Protein AF-A0A086PIU2-F1 (afdb_monomer)

pLDDT: mean 73.34, std 25.35, range [23.16, 98.19]

Radius of gyration: 33.07 Å; Cα contacts (8 Å, |Δi|>4): 516; chains: 1; bounding box: 94×115×84 Å

Organism: NCBI:txid933077

Secondary structure (DSSP, 8-state):
-HHHHHTS--HHHHHHHSS-STTHHHHHHHHHHHHHH--S----TTS----HHHHHHHHHHHHHHHHHHH--GGGS-PPTT-S---------------TTS--HHHHHHHH---HHHHHHHHHHHHHHHHHHHHHHTT----SS--THHHHHHHHHHHHHHH-HHHHHHHTTSTTTHHHHHHHHHHHHHHHIIIIIPPP-----------------------------------PPPHHHHHHHHHHHHHHHHHHHHHHHHHTSHHHHHHTTSB--SPPPTTS----SBHHHHHHHHHHHHHHHHTSTT---HHHHHHHHHHHHHHHTT-----HHHHHHHHHHHHHHTSHHHHTTSTTTHHHHHHHHHHHHHHHHHSGGG-HHHHHHHHHTTHHHHHHHT----TTHHHHHHHHHHHHHTTS-----------------------------------------------------------SS-GGG-----HHHHHHHHTT---HHHHHHHHHHHHHHHHHHHHHT---HHHHHHHHHH---TTTSPPPPPP--------HHHHHHHHHHHHHHHHHH-GGGTTS-GGG--------

Foldseek 3Di:
DLLVVLADQDPPLQVVQLPPDPCPVVLLVVLLCLLLPQDQQDCDPVNPDPPVVSVVVNLVSLLVLLSLLLRDNVLHDYPPPPDDDDDDDDDDDDPDDDSSRDGVSLVSLQPDADLVVLCSSVNSLLSVLVSVLVCLVPDDLDPADPLSNLSSLSVLLSNLPSHVNSLVSCLADPPVVSNVVSLLSLLLSLLCLQQPDDDPDPPDDDDDDDDDDDDDDDDDDDDDDDDDDDDDPDDDDLSSVLVNLSSVSSNVSSLQSLLSSLLDQSNLLQQQAWDPDDQDPLFDDDGGGNLQSLLRSLLSNLVRLLDPSHHDPVSLLSSLLSLLSNLLNHQADTLVSLVSLVVSLLSLLDPVNVFQDLCSVVSNQSSLSSLLSCCQRRQLRYLSNLVSCLVPVVSLVCLLVDDDDPVLVVVVVVVVVVVVVVPPDDDDDDDDDDDDDDDDDDDDDDDDDDDDDDDDDDDDDDDDDDDDDDDDPDDDDDDDDPDDPPPPRDGDDPVSCVVPSVVRPSQQSVLSNVPVSVVLVVVCVVVVDDDPVVSSVVSSPDDCVPSGDDRDPRDRDHDDDDSVVSVVSVLSSVSSVVSNDPVCVVPPVSPDDSPPPDD

Solvent-accessible surface area (backbone atoms only — not comparable to full-atom values): 37138 Å² total; per-residue (Å²): 91,59,71,63,60,32,58,54,80,62,64,68,63,50,62,73,20,53,62,82,58,84,62,51,67,57,53,52,54,51,30,54,46,46,48,29,71,56,80,79,73,57,66,36,102,78,72,61,67,53,53,65,66,56,46,51,48,36,49,51,31,45,53,53,49,46,57,54,51,62,66,55,65,90,72,44,60,73,70,92,77,82,64,83,88,80,90,83,90,86,81,88,84,75,94,72,76,55,85,92,64,49,41,42,53,46,54,52,53,40,64,52,70,52,68,69,61,48,47,49,46,48,56,24,50,29,51,53,41,42,51,44,38,65,46,62,85,71,64,69,95,54,99,71,67,80,56,62,57,56,56,48,50,54,44,50,45,50,44,47,74,51,8,67,54,44,34,50,44,56,32,66,48,88,68,44,56,55,52,50,52,25,41,52,48,42,30,50,52,24,42,42,60,72,62,62,60,74,73,84,71,81,90,78,77,80,81,89,74,82,89,81,89,85,84,90,88,84,89,86,90,81,85,88,80,87,78,93,70,89,79,71,85,82,77,76,56,49,66,54,55,55,50,47,53,51,28,54,51,44,31,49,52,37,45,53,45,46,28,57,47,24,48,36,67,55,32,25,50,55,22,60,44,71,54,90,71,80,72,59,91,92,45,76,94,81,75,49,20,42,47,34,55,50,49,46,50,45,46,57,44,42,58,43,33,72,35,96,86,46,76,43,67,74,57,44,53,45,47,41,47,28,47,35,36,23,24,55,48,43,49,55,53,32,58,67,40,36,52,43,53,49,52,48,49,53,54,49,67,31,65,80,49,34,55,68,42,98,63,40,55,53,59,52,51,38,53,40,50,26,54,47,28,27,56,66,64,18,39,81,47,26,40,48,41,52,52,50,47,59,76,48,42,61,62,57,56,50,57,76,66,61,72,84,54,73,75,62,58,51,55,62,54,48,55,55,52,61,64,56,73,75,72,78,86,86,83,89,81,83,87,88,82,87,82,90,81,90,78,89,84,82,89,82,85,89,82,91,85,89,84,87,89,84,83,89,86,81,88,88,89,81,88,84,90,82,89,83,91,79,95,75,89,72,90,84,83,87,92,84,81,88,83,74,66,90,86,76,70,89,74,78,48,72,66,63,50,60,73,49,60,84,70,55,77,49,65,58,60,50,44,46,48,68,62,47,44,59,54,50,55,49,49,28,67,74,67,73,51,82,54,69,66,63,53,45,60,48,51,63,70,55,80,60,84,90,69,56,70,83,75,71,80,89,70,69,66,66,81,73,92,45,75,66,60,52,50,49,51,51,52,50,50,54,49,52,53,57,71,56,36,73,86,48,74,86,46,65,63,67,74,63,72,82,81,74,78,74,100

Structure (mmCIF, N/CA/C/O backbone):
data_AF-A0A086PIU2-F1
#
_entry.id   AF-A0A086PIU2-F1
#
loop_
_atom_site.group_PDB
_atom_site.id
_atom_site.type_symbol
_atom_site.label_atom_id
_atom_site.label_alt_id
_atom_site.label_comp_id
_atom_site.label_asym_id
_atom_site.label_entity_id
_atom_site.label_seq_id
_atom_site.pdbx_PDB_ins_code
_atom_site.Cartn_x
_atom_site.Cartn_y
_atom_site.Cartn_z
_atom_site.occupancy
_atom_site.B_iso_or_equiv
_atom_site.auth_seq_id
_atom_site.auth_comp_id
_atom_site.auth_asym_id
_atom_site.auth_atom_id
_atom_site.pdbx_PDB_model_num
ATOM 1 N N . THR A 1 1 ? 11.335 25.251 -14.848 1.00 55.53 1 THR A N 1
ATOM 2 C CA . THR A 1 1 ? 10.282 24.695 -13.962 1.00 55.53 1 THR A CA 1
ATOM 3 C C . THR A 1 1 ? 9.811 23.339 -14.484 1.00 55.53 1 THR A C 1
ATOM 5 O O . THR A 1 1 ? 10.150 22.975 -15.610 1.00 55.53 1 THR A O 1
ATOM 8 N N . VAL A 1 2 ? 9.046 22.563 -13.703 1.00 57.66 2 VAL A N 1
ATOM 9 C CA . VAL A 1 2 ? 8.447 21.283 -14.166 1.00 57.66 2 VAL A CA 1
ATOM 10 C C . VAL A 1 2 ? 7.594 21.474 -15.412 1.00 57.66 2 VAL A C 1
ATOM 12 O O . VAL A 1 2 ? 7.655 20.654 -16.329 1.00 57.66 2 VAL A O 1
ATOM 15 N N . ASP A 1 3 ? 6.880 22.594 -15.474 1.00 58.78 3 ASP A N 1
ATOM 16 C CA . ASP A 1 3 ? 6.047 22.954 -16.615 1.00 58.78 3 ASP A CA 1
ATOM 17 C C . ASP A 1 3 ? 6.884 23.065 -17.896 1.00 58.78 3 ASP A C 1
ATOM 19 O O . ASP A 1 3 ? 6.522 22.489 -18.916 1.00 58.78 3 ASP A O 1
ATOM 23 N N . GLU A 1 4 ? 8.069 23.685 -17.845 1.00 60.56 4 GLU A N 1
ATOM 24 C CA . GLU A 1 4 ? 8.974 23.782 -19.001 1.00 60.56 4 GLU A CA 1
ATOM 25 C C . GLU A 1 4 ? 9.526 22.424 -19.462 1.00 60.56 4 GLU A C 1
ATOM 27 O O . GLU A 1 4 ? 9.677 22.196 -20.666 1.00 60.56 4 GLU A O 1
ATOM 32 N N . TYR A 1 5 ? 9.810 21.508 -18.529 1.00 60.16 5 TYR A N 1
ATOM 33 C CA . TYR A 1 5 ? 10.252 20.147 -18.858 1.00 60.16 5 TYR A CA 1
ATOM 34 C C . TYR A 1 5 ? 9.141 19.357 -19.570 1.00 60.16 5 TYR A C 1
ATOM 36 O O . TYR A 1 5 ? 9.404 18.619 -20.520 1.00 60.16 5 TYR A O 1
ATOM 44 N N . GLN A 1 6 ? 7.885 19.566 -19.168 1.00 64.06 6 GLN A N 1
ATOM 45 C CA . GLN A 1 6 ? 6.710 18.919 -19.759 1.00 64.06 6 GLN A CA 1
ATOM 46 C C . GLN A 1 6 ? 6.291 19.495 -21.121 1.00 64.06 6 GLN A C 1
ATOM 48 O O . GLN A 1 6 ? 5.474 18.880 -21.808 1.00 64.06 6 GLN A O 1
ATOM 53 N N . LEU A 1 7 ? 6.868 20.622 -21.556 1.00 63.22 7 LEU A N 1
ATOM 54 C CA . LEU A 1 7 ? 6.600 21.216 -22.873 1.00 63.22 7 LEU A CA 1
ATOM 55 C C . LEU A 1 7 ? 7.385 20.555 -24.017 1.00 63.22 7 LEU A C 1
ATOM 57 O O . LEU A 1 7 ? 7.054 20.760 -25.187 1.00 63.22 7 LEU A O 1
ATOM 61 N N . ARG A 1 8 ? 8.439 19.778 -23.726 1.00 67.00 8 ARG A N 1
ATOM 62 C CA . ARG A 1 8 ? 9.295 19.166 -24.757 1.00 67.00 8 ARG A CA 1
ATOM 63 C C . ARG A 1 8 ? 9.259 17.650 -24.698 1.00 67.00 8 ARG A C 1
ATOM 65 O O . ARG A 1 8 ? 9.884 17.019 -23.853 1.00 67.00 8 ARG A O 1
ATOM 72 N N . VAL A 1 9 ? 8.590 17.060 -25.684 1.00 70.19 9 VAL A N 1
ATOM 73 C CA . VAL A 1 9 ? 8.563 15.609 -25.861 1.00 70.19 9 VAL A CA 1
ATOM 74 C C . VAL A 1 9 ? 9.970 15.105 -26.229 1.00 70.19 9 VAL A C 1
ATOM 76 O O . VAL A 1 9 ? 10.537 15.570 -27.222 1.00 70.19 9 VAL A O 1
ATOM 79 N N . PRO A 1 10 ? 10.545 14.138 -25.493 1.00 73.56 10 PRO A N 1
ATOM 80 C CA . PRO A 1 10 ? 11.858 13.583 -25.810 1.00 73.56 10 PRO A CA 1
ATOM 81 C C . PRO A 1 10 ? 11.853 12.886 -27.182 1.00 73.56 10 PRO A C 1
ATOM 83 O O . PRO A 1 10 ? 11.246 11.832 -27.379 1.00 73.56 10 PRO A O 1
ATOM 86 N N . THR A 1 11 ? 12.544 13.477 -28.162 1.00 78.88 11 THR A N 1
ATOM 87 C CA . THR A 1 11 ? 12.466 13.050 -29.570 1.00 78.88 11 THR A CA 1
ATOM 88 C C . THR A 1 11 ? 12.935 11.614 -29.790 1.00 78.88 11 THR A C 1
ATOM 90 O O . THR A 1 11 ? 12.305 10.880 -30.549 1.00 78.88 11 THR A O 1
ATOM 93 N N . TRP A 1 12 ? 14.020 11.194 -29.134 1.00 84.00 12 TRP A N 1
ATOM 94 C CA . TRP A 1 12 ? 14.615 9.874 -29.362 1.00 84.00 12 TRP A CA 1
ATOM 95 C C . TRP A 1 12 ? 13.720 8.743 -28.839 1.00 84.00 12 TRP A C 1
ATOM 97 O O . TRP A 1 12 ? 13.480 7.776 -29.559 1.00 84.00 12 TRP A O 1
ATOM 107 N N . ILE A 1 13 ? 13.173 8.879 -27.626 1.00 83.31 13 ILE A N 1
ATOM 108 C CA . ILE A 1 13 ? 12.339 7.839 -27.013 1.00 83.31 13 ILE A CA 1
ATOM 109 C C . ILE A 1 13 ? 10.976 7.773 -27.702 1.00 83.31 13 ILE A C 1
ATOM 111 O O . ILE A 1 13 ? 10.440 6.686 -27.899 1.00 83.31 13 ILE A O 1
ATOM 115 N N . ARG A 1 14 ? 10.463 8.915 -28.184 1.00 82.94 14 ARG A N 1
ATOM 116 C CA . ARG A 1 14 ? 9.280 8.971 -29.049 1.00 82.94 14 ARG A CA 1
ATOM 117 C C . ARG A 1 14 ? 9.485 8.146 -30.318 1.00 82.94 14 ARG A C 1
ATOM 119 O O . ARG A 1 14 ? 8.619 7.359 -30.673 1.00 82.94 14 ARG A O 1
ATOM 126 N N . VAL A 1 15 ? 10.629 8.299 -30.990 1.00 84.62 15 VAL A N 1
ATOM 127 C CA . VAL A 1 15 ? 10.951 7.511 -32.192 1.00 84.62 15 VAL A CA 1
ATOM 128 C C . VAL A 1 15 ? 11.121 6.032 -31.843 1.00 84.62 15 VAL A C 1
ATOM 130 O O . VAL A 1 15 ? 10.546 5.183 -32.517 1.00 84.62 15 VAL A O 1
ATOM 133 N N . ALA A 1 16 ? 11.844 5.716 -30.765 1.00 86.31 16 ALA A N 1
ATOM 134 C CA . ALA A 1 16 ? 12.078 4.338 -30.333 1.00 86.31 16 ALA A CA 1
ATOM 135 C C . ALA A 1 16 ? 10.780 3.589 -29.975 1.00 86.31 16 ALA A C 1
ATOM 137 O O . ALA A 1 16 ? 10.695 2.378 -30.164 1.00 86.31 16 ALA A O 1
ATOM 138 N N . THR A 1 17 ? 9.761 4.301 -29.487 1.00 89.94 17 THR A N 1
ATOM 139 C CA . THR A 1 17 ? 8.488 3.727 -29.019 1.00 89.94 17 THR A CA 1
ATOM 140 C C . THR A 1 17 ? 7.325 3.886 -30.006 1.00 89.94 17 THR A C 1
ATOM 142 O O . THR A 1 17 ? 6.216 3.437 -29.710 1.00 89.94 17 THR A O 1
ATOM 145 N N . ALA A 1 18 ? 7.564 4.451 -31.196 1.00 85.25 18 ALA A N 1
ATOM 146 C CA . ALA A 1 18 ? 6.532 4.712 -32.205 1.00 85.25 18 ALA A CA 1
ATOM 147 C C . ALA A 1 18 ? 5.943 3.439 -32.848 1.00 85.25 18 ALA A C 1
ATOM 149 O O . ALA A 1 18 ? 4.843 3.478 -33.394 1.00 85.25 18 ALA A O 1
ATOM 150 N N . GLY A 1 19 ? 6.665 2.311 -32.808 1.00 82.00 19 GLY A N 1
ATOM 151 C CA . GLY A 1 19 ? 6.209 1.034 -33.379 1.00 82.00 19 GLY A CA 1
ATOM 152 C C . GLY A 1 19 ? 6.256 0.945 -34.905 1.00 82.00 19 GLY A C 1
ATOM 153 O O . GLY A 1 19 ? 5.657 0.046 -35.485 1.00 82.00 19 GLY A O 1
ATOM 154 N N . ASN A 1 20 ? 6.976 1.857 -35.557 1.00 83.69 20 ASN A N 1
ATOM 155 C CA . ASN A 1 20 ? 7.241 1.837 -36.997 1.00 83.69 20 ASN A CA 1
ATOM 156 C C . ASN A 1 20 ? 8.431 0.938 -37.386 1.00 83.69 20 ASN A C 1
ATOM 158 O O . ASN A 1 20 ? 8.630 0.662 -38.568 1.00 83.69 20 ASN A O 1
ATOM 162 N N . ALA A 1 21 ? 9.228 0.493 -36.413 1.00 84.75 21 ALA A N 1
ATOM 163 C CA . ALA A 1 21 ? 10.355 -0.395 -36.653 1.00 84.75 21 ALA A CA 1
ATOM 164 C C . ALA A 1 21 ? 9.885 -1.854 -36.843 1.00 84.75 21 ALA A C 1
ATOM 166 O O . ALA A 1 21 ? 9.008 -2.327 -36.115 1.00 84.75 21 ALA A O 1
ATOM 167 N N . PRO A 1 22 ? 10.465 -2.612 -37.792 1.00 87.12 22 PRO A N 1
ATOM 168 C CA . PRO A 1 22 ? 10.195 -4.040 -37.889 1.00 87.12 22 PRO A CA 1
ATOM 169 C C . PRO A 1 22 ? 10.661 -4.756 -36.612 1.00 87.12 22 PRO A C 1
ATOM 171 O O . PRO A 1 22 ? 11.603 -4.328 -35.949 1.00 87.12 22 PRO A O 1
ATOM 174 N N . TYR A 1 23 ? 10.009 -5.873 -36.282 1.00 90.75 23 TYR A N 1
ATOM 175 C CA . TYR A 1 23 ? 10.336 -6.725 -35.128 1.00 90.75 23 TYR A CA 1
ATOM 176 C C . TYR A 1 23 ? 10.134 -6.102 -33.734 1.00 90.75 23 TYR A C 1
ATOM 178 O O . TYR A 1 23 ? 10.532 -6.717 -32.746 1.00 90.75 23 TYR A O 1
ATOM 186 N N . THR A 1 24 ? 9.460 -4.952 -33.606 1.00 92.00 24 THR A N 1
ATOM 187 C CA . THR A 1 24 ? 9.169 -4.334 -32.296 1.00 92.00 24 THR A CA 1
ATOM 188 C C . THR A 1 24 ? 8.474 -5.285 -31.313 1.00 92.00 24 THR A C 1
ATOM 190 O O . THR A 1 24 ? 8.856 -5.341 -30.145 1.00 92.00 24 THR A O 1
ATOM 193 N N . ALA A 1 25 ? 7.509 -6.084 -31.782 1.00 91.88 25 ALA A N 1
ATOM 194 C CA . ALA A 1 25 ? 6.837 -7.080 -30.945 1.00 91.88 25 ALA A CA 1
ATOM 195 C C . ALA A 1 25 ? 7.787 -8.188 -30.468 1.00 91.88 25 ALA A C 1
ATOM 197 O O . ALA A 1 25 ? 7.764 -8.556 -29.297 1.00 91.88 25 ALA A O 1
ATOM 198 N N . ASN A 1 26 ? 8.670 -8.672 -31.348 1.00 94.69 26 ASN A N 1
ATOM 199 C CA . ASN A 1 26 ? 9.657 -9.690 -30.989 1.00 94.69 26 ASN A CA 1
ATOM 200 C C . ASN A 1 26 ? 10.622 -9.157 -29.930 1.00 94.69 26 ASN A C 1
ATOM 202 O O . ASN A 1 26 ? 10.879 -9.849 -28.954 1.00 94.69 26 ASN A O 1
ATOM 206 N N . LEU A 1 27 ? 11.097 -7.915 -30.081 1.00 95.19 27 LEU A N 1
ATOM 207 C CA . LEU A 1 27 ? 11.951 -7.274 -29.083 1.00 95.19 27 LEU A CA 1
ATOM 208 C C . LEU A 1 27 ? 11.254 -7.210 -27.719 1.00 95.19 27 LEU A C 1
ATOM 210 O O . LEU A 1 27 ? 11.835 -7.627 -26.723 1.00 95.19 27 LEU A O 1
ATOM 214 N N . PHE A 1 28 ? 10.006 -6.735 -27.673 1.00 95.69 28 PHE A N 1
ATOM 215 C CA . PHE A 1 28 ? 9.235 -6.668 -26.430 1.00 95.69 28 PHE A CA 1
ATOM 216 C C . PHE A 1 28 ? 9.089 -8.041 -25.762 1.00 95.69 28 PHE A C 1
ATOM 218 O O . PHE A 1 28 ? 9.439 -8.190 -24.591 1.00 95.69 28 PHE A O 1
ATOM 225 N N . CYS A 1 29 ? 8.634 -9.049 -26.510 1.00 95.31 29 CYS A N 1
ATOM 226 C CA . CYS A 1 29 ? 8.447 -10.399 -25.985 1.00 95.31 29 CYS A CA 1
ATOM 227 C C . CYS A 1 29 ? 9.770 -11.018 -25.516 1.00 95.31 29 CYS A C 1
ATOM 229 O O . CYS A 1 29 ? 9.808 -11.632 -24.454 1.00 95.31 29 CYS A O 1
ATOM 231 N N . SER A 1 30 ? 10.862 -10.836 -26.266 1.00 95.75 30 SER A N 1
ATOM 232 C CA . SER A 1 30 ? 12.183 -11.337 -25.882 1.00 95.75 30 SER A CA 1
ATOM 233 C C . SER A 1 30 ? 12.699 -10.675 -24.607 1.00 95.75 30 SER A C 1
ATOM 235 O O . SER A 1 30 ? 13.170 -11.383 -23.723 1.00 95.75 30 SER A O 1
ATOM 237 N N . LEU A 1 31 ? 12.580 -9.349 -24.473 1.00 96.56 31 LEU A N 1
ATOM 238 C CA . LEU A 1 31 ? 13.006 -8.637 -23.264 1.00 96.56 31 LEU A CA 1
ATOM 239 C C . LEU A 1 31 ? 12.212 -9.096 -22.037 1.00 96.56 31 LEU A C 1
ATOM 241 O O . LEU A 1 31 ? 12.810 -9.464 -21.029 1.00 96.56 31 LEU A O 1
ATOM 245 N N . LEU A 1 32 ? 10.878 -9.129 -22.138 1.00 95.25 32 LEU A N 1
ATOM 246 C CA . LEU A 1 32 ? 10.013 -9.566 -21.041 1.00 95.25 32 LEU A CA 1
ATOM 247 C C . LEU A 1 32 ? 10.277 -11.031 -20.669 1.00 95.25 32 LEU A C 1
ATOM 249 O O . LEU A 1 32 ? 10.412 -11.352 -19.492 1.00 95.25 32 LEU A O 1
ATOM 253 N N . SER A 1 33 ? 10.425 -11.908 -21.667 1.00 94.31 33 SER A N 1
ATOM 254 C CA . SER A 1 33 ? 10.739 -13.318 -21.440 1.00 94.31 33 SER A CA 1
ATOM 255 C C . SER A 1 33 ? 12.076 -13.489 -20.732 1.00 94.31 33 SER A C 1
ATOM 257 O O . SER A 1 33 ? 12.125 -14.216 -19.751 1.00 94.31 33 SER A O 1
ATOM 259 N N . VAL A 1 34 ? 13.143 -12.820 -21.187 1.00 93.88 34 VAL A N 1
ATOM 260 C CA . VAL A 1 34 ? 14.478 -12.925 -20.572 1.00 93.88 34 VAL A CA 1
ATOM 261 C C . VAL A 1 34 ? 14.439 -12.505 -19.106 1.00 93.88 34 VAL A C 1
ATOM 263 O O . VAL A 1 34 ? 15.035 -13.188 -18.274 1.00 93.88 34 VAL A O 1
ATOM 266 N N . VAL A 1 35 ? 13.723 -11.423 -18.788 1.00 92.75 35 VAL A N 1
ATOM 267 C CA . VAL A 1 35 ? 13.582 -10.930 -17.412 1.00 92.75 35 VAL A CA 1
ATOM 268 C C . VAL A 1 35 ? 12.785 -11.894 -16.536 1.00 92.75 35 VAL A C 1
ATOM 270 O O . VAL A 1 35 ? 13.169 -12.103 -15.394 1.00 92.75 35 VAL A O 1
ATOM 273 N N . CYS A 1 36 ? 11.703 -12.490 -17.041 1.00 92.38 36 CYS A N 1
ATOM 274 C CA . CYS A 1 36 ? 10.840 -13.362 -16.238 1.00 92.38 36 CYS A CA 1
ATOM 275 C C . CYS A 1 36 ? 11.333 -14.818 -16.143 1.00 92.38 36 CYS A C 1
ATOM 277 O O . CYS A 1 36 ? 11.040 -15.481 -15.153 1.00 92.38 36 CYS A O 1
ATOM 279 N N . SER A 1 37 ? 12.060 -15.343 -17.137 1.00 87.50 37 SER A N 1
ATOM 280 C CA . SER A 1 37 ? 12.461 -16.762 -17.163 1.00 87.50 37 SER A CA 1
ATOM 281 C C . SER A 1 37 ? 13.812 -17.056 -16.520 1.00 87.50 37 SER A C 1
ATOM 283 O O . SER A 1 37 ? 14.108 -18.211 -16.214 1.00 87.50 37 SER A O 1
ATOM 285 N N . THR A 1 38 ? 14.690 -16.060 -16.426 1.00 83.06 38 THR A N 1
ATOM 286 C CA . THR A 1 38 ? 16.117 -16.310 -16.200 1.00 83.06 38 THR A CA 1
ATOM 287 C C . THR A 1 38 ? 16.480 -16.107 -14.743 1.00 83.06 38 THR A C 1
ATOM 289 O O . THR A 1 38 ? 16.622 -14.976 -14.293 1.00 83.06 38 THR A O 1
ATOM 292 N N . ASP A 1 39 ? 16.705 -17.195 -14.010 1.00 73.75 39 ASP A N 1
ATOM 293 C CA . ASP A 1 39 ? 17.074 -17.108 -12.601 1.00 73.75 39 ASP A CA 1
ATOM 294 C C . ASP A 1 39 ? 18.465 -16.473 -12.402 1.00 73.75 39 ASP A C 1
ATOM 296 O O . ASP A 1 39 ? 19.498 -17.026 -12.780 1.00 73.75 39 ASP A O 1
ATOM 300 N N . THR A 1 40 ? 18.496 -15.301 -11.766 1.00 68.38 40 THR A N 1
ATOM 301 C CA . THR A 1 40 ? 19.725 -14.575 -11.411 1.00 68.38 40 THR A CA 1
ATOM 302 C C . THR A 1 40 ? 20.237 -14.925 -10.008 1.00 68.38 40 THR A C 1
ATOM 304 O O . THR A 1 40 ? 21.262 -14.397 -9.573 1.00 68.38 40 THR A O 1
ATOM 307 N N . SER A 1 41 ? 19.530 -15.798 -9.280 1.00 63.31 41 SER A N 1
ATOM 308 C CA . SER A 1 41 ? 19.766 -16.124 -7.871 1.00 63.31 41 SER A CA 1
ATOM 309 C C . SER A 1 41 ? 20.522 -17.431 -7.627 1.00 63.31 41 SER A C 1
ATOM 311 O O . SER A 1 41 ? 21.107 -17.591 -6.551 1.00 63.31 41 SER A O 1
ATOM 313 N N . THR A 1 42 ? 20.571 -18.349 -8.600 1.00 54.19 42 THR A N 1
ATOM 314 C CA . THR A 1 42 ? 21.265 -19.634 -8.446 1.00 54.19 42 THR A CA 1
ATOM 315 C C . THR A 1 42 ? 22.770 -19.433 -8.273 1.00 54.19 42 THR A C 1
ATOM 317 O O . THR A 1 42 ? 23.521 -19.265 -9.235 1.00 54.19 42 THR A O 1
ATOM 320 N N . ARG A 1 43 ? 23.237 -19.530 -7.025 1.00 52.16 43 ARG A N 1
ATOM 321 C CA . ARG A 1 43 ? 24.585 -20.027 -6.733 1.00 52.16 43 ARG A CA 1
ATOM 322 C C . ARG A 1 43 ? 24.566 -21.516 -7.071 1.00 52.16 43 ARG A C 1
ATOM 324 O O . ARG A 1 43 ? 23.839 -22.266 -6.428 1.00 52.16 43 ARG A O 1
ATOM 331 N N . GLY A 1 44 ? 25.305 -21.937 -8.097 1.00 47.00 44 GLY A N 1
ATOM 332 C CA . GLY A 1 44 ? 25.406 -23.353 -8.459 1.00 47.00 44 GLY A CA 1
ATOM 333 C C . GLY A 1 44 ? 25.781 -24.228 -7.254 1.00 47.00 44 GLY A C 1
ATOM 334 O O . GLY A 1 44 ? 26.430 -23.754 -6.322 1.00 47.00 44 GLY A O 1
ATOM 335 N N . VAL A 1 45 ? 25.403 -25.511 -7.291 1.00 43.28 45 VAL A N 1
ATOM 336 C CA . VAL A 1 45 ? 25.554 -26.519 -6.210 1.00 43.28 45 VAL A CA 1
ATOM 337 C C . VAL A 1 45 ? 26.997 -26.661 -5.675 1.00 43.28 45 VAL A C 1
ATOM 339 O O . VAL A 1 45 ? 27.206 -27.197 -4.593 1.00 43.28 45 VAL A O 1
ATOM 342 N N . PHE A 1 46 ? 27.993 -26.106 -6.372 1.00 41.84 46 PHE A N 1
ATOM 343 C CA . PHE A 1 46 ? 29.405 -26.082 -5.970 1.00 41.84 46 PHE A CA 1
ATOM 344 C C . PHE A 1 46 ? 30.021 -24.674 -5.871 1.00 41.84 46 PHE A C 1
ATOM 346 O O . PHE A 1 46 ? 31.238 -24.534 -5.870 1.00 41.84 46 PHE A O 1
ATOM 353 N N . GLY A 1 47 ? 29.219 -23.606 -5.827 1.00 44.38 47 GLY A N 1
ATOM 354 C CA . GLY A 1 47 ? 29.736 -22.229 -5.822 1.00 44.38 47 GLY A CA 1
ATOM 355 C C . GLY A 1 47 ? 30.414 -21.804 -7.134 1.00 44.38 47 GLY A C 1
ATOM 356 O O . GLY A 1 47 ? 31.013 -20.734 -7.195 1.00 44.38 47 GLY A O 1
ATOM 357 N N . ILE A 1 48 ? 30.301 -22.611 -8.191 1.00 42.53 48 ILE A N 1
ATOM 358 C CA . ILE A 1 48 ? 30.883 -22.346 -9.508 1.00 42.53 48 ILE A CA 1
ATOM 359 C C . ILE A 1 48 ? 29.834 -21.610 -10.352 1.00 42.53 48 ILE A C 1
ATOM 361 O O . ILE A 1 48 ? 28.832 -22.192 -10.759 1.00 42.53 48 ILE A O 1
ATOM 365 N N . PHE A 1 49 ? 30.075 -20.306 -10.512 1.00 45.16 49 PHE A N 1
ATOM 366 C CA . PHE A 1 49 ? 29.492 -19.353 -11.463 1.00 45.16 49 PHE A CA 1
ATOM 367 C C . PHE A 1 49 ? 27.985 -19.481 -11.743 1.00 45.16 49 PHE A C 1
ATOM 369 O O . PHE A 1 49 ? 27.560 -20.085 -12.724 1.00 45.16 49 PHE A O 1
ATOM 376 N N . GLY A 1 50 ? 27.172 -18.747 -10.975 1.00 52.69 50 GLY A N 1
ATOM 377 C CA . GLY A 1 50 ? 26.062 -18.049 -11.629 1.00 52.69 50 GLY A CA 1
ATOM 378 C C . GLY A 1 50 ? 26.696 -17.148 -12.688 1.00 52.69 50 GLY A C 1
ATOM 379 O O . GLY A 1 50 ? 27.530 -16.310 -12.342 1.00 52.69 50 GLY A O 1
ATOM 380 N N . ASN A 1 51 ? 26.435 -17.421 -13.964 1.00 64.62 51 ASN A N 1
ATOM 381 C CA . ASN A 1 51 ? 27.195 -16.838 -15.064 1.00 64.62 51 ASN A CA 1
ATOM 382 C C . ASN A 1 51 ? 27.026 -15.306 -15.016 1.00 64.62 51 ASN A C 1
ATOM 384 O O . ASN A 1 51 ? 25.913 -14.812 -15.191 1.00 64.62 51 ASN A O 1
ATOM 388 N N . ALA A 1 52 ? 28.088 -14.552 -14.704 1.00 71.94 52 ALA A N 1
ATOM 389 C CA . ALA A 1 52 ? 28.011 -13.092 -14.548 1.00 71.94 52 ALA A CA 1
ATOM 390 C C . ALA A 1 52 ? 27.417 -12.433 -15.806 1.00 71.94 52 ALA A C 1
ATOM 392 O O . ALA A 1 52 ? 26.581 -11.541 -15.708 1.00 71.94 52 ALA A O 1
ATOM 393 N N . GLU A 1 53 ? 27.742 -12.999 -16.968 1.00 76.81 53 GLU A N 1
ATOM 394 C CA . GLU A 1 53 ? 27.182 -12.653 -18.274 1.00 76.81 53 GLU A CA 1
ATOM 395 C C . GLU A 1 53 ? 25.653 -12.785 -18.332 1.00 76.81 53 GLU A C 1
ATOM 397 O O . GLU A 1 53 ? 24.978 -11.939 -18.911 1.00 76.81 53 GLU A O 1
ATOM 402 N N . VAL A 1 54 ? 25.079 -13.814 -17.698 1.00 81.25 54 VAL A N 1
ATOM 403 C CA . VAL A 1 54 ? 23.623 -14.017 -17.647 1.00 81.25 54 VAL A CA 1
ATOM 404 C C . VAL A 1 54 ? 22.971 -12.963 -16.760 1.00 81.25 54 VAL A C 1
ATOM 406 O O . VAL A 1 54 ? 21.954 -12.389 -17.143 1.00 81.25 54 VAL A O 1
ATOM 409 N N . LYS A 1 55 ? 23.570 -12.646 -15.604 1.00 80.12 55 LYS A N 1
ATOM 410 C CA . LYS A 1 55 ? 23.075 -11.562 -14.743 1.00 80.12 55 LYS A CA 1
ATOM 411 C C . LYS A 1 55 ? 23.118 -10.213 -15.473 1.00 80.12 55 LYS A C 1
ATOM 413 O O . LYS A 1 55 ? 22.147 -9.460 -15.411 1.00 80.12 55 LYS A O 1
ATOM 418 N N . ASP A 1 56 ? 24.207 -9.930 -16.182 1.00 83.31 56 ASP A N 1
ATOM 419 C CA . ASP A 1 56 ? 24.383 -8.690 -16.943 1.00 83.31 56 ASP A CA 1
ATOM 420 C C . ASP A 1 56 ? 23.416 -8.604 -18.133 1.00 83.31 56 ASP A C 1
ATOM 422 O O . ASP A 1 56 ? 22.849 -7.539 -18.391 1.00 83.31 56 ASP A O 1
ATOM 426 N N . MET A 1 57 ? 23.150 -9.724 -18.814 1.00 87.38 57 MET A N 1
ATOM 427 C CA . MET A 1 57 ? 22.140 -9.814 -19.871 1.00 87.38 57 MET A CA 1
ATOM 428 C C . MET A 1 57 ? 20.734 -9.521 -19.334 1.00 87.38 57 MET A C 1
ATOM 430 O O . MET A 1 57 ? 20.029 -8.689 -19.903 1.00 87.38 57 MET A O 1
ATOM 434 N N . VAL A 1 58 ? 20.329 -10.162 -18.231 1.00 89.56 58 VAL A N 1
ATOM 435 C CA . VAL A 1 58 ? 19.005 -9.951 -17.618 1.00 89.56 58 VAL A CA 1
ATOM 436 C C . VAL A 1 58 ? 18.854 -8.513 -17.125 1.00 89.56 58 VAL A C 1
ATOM 438 O O . VAL A 1 58 ? 17.822 -7.889 -17.362 1.00 89.56 58 VAL A O 1
ATOM 441 N N . SER A 1 59 ? 19.898 -7.958 -16.503 1.00 88.62 59 SER A N 1
ATOM 442 C CA . SER A 1 59 ? 19.941 -6.551 -16.094 1.00 88.62 59 SER A CA 1
ATOM 443 C C . SER A 1 59 ? 19.782 -5.619 -17.299 1.00 88.62 59 SER A C 1
ATOM 445 O O . SER A 1 59 ? 18.913 -4.754 -17.298 1.00 88.62 59 SER A O 1
ATOM 447 N N . SER A 1 60 ? 20.533 -5.841 -18.380 1.00 90.31 60 SER A N 1
ATOM 448 C CA . SER A 1 60 ? 20.440 -5.023 -19.598 1.00 90.31 60 SER A CA 1
ATOM 449 C C . SER A 1 60 ? 19.057 -5.112 -20.253 1.00 90.31 60 SER A C 1
ATOM 451 O O . SER A 1 60 ? 18.517 -4.099 -20.701 1.00 90.31 60 SER A O 1
ATOM 453 N N . ALA A 1 61 ? 18.458 -6.307 -20.277 1.00 93.81 61 ALA A N 1
ATOM 454 C CA . ALA A 1 61 ? 17.113 -6.516 -20.799 1.00 93.81 61 ALA A CA 1
ATOM 455 C C . ALA A 1 61 ? 16.058 -5.770 -19.967 1.00 93.81 61 ALA A C 1
ATOM 457 O O . ALA A 1 61 ? 15.195 -5.098 -20.532 1.00 93.81 61 ALA A O 1
ATOM 458 N N . LEU A 1 62 ? 16.164 -5.831 -18.635 1.00 93.88 62 LEU A N 1
ATOM 459 C CA . LEU A 1 62 ? 15.293 -5.108 -17.711 1.00 93.88 62 LEU A CA 1
ATOM 460 C C . LEU A 1 62 ? 15.423 -3.589 -17.879 1.00 93.88 62 LEU A C 1
ATOM 462 O O . LEU A 1 62 ? 14.410 -2.903 -17.989 1.00 93.88 62 LEU A O 1
ATOM 466 N N . GLN A 1 63 ? 16.651 -3.070 -17.956 1.00 92.62 63 GLN A N 1
ATOM 467 C CA . GLN A 1 63 ? 16.912 -1.643 -18.159 1.00 92.62 63 GLN A CA 1
ATOM 468 C C . GLN A 1 63 ? 16.302 -1.146 -19.469 1.00 92.62 63 GLN A C 1
ATOM 470 O O . GLN A 1 63 ? 15.573 -0.155 -19.471 1.00 92.62 63 GLN A O 1
ATOM 475 N N . LEU A 1 64 ? 16.549 -1.855 -20.576 1.00 94.06 64 LEU A N 1
ATOM 476 C CA . LEU A 1 64 ? 15.988 -1.489 -21.873 1.00 94.06 64 LEU A CA 1
ATOM 477 C C . LEU A 1 64 ? 14.456 -1.557 -21.861 1.00 94.06 64 LEU A C 1
ATOM 479 O O . LEU A 1 64 ? 13.804 -0.649 -22.369 1.00 94.06 64 LEU A O 1
ATOM 483 N N . LEU A 1 65 ? 13.873 -2.595 -21.257 1.00 95.44 65 LEU A N 1
ATOM 484 C CA . LEU A 1 65 ? 12.422 -2.741 -21.157 1.00 95.44 65 LEU A CA 1
ATOM 485 C C . LEU A 1 65 ? 11.786 -1.590 -20.369 1.00 95.44 65 LEU A C 1
ATOM 487 O O . LEU A 1 65 ? 10.812 -1.000 -20.830 1.00 95.44 65 LEU A O 1
ATOM 491 N N . VAL A 1 66 ? 12.350 -1.243 -19.212 1.00 94.00 66 VAL A N 1
ATOM 492 C CA . VAL A 1 66 ? 11.858 -0.151 -18.364 1.00 94.00 66 VAL A CA 1
ATOM 493 C C . VAL A 1 66 ? 11.973 1.200 -19.081 1.00 94.00 66 VAL A C 1
ATOM 495 O O . VAL A 1 66 ? 11.002 1.952 -19.096 1.00 94.00 66 VAL A O 1
ATOM 498 N N . ILE A 1 67 ? 13.082 1.463 -19.786 1.00 91.88 67 ILE A N 1
ATOM 499 C CA . ILE A 1 67 ? 13.236 2.661 -20.631 1.00 91.88 67 ILE A CA 1
ATOM 500 C C . ILE A 1 67 ? 12.146 2.719 -21.710 1.00 91.88 67 ILE A C 1
ATOM 502 O O . ILE A 1 67 ? 11.519 3.755 -21.904 1.00 91.88 67 ILE A O 1
ATOM 506 N N . LEU A 1 68 ? 11.885 1.618 -22.418 1.00 92.81 68 LEU A N 1
ATOM 507 C CA . LEU A 1 68 ? 10.875 1.586 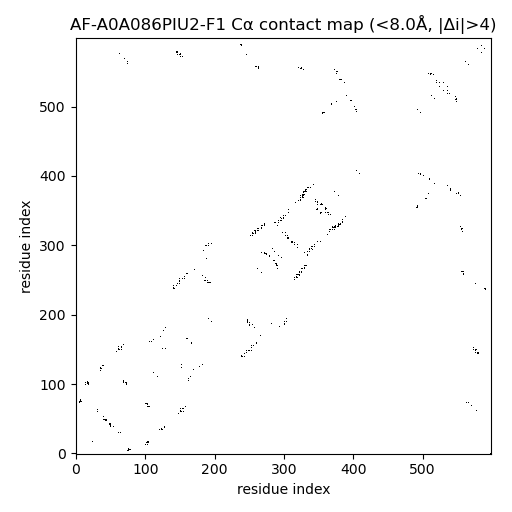-23.484 1.00 92.81 68 LEU A CA 1
ATOM 508 C C . LEU A 1 68 ? 9.442 1.773 -22.949 1.00 92.81 68 LEU A C 1
ATOM 510 O O . LEU A 1 68 ? 8.562 2.235 -23.681 1.00 92.81 68 LEU A O 1
ATOM 514 N N . LEU A 1 69 ? 9.202 1.452 -21.675 1.00 92.12 69 LEU A N 1
ATOM 515 C CA . LEU A 1 69 ? 7.917 1.636 -21.000 1.00 92.12 69 LEU A CA 1
ATOM 516 C C . LEU A 1 69 ? 7.732 3.033 -20.386 1.00 92.12 69 LEU A C 1
ATOM 518 O O . LEU A 1 69 ? 6.581 3.458 -20.263 1.00 92.12 69 LEU A O 1
ATOM 522 N N . ASP A 1 70 ? 8.813 3.750 -20.065 1.00 85.69 70 ASP A N 1
ATOM 523 C CA . ASP A 1 70 ? 8.805 5.058 -19.383 1.00 85.69 70 ASP A CA 1
ATOM 524 C C . ASP A 1 70 ? 8.017 6.129 -20.147 1.00 85.69 70 ASP A C 1
ATOM 526 O O . ASP A 1 70 ? 7.212 6.861 -19.571 1.00 85.69 70 ASP A O 1
ATOM 530 N N . PHE A 1 71 ? 8.188 6.187 -21.475 1.00 83.56 71 PHE A N 1
ATOM 531 C CA . PHE A 1 71 ? 7.593 7.247 -22.287 1.00 83.56 71 PHE A CA 1
ATOM 532 C C . PHE A 1 71 ? 6.060 7.247 -22.214 1.00 83.56 71 PHE A C 1
ATOM 534 O O . PHE A 1 71 ? 5.381 6.445 -22.870 1.00 83.56 71 PHE A O 1
ATOM 541 N N . ASN A 1 72 ? 5.521 8.190 -21.439 1.00 78.31 72 ASN A N 1
ATOM 542 C CA . ASN A 1 72 ? 4.096 8.408 -21.250 1.00 78.31 72 ASN A CA 1
ATOM 543 C C . ASN A 1 72 ? 3.672 9.760 -21.831 1.00 78.31 72 ASN A C 1
ATOM 545 O O . ASN A 1 72 ? 3.850 10.810 -21.221 1.00 78.31 72 ASN A O 1
ATOM 549 N N . VAL A 1 73 ? 3.036 9.711 -22.999 1.00 70.75 73 VAL A N 1
ATOM 550 C CA . VAL A 1 73 ? 2.519 10.892 -23.706 1.00 70.75 73 VAL A CA 1
ATOM 551 C C . VAL A 1 73 ? 1.537 11.698 -22.854 1.00 70.75 73 VAL A C 1
ATOM 553 O O . VAL A 1 73 ? 1.511 12.916 -22.961 1.00 70.75 73 VAL A O 1
ATOM 556 N N . GLY A 1 74 ? 0.772 11.042 -21.974 1.00 67.12 74 GLY A N 1
ATOM 557 C CA . GLY A 1 74 ? -0.233 11.703 -21.135 1.00 67.12 74 GLY A CA 1
ATOM 558 C C . GLY A 1 74 ? 0.329 12.634 -20.055 1.00 67.12 74 GLY A C 1
ATOM 559 O O . GLY A 1 74 ? -0.455 13.312 -19.402 1.00 67.12 74 GLY A O 1
ATOM 560 N N . VAL A 1 75 ? 1.652 12.659 -19.854 1.00 68.25 75 VAL A N 1
ATOM 561 C CA . VAL A 1 75 ? 2.333 13.547 -18.892 1.00 68.25 75 VAL A CA 1
ATOM 562 C C . VAL A 1 75 ? 2.709 14.892 -19.525 1.00 68.25 75 VAL A C 1
ATOM 564 O O . VAL A 1 75 ? 2.915 15.866 -18.810 1.00 68.25 75 VAL A O 1
ATOM 567 N N . PHE A 1 76 ? 2.789 14.971 -20.855 1.00 66.69 76 PHE A N 1
ATOM 568 C CA . PHE A 1 76 ? 3.236 16.176 -21.551 1.00 66.69 76 PHE A CA 1
ATOM 569 C C . PHE A 1 76 ? 2.045 17.075 -21.898 1.00 66.69 76 PHE A C 1
ATOM 571 O O . PHE A 1 76 ? 1.064 16.625 -22.498 1.00 66.69 76 PHE A O 1
ATOM 578 N N . VAL A 1 77 ? 2.146 18.360 -21.553 1.00 60.59 77 VAL A N 1
ATOM 579 C CA . VAL A 1 77 ? 1.198 19.389 -21.994 1.00 60.59 77 VAL A CA 1
ATOM 580 C C . VAL A 1 77 ? 1.626 19.816 -23.392 1.00 60.59 77 VAL A C 1
ATOM 582 O O . VAL A 1 77 ? 2.546 20.612 -23.56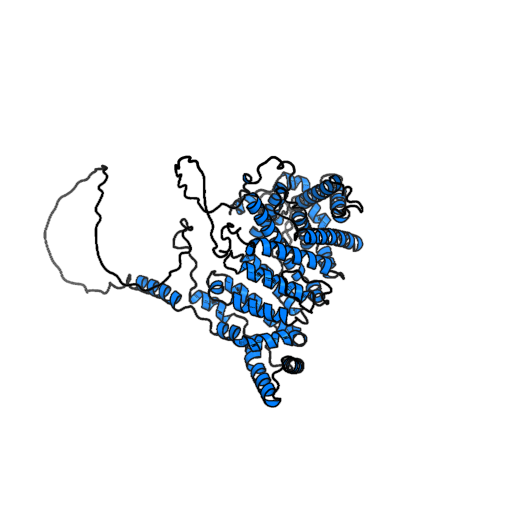6 1.00 60.59 77 VAL A O 1
ATOM 585 N N . LEU A 1 78 ? 1.003 19.229 -24.411 1.00 57.09 78 LEU A N 1
ATOM 586 C CA . LEU A 1 78 ? 1.251 19.632 -25.792 1.00 57.09 78 LEU A CA 1
ATOM 587 C C . LEU A 1 78 ? 0.665 21.037 -26.007 1.00 57.09 78 LEU A C 1
ATOM 589 O O . LEU A 1 78 ? -0.499 21.244 -25.660 1.00 57.09 78 LEU A O 1
ATOM 593 N N . PRO A 1 79 ? 1.425 21.994 -26.572 1.00 50.66 79 PRO A N 1
ATOM 594 C CA . PRO A 1 79 ? 0.880 23.292 -26.944 1.00 50.66 79 PRO A CA 1
ATOM 595 C C . PRO A 1 79 ? -0.291 23.119 -27.917 1.00 50.66 79 PRO A C 1
ATOM 597 O O . PRO A 1 79 ? -0.172 22.374 -28.900 1.00 50.66 79 PRO A O 1
ATOM 600 N N . ASP A 1 80 ? -1.397 23.824 -27.664 1.00 43.31 80 ASP A N 1
ATOM 601 C CA . ASP A 1 80 ? -2.506 23.923 -28.613 1.00 43.31 80 ASP A CA 1
ATOM 602 C C . ASP A 1 80 ? -1.959 24.428 -29.961 1.00 43.31 80 ASP A C 1
ATOM 604 O O . ASP A 1 80 ? -1.396 25.520 -30.044 1.00 43.31 80 ASP A O 1
ATOM 608 N N . GLY A 1 81 ? -2.090 23.613 -31.015 1.00 45.09 81 GLY A N 1
ATOM 609 C CA . GLY A 1 81 ? -1.685 23.986 -32.378 1.00 45.09 81 GLY A CA 1
ATOM 610 C C . GLY A 1 81 ? -0.545 23.185 -33.019 1.00 45.09 81 GLY A C 1
ATOM 611 O O . GLY A 1 81 ? -0.007 23.632 -34.026 1.00 45.09 81 GLY A O 1
ATOM 612 N N . THR A 1 82 ? -0.183 22.003 -32.505 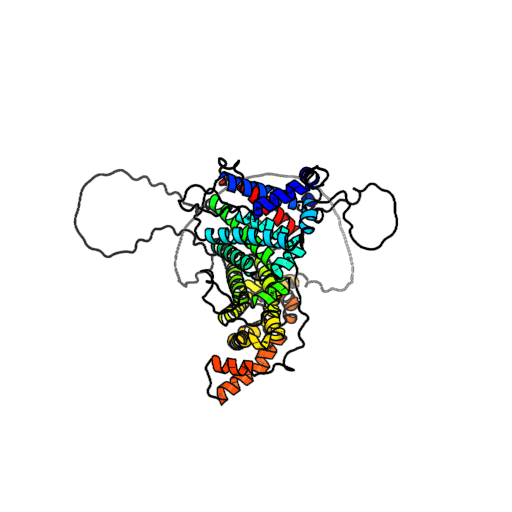1.00 43.53 82 THR A N 1
ATOM 613 C CA . THR A 1 82 ? 0.725 21.067 -33.219 1.00 43.53 82 THR A CA 1
ATOM 614 C C . THR A 1 82 ? 0.015 19.985 -34.039 1.00 43.53 82 THR A C 1
ATOM 616 O O . THR A 1 82 ? 0.665 19.063 -34.530 1.00 43.53 82 THR A O 1
ATOM 619 N N . GLU A 1 83 ? -1.292 20.118 -34.268 1.00 43.16 83 GLU A N 1
ATOM 620 C CA . GLU A 1 83 ? -1.999 19.316 -35.267 1.00 43.16 83 GLU A CA 1
ATOM 621 C C . GLU A 1 83 ? -2.400 20.188 -36.449 1.00 43.16 83 GLU A C 1
ATOM 623 O O . GLU A 1 83 ? -3.097 21.196 -36.306 1.00 43.16 83 GLU A O 1
ATOM 628 N N . GLU A 1 84 ? -1.912 19.783 -37.619 1.00 34.31 84 GLU A N 1
ATOM 629 C CA . GLU A 1 84 ? -2.338 20.288 -38.910 1.00 34.31 84 GLU A CA 1
ATOM 630 C C . GLU A 1 84 ? -3.865 20.314 -38.967 1.00 34.31 84 GLU A C 1
ATOM 632 O O . GLU A 1 84 ? -4.572 19.337 -38.711 1.00 34.31 84 GLU A O 1
ATOM 637 N N . THR A 1 85 ? -4.365 21.500 -39.269 1.00 32.19 85 THR A N 1
ATOM 638 C CA . THR A 1 85 ? -5.762 21.755 -39.559 1.00 32.19 85 THR A CA 1
ATOM 639 C C . THR A 1 85 ? -6.144 20.924 -40.783 1.00 32.19 85 THR A C 1
ATOM 641 O O . THR A 1 85 ? -5.549 21.110 -41.834 1.00 32.19 85 THR A O 1
ATOM 644 N N . GLU A 1 86 ? -7.112 20.013 -40.658 1.00 32.28 86 GLU A N 1
ATOM 645 C CA . GLU A 1 86 ? -8.365 20.038 -41.432 1.00 32.28 86 GLU A CA 1
ATOM 646 C C . GLU A 1 86 ? -9.217 18.765 -41.236 1.00 32.28 86 GLU A C 1
ATOM 648 O O . GLU A 1 86 ? -8.830 17.653 -41.577 1.00 32.28 86 GLU A O 1
ATOM 653 N N . GLY A 1 87 ? -10.456 18.977 -40.769 1.00 28.30 87 GLY A N 1
ATOM 654 C CA . GLY A 1 87 ? -11.630 18.302 -41.332 1.00 28.30 87 GLY A CA 1
ATOM 655 C C . GLY A 1 87 ? -12.194 17.061 -40.631 1.00 28.30 87 GLY A C 1
ATOM 656 O O . GLY A 1 87 ? -12.043 15.960 -41.138 1.00 28.30 87 GLY A O 1
ATOM 657 N N . ALA A 1 88 ? -13.001 17.249 -39.577 1.00 30.75 88 ALA A N 1
ATOM 658 C CA . ALA A 1 88 ? -14.397 16.765 -39.529 1.00 30.75 88 ALA A CA 1
ATOM 659 C C . ALA A 1 88 ? -15.055 17.110 -38.182 1.00 30.75 88 ALA A C 1
ATOM 661 O O . ALA A 1 88 ? -14.645 16.658 -37.115 1.00 30.75 88 ALA A O 1
ATOM 662 N N . LYS A 1 89 ? -16.111 17.927 -38.241 1.00 34.66 89 LYS A N 1
ATOM 663 C CA . LYS A 1 89 ? -16.959 18.281 -37.101 1.00 34.66 89 LYS A CA 1
ATOM 664 C C . LYS A 1 89 ? -17.781 17.080 -36.635 1.00 34.66 89 LYS A C 1
ATOM 666 O O . LYS A 1 89 ? -18.542 16.526 -37.420 1.00 34.66 89 LYS A O 1
ATOM 671 N N . GLY A 1 90 ? -17.754 16.855 -35.323 1.00 35.94 90 GLY A N 1
ATOM 672 C CA . GLY A 1 90 ? -18.883 16.322 -34.567 1.00 35.94 90 GLY A CA 1
ATOM 673 C C . GLY A 1 90 ? -18.634 14.965 -33.929 1.00 35.94 90 GLY A C 1
ATOM 674 O O . GLY A 1 90 ? -18.904 13.958 -34.557 1.00 35.94 90 GLY A O 1
ATOM 675 N N . GLU A 1 91 ? -18.221 14.955 -32.659 1.00 30.70 91 GLU A N 1
ATOM 676 C CA . GLU A 1 91 ? -18.683 13.980 -31.660 1.00 30.70 91 GLU A CA 1
ATOM 677 C C . GLU A 1 91 ? -18.226 14.393 -30.250 1.00 30.70 91 GLU A C 1
ATOM 679 O O . GLU A 1 91 ? -17.126 14.903 -30.043 1.00 30.70 91 GLU A O 1
ATOM 684 N N . LYS A 1 92 ? -19.122 14.228 -29.272 1.00 36.22 92 LYS A N 1
ATOM 685 C CA . LYS A 1 92 ? -18.890 14.514 -27.852 1.00 36.22 92 LYS A CA 1
ATOM 686 C C . LYS A 1 92 ? -18.032 13.408 -27.223 1.00 36.22 92 LYS A C 1
ATOM 688 O O . LYS A 1 92 ? -18.398 12.244 -27.318 1.00 36.22 92 LYS A O 1
ATOM 693 N N . GLY A 1 93 ? -17.019 13.798 -26.445 1.00 35.69 93 GLY A N 1
ATOM 694 C CA . GLY A 1 93 ? -16.500 13.005 -25.322 1.00 35.69 93 GLY A CA 1
ATOM 695 C C . GLY A 1 93 ? -15.201 12.231 -25.571 1.00 35.69 93 GLY A C 1
ATOM 696 O O . GLY A 1 93 ? -15.180 11.232 -26.280 1.00 35.69 93 GLY A O 1
ATOM 697 N N . GLY A 1 94 ? -14.142 12.651 -24.870 1.00 31.47 94 GLY A N 1
ATOM 698 C CA . GLY A 1 94 ? -12.893 11.908 -24.687 1.00 31.47 94 GLY A CA 1
ATOM 699 C C . GLY A 1 94 ? -11.693 12.566 -25.365 1.00 31.47 94 GLY A C 1
ATOM 700 O O . GLY A 1 94 ? -11.657 12.675 -26.586 1.00 31.47 94 GLY A O 1
ATOM 701 N N . ARG A 1 95 ? -10.677 12.956 -24.577 1.00 39.47 95 ARG A N 1
ATOM 702 C CA . ARG A 1 95 ? -9.310 13.215 -25.069 1.00 39.47 95 ARG A CA 1
ATOM 703 C C . ARG A 1 95 ? -8.815 11.943 -25.775 1.00 39.47 95 ARG A C 1
ATOM 705 O O . ARG A 1 95 ? -8.267 11.044 -25.144 1.00 39.47 95 ARG A O 1
ATOM 712 N N . ARG A 1 96 ? -9.067 11.815 -27.078 1.00 41.62 96 ARG A N 1
ATOM 713 C CA . ARG A 1 96 ? -8.453 10.788 -27.921 1.00 41.62 96 ARG A CA 1
ATOM 714 C C . ARG A 1 96 ? -7.032 11.255 -28.206 1.00 41.62 96 ARG A C 1
ATOM 716 O O . ARG A 1 96 ? -6.839 12.161 -29.005 1.00 41.62 96 ARG A O 1
ATOM 723 N N . ASN A 1 97 ? -6.049 10.645 -27.543 1.00 44.72 97 ASN A N 1
ATOM 724 C CA . ASN A 1 97 ? -4.644 10.822 -27.903 1.00 44.72 97 ASN A CA 1
ATOM 725 C C . ASN A 1 97 ? -4.468 10.525 -29.398 1.00 44.72 97 ASN A C 1
ATOM 727 O O . ASN A 1 97 ? -4.820 9.435 -29.872 1.00 44.72 97 ASN A O 1
ATOM 731 N N . SER A 1 98 ? -3.926 11.503 -30.118 1.00 47.09 98 SER A N 1
ATOM 732 C CA . SER A 1 98 ? -3.597 11.406 -31.533 1.00 47.09 98 SER A CA 1
ATOM 733 C C . SER A 1 98 ? -2.752 10.156 -31.820 1.00 47.09 98 SER A C 1
ATOM 735 O O . SER A 1 98 ? -1.842 9.841 -31.043 1.00 47.09 98 SER A O 1
ATOM 737 N N . PRO A 1 99 ? -3.010 9.400 -32.904 1.00 50.44 99 PRO A N 1
ATOM 738 C CA . PRO A 1 99 ? -2.229 8.210 -33.256 1.00 50.44 99 PRO A CA 1
ATOM 739 C C . PRO A 1 99 ? -0.724 8.486 -33.429 1.00 50.44 99 PRO A C 1
ATOM 741 O O . PRO A 1 99 ? 0.069 7.559 -33.287 1.00 50.44 99 PRO A O 1
ATOM 744 N N . ALA A 1 100 ? -0.331 9.744 -33.660 1.00 53.25 100 ALA A N 1
ATOM 745 C CA . ALA A 1 100 ? 1.057 10.185 -33.810 1.00 53.25 100 ALA A CA 1
ATOM 746 C C . ALA A 1 100 ? 1.880 10.188 -32.504 1.00 53.25 100 ALA A C 1
ATOM 748 O O . ALA A 1 100 ? 3.111 10.243 -32.551 1.00 53.25 100 ALA A O 1
ATOM 749 N N . LEU A 1 101 ? 1.229 10.118 -31.338 1.00 62.62 101 LEU A N 1
ATOM 750 C CA . LEU A 1 101 ? 1.878 10.125 -30.026 1.00 62.62 101 LEU A CA 1
ATOM 751 C C . LEU A 1 101 ? 1.408 8.913 -29.216 1.00 62.62 101 LEU A C 1
ATOM 753 O O . LEU A 1 101 ? 0.636 9.018 -28.262 1.00 62.62 101 LEU A O 1
ATOM 757 N N . ARG A 1 102 ? 1.864 7.726 -29.623 1.00 77.69 102 ARG A N 1
ATOM 758 C CA . ARG A 1 102 ? 1.609 6.466 -28.918 1.00 77.69 102 ARG A CA 1
ATOM 759 C C . ARG A 1 102 ? 2.918 5.788 -28.547 1.00 77.69 102 ARG A C 1
ATOM 761 O O . ARG A 1 102 ? 3.882 5.842 -29.300 1.00 77.69 102 ARG A O 1
ATOM 768 N N . ASN A 1 103 ? 2.915 5.117 -27.400 1.00 90.56 103 ASN A N 1
ATOM 769 C CA . ASN A 1 103 ? 3.964 4.183 -27.017 1.00 90.56 103 ASN A CA 1
ATOM 770 C C . ASN A 1 103 ? 3.457 2.756 -27.285 1.00 90.56 103 ASN A C 1
ATOM 772 O O . ASN A 1 103 ? 2.555 2.253 -26.600 1.00 90.56 103 ASN A O 1
ATOM 776 N N . VAL A 1 104 ? 4.023 2.109 -28.304 1.00 92.44 104 VAL A N 1
ATOM 777 C CA . VAL A 1 104 ? 3.642 0.750 -28.706 1.00 92.44 104 VAL A CA 1
ATOM 778 C C . VAL A 1 104 ? 3.976 -0.286 -27.631 1.00 92.44 104 VAL A C 1
ATOM 780 O O . VAL A 1 104 ? 3.208 -1.221 -27.450 1.00 92.44 104 VAL A O 1
ATOM 783 N N . PHE A 1 105 ? 5.054 -0.106 -26.859 1.00 94.88 105 PHE A N 1
ATOM 784 C CA . PHE A 1 105 ? 5.448 -1.036 -25.794 1.00 94.88 105 PHE A CA 1
ATOM 785 C C . PHE A 1 105 ? 4.434 -1.042 -24.656 1.00 94.88 105 PHE A C 1
ATOM 787 O O . PHE A 1 105 ? 4.029 -2.110 -24.206 1.00 94.88 105 PHE A O 1
ATOM 794 N N . ARG A 1 106 ? 3.931 0.135 -24.262 1.00 94.06 106 ARG A N 1
ATOM 795 C CA . ARG A 1 1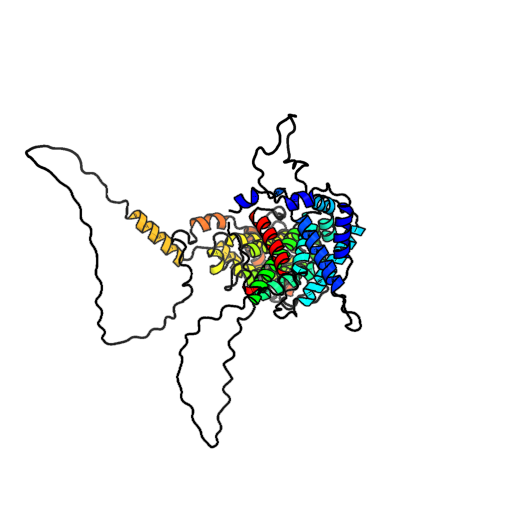06 ? 2.825 0.242 -23.293 1.00 94.06 106 ARG A CA 1
ATOM 796 C C . ARG A 1 106 ? 1.544 -0.409 -23.823 1.00 94.06 106 ARG A C 1
ATOM 798 O O . ARG A 1 106 ? 0.833 -1.047 -23.057 1.00 94.06 106 ARG A O 1
ATOM 805 N N . SER A 1 107 ? 1.280 -0.284 -25.128 1.00 92.94 107 SER A N 1
ATOM 806 C CA . SER A 1 107 ? 0.115 -0.899 -25.788 1.00 92.94 107 SER A CA 1
ATOM 807 C C . SER A 1 107 ? 0.229 -2.426 -25.887 1.00 92.94 107 SER A C 1
ATOM 809 O O . SER A 1 107 ? -0.760 -3.133 -25.733 1.00 92.94 107 SER A O 1
ATOM 811 N N . MET A 1 108 ? 1.434 -2.950 -26.129 1.00 95.31 108 MET A N 1
ATOM 812 C CA . MET A 1 108 ? 1.696 -4.391 -26.112 1.00 95.31 108 MET A CA 1
ATOM 813 C C . MET A 1 108 ? 1.579 -4.945 -24.694 1.00 95.31 108 MET A C 1
ATOM 815 O O . MET A 1 108 ? 0.916 -5.958 -24.501 1.00 95.31 108 MET A O 1
ATOM 819 N N . LEU A 1 109 ? 2.145 -4.250 -23.699 1.00 96.38 109 LEU A N 1
ATOM 820 C CA . LEU A 1 109 ? 2.058 -4.650 -22.296 1.00 96.38 109 LEU A CA 1
ATOM 821 C C . LEU A 1 109 ? 0.614 -4.676 -21.795 1.00 96.38 109 LEU A C 1
ATOM 823 O O . LEU A 1 109 ? 0.235 -5.637 -21.134 1.00 96.38 109 LEU A O 1
ATOM 827 N N . SER A 1 110 ? -0.200 -3.669 -22.127 1.00 95.94 110 SER A N 1
ATOM 828 C CA . SER A 1 110 ? -1.620 -3.639 -21.754 1.00 95.94 110 SER A CA 1
ATOM 829 C C . SER A 1 110 ? -2.452 -4.714 -22.461 1.00 95.94 110 SER A C 1
ATOM 831 O O . SER A 1 110 ? -3.487 -5.126 -21.940 1.00 95.94 110 SER A O 1
ATOM 833 N N . GLY A 1 111 ? -1.996 -5.183 -23.628 1.00 95.31 111 GLY A N 1
ATOM 834 C CA . GLY A 1 111 ? -2.632 -6.239 -24.412 1.00 95.31 111 GLY A CA 1
ATOM 835 C C . GLY A 1 111 ? -2.341 -7.668 -23.943 1.00 95.31 111 GLY A C 1
ATOM 836 O O . GLY A 1 111 ? -3.007 -8.587 -24.418 1.00 95.31 111 GLY A O 1
ATOM 837 N N . VAL A 1 112 ? -1.389 -7.889 -23.028 1.00 96.12 112 VAL A N 1
ATOM 838 C CA . VAL A 1 112 ? -1.113 -9.222 -22.456 1.00 96.12 112 VAL A CA 1
ATOM 839 C C . VAL A 1 112 ? -2.261 -9.623 -21.526 1.00 96.12 112 VAL A C 1
ATOM 841 O O . VAL A 1 112 ? -2.564 -8.917 -20.570 1.00 96.12 112 VAL A O 1
ATOM 844 N N . HIS A 1 113 ? -2.921 -10.748 -21.785 1.00 96.31 113 HIS A N 1
ATOM 845 C CA . HIS A 1 113 ? -4.107 -11.149 -21.011 1.00 96.31 113 HIS A CA 1
ATOM 846 C C . HIS A 1 113 ? -4.292 -12.662 -20.877 1.00 96.31 113 HIS A C 1
ATOM 848 O O . HIS A 1 113 ? -5.224 -13.092 -20.196 1.00 96.31 113 HIS A O 1
ATOM 854 N N . ARG A 1 114 ? -3.456 -13.483 -21.529 1.00 96.38 114 ARG A N 1
ATOM 855 C CA . ARG A 1 114 ? -3.601 -14.938 -21.448 1.00 96.38 114 ARG A CA 1
ATOM 856 C C . ARG A 1 114 ? -3.162 -15.433 -20.068 1.00 96.38 114 ARG A C 1
ATOM 858 O O . ARG A 1 114 ? -2.070 -15.059 -19.645 1.00 96.38 114 ARG A O 1
ATOM 865 N N . PRO A 1 115 ? -3.952 -16.273 -19.376 1.00 95.19 115 PRO A N 1
ATOM 866 C CA . PRO A 1 115 ? -3.624 -16.732 -18.027 1.00 95.19 115 PRO A CA 1
ATOM 867 C C . PRO A 1 115 ? -2.224 -17.341 -17.899 1.00 95.19 115 PRO A C 1
ATOM 869 O O . PRO A 1 115 ? -1.532 -17.065 -16.926 1.00 95.19 115 PRO A O 1
ATOM 872 N N . GLU A 1 116 ? -1.777 -18.105 -18.896 1.00 95.62 116 GLU A N 1
ATOM 873 C CA . GLU A 1 116 ? -0.460 -18.750 -18.901 1.00 95.62 116 GLU A CA 1
ATOM 874 C C . GLU A 1 116 ? 0.680 -17.724 -18.981 1.00 95.62 116 GLU A C 1
ATOM 876 O O . GLU A 1 116 ? 1.713 -17.879 -18.333 1.00 95.62 116 GLU A O 1
ATOM 881 N N . GLU A 1 117 ? 0.482 -16.650 -19.752 1.00 95.75 117 GLU A N 1
ATOM 882 C CA . GLU A 1 117 ? 1.435 -15.542 -19.870 1.00 95.75 117 GLU A CA 1
ATOM 883 C C . GLU A 1 117 ? 1.478 -14.728 -18.567 1.00 95.75 117 GLU A C 1
ATOM 885 O O . GLU A 1 117 ? 2.554 -14.352 -18.105 1.00 95.75 117 GLU A O 1
ATOM 890 N N . LEU A 1 118 ? 0.319 -14.487 -17.943 1.00 96.62 118 LEU A N 1
ATOM 891 C CA . LEU A 1 118 ? 0.228 -13.765 -16.670 1.00 96.62 118 LEU A CA 1
ATOM 892 C C . LEU A 1 118 ? 0.860 -14.561 -15.517 1.00 96.62 118 LEU A C 1
ATOM 894 O O . LEU A 1 118 ? 1.557 -13.970 -14.693 1.00 96.62 118 LEU A O 1
ATOM 898 N N . ASP A 1 119 ? 0.661 -15.882 -15.479 1.00 95.44 119 ASP A N 1
ATOM 899 C CA . ASP A 1 119 ? 1.311 -16.787 -14.523 1.00 95.44 119 ASP A CA 1
ATOM 900 C C . ASP A 1 119 ? 2.827 -16.784 -14.695 1.00 95.44 119 ASP A C 1
ATOM 902 O O . ASP A 1 119 ? 3.552 -16.560 -13.728 1.00 95.44 119 ASP A O 1
ATOM 906 N N . PHE A 1 120 ? 3.307 -16.932 -15.931 1.00 95.50 120 PHE A N 1
ATOM 907 C CA . PHE A 1 120 ? 4.733 -16.871 -16.242 1.00 95.50 120 PHE A CA 1
ATOM 908 C C . PHE A 1 120 ? 5.380 -15.558 -15.769 1.00 95.50 120 PHE A C 1
ATOM 910 O O . PHE A 1 120 ? 6.442 -15.573 -15.143 1.00 95.50 120 PHE A O 1
ATOM 917 N N . ILE A 1 121 ? 4.730 -14.417 -16.031 1.00 96.44 121 ILE A N 1
ATOM 918 C CA . ILE A 1 121 ? 5.220 -13.106 -15.589 1.00 96.44 121 ILE A CA 1
ATOM 919 C C . ILE A 1 121 ? 5.224 -13.023 -14.057 1.00 96.44 121 ILE A C 1
ATOM 921 O O . ILE A 1 121 ? 6.219 -12.602 -13.466 1.00 96.44 121 ILE A O 1
ATOM 925 N N . PHE A 1 122 ? 4.134 -13.429 -13.401 1.00 95.81 122 PHE A N 1
ATOM 926 C CA . PHE A 1 122 ? 4.001 -13.361 -11.946 1.00 95.81 122 PHE A CA 1
ATOM 927 C C . PHE A 1 122 ? 5.031 -14.232 -11.217 1.00 95.81 122 PHE A C 1
ATOM 929 O O . PHE A 1 122 ? 5.701 -13.754 -10.296 1.00 95.81 122 PHE A O 1
ATOM 936 N N . ASP A 1 123 ? 5.183 -15.486 -11.640 1.00 93.56 123 ASP A N 1
ATOM 937 C CA . ASP A 1 123 ? 6.095 -16.444 -11.017 1.00 93.56 123 ASP A CA 1
ATOM 938 C C . ASP A 1 123 ? 7.555 -15.963 -11.153 1.00 93.56 123 ASP A C 1
ATOM 940 O O . ASP A 1 123 ? 8.301 -15.956 -10.172 1.00 93.56 123 ASP A O 1
ATOM 944 N N . GLY A 1 124 ? 7.943 -15.444 -12.326 1.00 92.19 124 GLY A N 1
ATOM 945 C CA . GLY A 1 124 ? 9.270 -14.858 -12.545 1.00 92.19 124 GLY A CA 1
ATOM 946 C C . GLY A 1 124 ? 9.553 -13.635 -11.663 1.00 92.19 124 GLY A C 1
ATOM 947 O O . GLY A 1 124 ? 10.593 -13.548 -11.004 1.00 92.19 124 GLY A O 1
ATOM 948 N N . LEU A 1 125 ? 8.610 -12.688 -11.595 1.00 93.25 125 LEU A N 1
ATOM 949 C CA . LEU A 1 125 ? 8.762 -11.467 -10.792 1.00 93.25 125 LEU A CA 1
ATOM 950 C C . LEU A 1 125 ? 8.865 -11.763 -9.298 1.00 93.25 125 LEU A C 1
ATOM 952 O O . LEU A 1 125 ? 9.743 -11.230 -8.617 1.00 93.25 125 LEU A O 1
ATOM 956 N N . THR A 1 126 ? 7.966 -12.601 -8.782 1.00 92.94 126 THR A N 1
ATOM 957 C CA . THR A 1 126 ? 7.927 -12.931 -7.354 1.00 92.94 126 THR A CA 1
ATOM 958 C C . THR A 1 126 ? 9.163 -13.711 -6.925 1.00 92.94 126 THR A C 1
ATOM 960 O O . THR A 1 126 ? 9.707 -13.423 -5.859 1.00 92.94 126 THR A O 1
ATOM 963 N N . HIS A 1 127 ? 9.686 -14.602 -7.775 1.00 90.81 127 HIS A N 1
ATOM 964 C CA . HIS A 1 127 ? 10.960 -15.286 -7.541 1.00 90.81 127 HIS A CA 1
ATOM 965 C C . HIS A 1 127 ? 12.130 -14.303 -7.396 1.00 90.81 127 HIS A C 1
ATOM 967 O O . HIS A 1 127 ? 12.866 -14.327 -6.402 1.00 90.81 127 HIS A O 1
ATOM 973 N N . HIS A 1 128 ? 12.273 -13.372 -8.342 1.00 89.19 128 HIS A N 1
ATOM 974 C CA . HIS A 1 128 ? 13.334 -12.367 -8.294 1.00 89.19 128 HIS A CA 1
ATOM 975 C C . HIS A 1 128 ? 13.210 -11.417 -7.093 1.00 89.19 128 HIS A C 1
ATOM 977 O O . HIS A 1 128 ? 14.214 -11.138 -6.427 1.00 89.19 128 HIS A O 1
ATOM 983 N N . LEU A 1 129 ? 11.996 -10.953 -6.778 1.00 90.62 129 LEU A N 1
ATOM 984 C CA . LEU A 1 129 ? 11.735 -10.089 -5.624 1.00 90.62 129 LEU A CA 1
ATOM 985 C C . LEU A 1 129 ? 11.989 -10.818 -4.296 1.00 90.62 129 LEU A C 1
ATOM 987 O O . LEU A 1 129 ? 12.613 -10.250 -3.400 1.00 90.62 129 LEU A O 1
ATOM 991 N N . ALA A 1 130 ? 11.583 -12.083 -4.167 1.00 89.00 130 ALA A N 1
ATOM 992 C CA . ALA A 1 130 ? 11.850 -12.900 -2.982 1.00 89.00 130 ALA A CA 1
ATOM 993 C C . ALA A 1 130 ? 13.355 -13.123 -2.760 1.00 89.00 130 ALA A C 1
ATOM 995 O O . ALA A 1 130 ? 13.854 -13.012 -1.631 1.00 89.00 130 ALA A O 1
ATOM 996 N N . SER A 1 131 ? 14.099 -13.368 -3.841 1.00 84.81 131 SER A N 1
ATOM 997 C CA . SER A 1 131 ? 15.559 -13.452 -3.807 1.00 84.81 131 SER A CA 1
ATOM 998 C C . SER A 1 131 ? 16.204 -12.125 -3.386 1.00 84.81 131 SER A C 1
ATOM 1000 O O . SER A 1 131 ? 17.100 -12.105 -2.536 1.00 84.81 131 SER A O 1
ATOM 1002 N N . ALA A 1 132 ? 15.738 -10.993 -3.921 1.00 81.56 132 ALA A N 1
ATOM 1003 C CA . ALA A 1 132 ? 16.237 -9.669 -3.549 1.00 81.56 132 ALA A CA 1
ATOM 1004 C C . ALA A 1 132 ? 15.957 -9.325 -2.073 1.00 81.56 132 ALA A C 1
ATOM 1006 O O . ALA A 1 132 ? 16.876 -8.945 -1.344 1.00 81.56 132 ALA A O 1
ATOM 1007 N N . ALA A 1 133 ? 14.730 -9.556 -1.599 1.00 82.31 133 ALA A N 1
ATOM 1008 C CA . ALA A 1 133 ? 14.323 -9.331 -0.210 1.00 82.31 133 ALA A CA 1
ATOM 1009 C C . ALA A 1 133 ? 15.123 -10.178 0.797 1.00 82.31 133 ALA A C 1
ATOM 1011 O O . ALA A 1 133 ? 15.383 -9.764 1.930 1.00 82.31 133 ALA A O 1
ATOM 1012 N N . SER A 1 134 ? 15.549 -11.374 0.387 1.00 77.62 134 SER A N 1
ATOM 1013 C CA . SER A 1 134 ? 16.397 -12.240 1.209 1.00 77.62 134 SER A CA 1
ATOM 1014 C C . SER A 1 134 ? 17.836 -11.724 1.316 1.00 77.62 134 SER A C 1
ATOM 1016 O O . SER A 1 134 ? 18.457 -11.883 2.365 1.00 77.62 134 SER A O 1
ATOM 1018 N N . ARG A 1 135 ? 18.357 -11.069 0.268 1.00 67.56 135 ARG A N 1
ATOM 1019 C CA . ARG A 1 135 ? 19.721 -10.509 0.233 1.00 67.56 135 ARG A CA 1
ATOM 1020 C C . ARG A 1 135 ? 19.857 -9.188 0.991 1.00 67.56 135 ARG A C 1
ATOM 1022 O O . ARG A 1 135 ? 20.888 -8.989 1.634 1.00 67.56 135 ARG A O 1
ATOM 1029 N N . SER A 1 136 ? 18.838 -8.321 0.947 1.00 59.22 136 SER A N 1
ATOM 1030 C CA . SER A 1 136 ? 18.910 -6.950 1.493 1.00 59.22 136 SER A CA 1
ATOM 1031 C C . SER A 1 136 ? 19.316 -6.900 2.974 1.00 59.22 136 SER A C 1
ATOM 1033 O O . SER A 1 136 ? 20.134 -6.076 3.365 1.00 59.22 136 SER A O 1
ATOM 1035 N N . ARG A 1 137 ? 18.891 -7.893 3.767 1.00 55.03 137 ARG A N 1
ATOM 1036 C CA . ARG A 1 137 ? 19.212 -8.010 5.204 1.00 55.03 137 ARG A CA 1
ATOM 1037 C C . ARG A 1 137 ? 20.679 -8.330 5.526 1.00 55.03 137 ARG A C 1
ATOM 1039 O O . ARG A 1 137 ? 21.050 -8.357 6.695 1.00 55.03 137 ARG A O 1
ATOM 1046 N N . THR A 1 138 ? 21.500 -8.636 4.522 1.00 49.84 138 THR A N 1
ATOM 1047 C CA . THR A 1 138 ? 22.894 -9.092 4.705 1.00 49.84 138 THR A CA 1
ATOM 1048 C C . THR A 1 138 ? 23.929 -8.203 4.021 1.00 49.84 138 THR A C 1
ATOM 1050 O O . THR A 1 138 ? 25.127 -8.415 4.208 1.00 49.84 138 THR A O 1
ATOM 1053 N N . SER A 1 139 ? 23.505 -7.221 3.219 1.00 51.38 139 SER A N 1
ATOM 1054 C CA . SER A 1 139 ? 24.433 -6.388 2.456 1.00 51.38 139 SER A CA 1
ATOM 1055 C C . SER A 1 139 ? 25.025 -5.283 3.328 1.00 51.38 139 SER A C 1
ATOM 1057 O O . SER A 1 139 ? 24.325 -4.349 3.718 1.00 51.38 139 SER A O 1
ATOM 1059 N N . SER A 1 140 ? 26.331 -5.370 3.583 1.00 50.75 140 SER A N 1
ATOM 1060 C CA . SER A 1 140 ? 27.149 -4.221 3.969 1.00 50.75 140 SER A CA 1
ATOM 1061 C C . SER A 1 140 ? 27.104 -3.141 2.880 1.00 50.75 140 SER A C 1
ATOM 1063 O O . SER A 1 140 ? 26.812 -3.433 1.717 1.00 50.75 140 SER A O 1
ATOM 1065 N N . VAL A 1 141 ? 27.389 -1.887 3.253 1.00 55.97 141 VAL A N 1
ATOM 1066 C CA . VAL A 1 141 ? 27.549 -0.776 2.301 1.00 55.97 141 VAL A CA 1
ATOM 1067 C C . VAL A 1 141 ? 28.599 -1.189 1.266 1.00 55.97 141 VAL A C 1
ATOM 1069 O O . VAL A 1 141 ? 29.776 -1.327 1.589 1.00 55.97 141 VAL A O 1
ATOM 1072 N N . SER A 1 142 ? 28.159 -1.461 0.038 1.00 51.69 142 SER A N 1
ATOM 1073 C CA . SER A 1 142 ? 29.032 -1.840 -1.073 1.00 51.69 142 SER A CA 1
ATOM 1074 C C . SER A 1 142 ? 29.310 -0.616 -1.933 1.00 51.69 142 SER A C 1
ATOM 1076 O O . SER A 1 142 ? 28.393 0.140 -2.248 1.00 51.69 142 SER A O 1
ATOM 1078 N N . GLU A 1 143 ? 30.552 -0.455 -2.393 1.00 50.78 143 GLU A N 1
ATOM 1079 C CA . GLU A 1 143 ? 30.910 0.579 -3.376 1.00 50.78 143 GLU A CA 1
ATOM 1080 C C . GLU A 1 143 ? 30.144 0.412 -4.708 1.00 50.78 143 GLU A C 1
ATOM 1082 O O . GLU A 1 143 ? 29.954 1.379 -5.455 1.00 50.78 143 GLU A O 1
ATOM 1087 N N . LYS A 1 144 ? 29.634 -0.802 -4.987 1.00 59.25 144 LYS A N 1
ATOM 1088 C CA . LYS A 1 144 ? 28.800 -1.125 -6.151 1.00 59.25 144 LYS A CA 1
ATOM 1089 C C . LYS A 1 144 ? 27.398 -1.597 -5.718 1.00 59.25 144 LYS A C 1
ATOM 1091 O O . LYS A 1 144 ? 27.178 -2.804 -5.622 1.00 59.25 144 LYS A O 1
ATOM 1096 N N . PRO A 1 145 ? 26.430 -0.687 -5.491 1.00 61.81 145 PRO A N 1
ATOM 1097 C CA . PRO A 1 145 ? 25.025 -1.048 -5.315 1.00 61.81 145 PRO A CA 1
ATOM 1098 C C . PRO A 1 145 ? 24.497 -1.883 -6.492 1.00 61.81 145 PRO A C 1
ATOM 1100 O O . PRO A 1 145 ? 24.575 -1.472 -7.650 1.00 61.81 145 PRO A O 1
ATOM 1103 N N . ASP A 1 146 ? 23.964 -3.065 -6.179 1.00 71.00 146 ASP A N 1
ATOM 1104 C CA . ASP A 1 146 ? 23.216 -3.928 -7.100 1.00 71.00 146 ASP A CA 1
ATOM 1105 C C . ASP A 1 146 ? 21.754 -3.467 -7.133 1.00 71.00 146 ASP A C 1
ATOM 1107 O O . ASP A 1 146 ? 20.931 -3.970 -6.373 1.00 71.00 146 ASP A O 1
ATOM 1111 N N . LEU A 1 147 ? 21.441 -2.498 -8.000 1.00 81.25 147 LEU A N 1
ATOM 1112 C CA . LEU A 1 147 ? 20.113 -1.866 -8.079 1.00 81.25 147 LEU A CA 1
ATOM 1113 C C . LEU A 1 147 ? 19.089 -2.656 -8.910 1.00 81.25 147 LEU A C 1
ATOM 1115 O O . LEU A 1 147 ? 18.105 -2.113 -9.418 1.00 81.25 147 LEU A O 1
ATOM 1119 N N . PHE A 1 148 ? 19.338 -3.952 -9.102 1.00 84.81 148 PHE A N 1
ATOM 1120 C CA . PHE A 1 148 ? 18.443 -4.834 -9.846 1.00 84.81 148 PHE A CA 1
ATOM 1121 C C . PHE A 1 148 ? 17.040 -4.877 -9.220 1.00 84.81 148 PHE A C 1
ATOM 1123 O O . PHE A 1 148 ? 16.042 -4.947 -9.932 1.00 84.81 148 PHE A O 1
ATOM 1130 N N . CYS A 1 149 ? 16.954 -4.802 -7.888 1.00 87.75 149 CYS A N 1
ATOM 1131 C CA . CYS A 1 149 ? 15.680 -4.822 -7.174 1.00 87.75 149 CYS A CA 1
ATOM 1132 C C . CYS A 1 149 ? 14.839 -3.576 -7.474 1.00 87.75 149 CYS A C 1
ATOM 1134 O O . CYS A 1 149 ? 13.650 -3.687 -7.754 1.00 87.75 149 CYS A O 1
ATOM 1136 N N . GLU A 1 150 ? 15.452 -2.397 -7.445 1.00 89.44 150 GLU A N 1
ATOM 1137 C CA . GLU A 1 150 ? 14.808 -1.121 -7.737 1.00 89.44 150 GLU A CA 1
ATOM 1138 C C . GLU A 1 150 ? 14.273 -1.102 -9.174 1.00 89.44 150 GLU A C 1
ATOM 1140 O O . GLU A 1 150 ? 13.112 -0.764 -9.396 1.00 89.44 150 GLU A O 1
ATOM 1145 N N . GLN A 1 151 ? 15.071 -1.565 -10.143 1.00 90.12 151 GLN A N 1
ATOM 1146 C CA . GLN A 1 151 ? 14.642 -1.707 -11.542 1.00 90.12 151 GLN A CA 1
ATOM 1147 C C . GLN A 1 151 ? 13.451 -2.668 -11.683 1.00 90.12 151 GLN A C 1
ATOM 1149 O O . GLN A 1 151 ? 12.511 -2.404 -12.435 1.00 90.12 151 GLN A O 1
ATOM 1154 N N . LEU A 1 152 ? 13.459 -3.770 -10.931 1.00 92.94 152 LEU A N 1
ATOM 1155 C CA . LEU A 1 152 ? 12.388 -4.761 -10.952 1.00 92.94 152 LEU A CA 1
ATOM 1156 C C . LEU A 1 152 ? 11.089 -4.232 -10.329 1.00 92.94 152 LEU A C 1
ATOM 1158 O O . LEU A 1 152 ? 10.003 -4.529 -10.828 1.00 92.94 152 LEU A O 1
ATOM 1162 N N . LEU A 1 153 ? 11.180 -3.413 -9.278 1.00 95.06 153 LEU A N 1
ATOM 1163 C CA . LEU A 1 153 ? 10.025 -2.708 -8.716 1.00 95.06 153 LEU A CA 1
ATOM 1164 C C . LEU A 1 153 ? 9.443 -1.711 -9.726 1.00 95.06 153 LEU A C 1
ATOM 1166 O O . LEU A 1 153 ? 8.223 -1.606 -9.831 1.00 95.06 153 LEU A O 1
ATOM 1170 N N . ILE A 1 154 ? 10.280 -1.037 -10.525 1.00 94.75 154 ILE A N 1
ATOM 1171 C CA . ILE A 1 154 ? 9.803 -0.161 -11.608 1.00 94.75 154 ILE A CA 1
ATOM 1172 C C . ILE A 1 154 ? 9.061 -0.974 -12.676 1.00 94.75 154 ILE A C 1
ATOM 1174 O O . ILE A 1 154 ? 7.982 -0.565 -13.108 1.00 94.75 154 ILE A O 1
ATOM 1178 N N . LEU A 1 155 ? 9.572 -2.141 -13.082 1.00 96.12 155 LEU A N 1
ATOM 1179 C CA . LEU A 1 155 ? 8.841 -3.028 -13.997 1.00 96.12 155 LEU A CA 1
ATOM 1180 C C . LEU A 1 155 ? 7.518 -3.514 -13.381 1.00 96.12 155 LEU A C 1
ATOM 1182 O O . LEU A 1 155 ? 6.489 -3.503 -14.053 1.00 96.12 155 LEU A O 1
ATOM 1186 N N . THR A 1 156 ? 7.529 -3.889 -12.099 1.00 96.94 156 THR A N 1
ATOM 1187 C CA . THR A 1 156 ? 6.333 -4.324 -11.358 1.00 96.94 156 THR A CA 1
ATOM 1188 C C . THR A 1 156 ? 5.270 -3.225 -11.337 1.00 96.94 156 THR A C 1
ATOM 1190 O O . THR A 1 156 ? 4.104 -3.484 -11.622 1.00 96.94 156 THR A O 1
ATOM 1193 N N . TRP A 1 157 ? 5.674 -1.978 -11.082 1.00 95.69 157 TRP A N 1
ATOM 1194 C CA . TRP A 1 157 ? 4.802 -0.809 -11.172 1.00 95.69 157 TRP A CA 1
ATOM 1195 C C . TRP A 1 157 ? 4.171 -0.659 -12.561 1.00 95.69 157 TRP A C 1
ATOM 1197 O O . TRP A 1 157 ? 2.953 -0.514 -12.674 1.00 95.69 157 TRP A O 1
ATOM 1207 N N . HIS A 1 158 ? 4.972 -0.739 -13.627 1.00 95.19 158 HIS A N 1
ATOM 1208 C CA . HIS A 1 158 ? 4.466 -0.644 -14.998 1.00 95.19 158 HIS A CA 1
ATOM 1209 C C . HIS A 1 158 ? 3.492 -1.779 -15.333 1.00 95.19 158 HIS A C 1
ATOM 1211 O O . HIS A 1 158 ? 2.455 -1.537 -15.941 1.00 95.19 158 HIS A O 1
ATOM 1217 N N . LEU A 1 159 ? 3.775 -3.007 -14.906 1.00 97.00 159 LEU A N 1
ATOM 1218 C CA . LEU A 1 159 ? 2.872 -4.139 -15.101 1.00 97.00 159 LEU A CA 1
ATOM 1219 C C . LEU A 1 159 ? 1.518 -3.926 -14.418 1.00 97.00 159 LEU A C 1
ATOM 1221 O O . LEU A 1 159 ? 0.485 -4.127 -15.048 1.00 97.00 159 LEU A O 1
ATOM 1225 N N . LEU A 1 160 ? 1.510 -3.476 -13.162 1.00 96.69 160 LEU A N 1
ATOM 1226 C CA . LEU A 1 160 ? 0.272 -3.276 -12.402 1.00 96.69 160 LEU A CA 1
ATOM 1227 C C . LEU A 1 160 ? -0.541 -2.070 -12.895 1.00 96.69 160 LEU A C 1
ATOM 1229 O O . LEU A 1 160 ? -1.767 -2.117 -12.891 1.00 96.69 160 LEU A O 1
ATOM 1233 N N . THR A 1 161 ? 0.118 -0.996 -13.336 1.00 93.81 161 THR A N 1
ATOM 1234 C CA . THR A 1 161 ? -0.566 0.245 -13.746 1.00 93.81 161 THR A CA 1
ATOM 1235 C C . THR A 1 161 ? -0.951 0.283 -15.223 1.00 93.81 161 THR A C 1
ATOM 1237 O O . THR A 1 161 ? -1.914 0.958 -15.584 1.00 93.81 161 THR A O 1
ATOM 1240 N N . LEU A 1 162 ? -0.233 -0.436 -16.094 1.00 93.88 162 LEU A N 1
ATOM 1241 C CA . LEU A 1 162 ? -0.522 -0.476 -17.534 1.00 93.88 162 LEU A CA 1
ATOM 1242 C C . LEU A 1 162 ? -1.361 -1.674 -17.946 1.00 93.88 162 LEU A C 1
ATOM 1244 O O . LEU A 1 162 ? -2.043 -1.607 -18.969 1.00 93.88 162 LEU A O 1
ATOM 1248 N N . ASN A 1 163 ? -1.321 -2.760 -17.177 1.00 96.81 163 ASN A N 1
ATOM 1249 C CA . ASN A 1 163 ? -2.049 -3.974 -17.489 1.00 96.81 163 ASN A CA 1
ATOM 1250 C C . ASN A 1 163 ? -3.055 -4.316 -16.381 1.00 96.81 163 ASN A C 1
ATOM 1252 O O . ASN A 1 163 ? -2.759 -5.015 -15.413 1.00 96.81 163 ASN A O 1
ATOM 1256 N N . GLY A 1 164 ? -4.299 -3.872 -16.578 1.00 96.25 164 GLY A N 1
ATOM 1257 C CA . GLY A 1 164 ? -5.403 -4.182 -15.669 1.00 96.25 164 GLY A CA 1
ATOM 1258 C C . GLY A 1 164 ? -5.773 -5.672 -15.611 1.00 96.25 164 GLY A C 1
ATOM 1259 O O . GLY A 1 164 ? -6.364 -6.104 -14.624 1.00 96.25 164 GLY A O 1
ATOM 1260 N N . HIS A 1 165 ? -5.437 -6.478 -16.628 1.00 96.94 165 HIS A N 1
ATOM 1261 C CA . HIS A 1 165 ? -5.602 -7.936 -16.557 1.00 96.94 165 HIS A CA 1
ATOM 1262 C C . HIS A 1 165 ? -4.580 -8.551 -15.602 1.00 96.94 165 HIS A C 1
ATOM 1264 O O . HIS A 1 165 ? -4.962 -9.352 -14.756 1.00 96.94 165 HIS A O 1
ATOM 1270 N N . PHE A 1 166 ? -3.317 -8.127 -15.683 1.00 97.50 166 PHE A N 1
ATOM 1271 C CA . PHE A 1 166 ? -2.267 -8.555 -14.767 1.00 97.50 166 PHE A CA 1
ATOM 1272 C C . PHE A 1 166 ? -2.565 -8.124 -13.330 1.00 97.50 166 PHE A C 1
ATOM 1274 O O . PHE A 1 166 ? -2.511 -8.964 -12.439 1.00 97.50 166 PHE A O 1
ATOM 1281 N N . LEU A 1 167 ? -2.974 -6.868 -13.100 1.00 97.06 167 LEU A N 1
ATOM 1282 C CA . LEU A 1 167 ? -3.389 -6.405 -11.770 1.00 97.06 167 LEU A CA 1
ATOM 1283 C C . LEU A 1 167 ? -4.492 -7.294 -11.185 1.00 97.06 167 LEU A C 1
ATOM 1285 O O . LEU A 1 167 ? -4.318 -7.838 -10.101 1.00 97.06 167 LEU A O 1
ATOM 1289 N N . ARG A 1 168 ? -5.595 -7.514 -11.915 1.00 95.75 168 ARG A N 1
ATOM 1290 C CA . ARG A 1 168 ? -6.680 -8.393 -11.444 1.00 95.75 168 ARG A CA 1
ATOM 1291 C C . ARG A 1 168 ? -6.230 -9.837 -11.267 1.00 95.75 168 ARG A C 1
ATOM 1293 O O . ARG A 1 168 ? -6.719 -10.506 -10.369 1.00 95.75 168 ARG A O 1
ATOM 1300 N N . HIS A 1 169 ? -5.313 -10.330 -12.092 1.00 95.44 169 HIS A N 1
ATOM 1301 C CA . HIS A 1 169 ? -4.762 -11.681 -11.977 1.00 95.44 169 HIS A CA 1
ATOM 1302 C C . HIS A 1 169 ? -3.945 -11.850 -10.693 1.00 95.44 169 HIS A C 1
ATOM 1304 O O . HIS A 1 169 ? -4.263 -12.711 -9.876 1.00 95.44 169 HIS A O 1
ATOM 1310 N N . VAL A 1 170 ? -2.980 -10.959 -10.444 1.00 95.44 170 VAL A N 1
ATOM 1311 C CA . VAL A 1 170 ? -2.232 -10.875 -9.174 1.00 95.44 170 VAL A CA 1
ATOM 1312 C C . VAL A 1 170 ? -3.196 -10.741 -7.997 1.00 95.44 170 VAL A C 1
ATOM 1314 O O . VAL A 1 170 ? -3.062 -11.410 -6.970 1.00 95.44 170 VAL A O 1
ATOM 1317 N N . CYS A 1 171 ? -4.211 -9.900 -8.180 1.00 94.94 171 CYS A N 1
ATOM 1318 C CA . CYS A 1 171 ? -5.232 -9.629 -7.197 1.00 94.94 171 CYS A CA 1
ATOM 1319 C C . CYS A 1 171 ? -6.371 -10.652 -7.170 1.00 94.94 171 CYS A C 1
ATOM 1321 O O . CYS A 1 171 ? -7.274 -10.405 -6.389 1.00 94.94 171 CYS A O 1
ATOM 1323 N N . SER A 1 172 ? -6.352 -11.786 -7.874 1.00 91.12 172 SER A N 1
ATOM 1324 C CA . SER A 1 172 ? -7.375 -12.857 -7.770 1.00 91.12 172 SER A CA 1
ATOM 1325 C C . SER A 1 172 ? -6.770 -14.249 -7.545 1.00 91.12 172 SER A C 1
ATOM 1327 O O . SER A 1 172 ? -7.417 -15.117 -6.953 1.00 91.12 172 SER A O 1
ATOM 1329 N N . ARG A 1 173 ? -5.512 -14.456 -7.952 1.00 89.50 173 ARG A N 1
ATOM 1330 C CA . ARG A 1 173 ? -4.775 -15.721 -7.853 1.00 89.50 173 ARG A CA 1
ATOM 1331 C C . ARG A 1 173 ? -4.495 -16.123 -6.395 1.00 89.50 173 ARG A C 1
ATOM 1333 O O . ARG A 1 173 ? -4.201 -15.291 -5.534 1.00 89.50 173 ARG A O 1
ATOM 1340 N N . ARG A 1 174 ? -4.543 -17.434 -6.120 1.00 80.12 174 ARG A N 1
ATOM 1341 C CA . ARG A 1 174 ? -4.055 -18.017 -4.854 1.00 80.12 174 ARG A CA 1
ATOM 1342 C C . ARG A 1 174 ? -2.541 -17.850 -4.750 1.00 80.12 174 ARG A C 1
ATOM 1344 O O . ARG A 1 174 ? -1.841 -18.052 -5.733 1.00 80.12 174 ARG A O 1
ATOM 1351 N N . GLY A 1 175 ? -2.033 -17.538 -3.563 1.00 79.94 175 GLY A N 1
ATOM 1352 C CA . GLY A 1 175 ? -0.603 -17.270 -3.398 1.00 79.94 175 GLY A CA 1
ATOM 1353 C C . GLY A 1 175 ? -0.207 -15.822 -3.712 1.00 79.94 175 GLY A C 1
ATOM 1354 O O . GLY A 1 175 ? 0.960 -15.543 -3.971 1.00 79.94 175 GLY A O 1
ATOM 1355 N N . ALA A 1 176 ? -1.159 -14.878 -3.706 1.00 74.38 176 ALA A N 1
ATOM 1356 C CA . ALA A 1 176 ? -0.870 -13.445 -3.853 1.00 74.38 176 ALA A CA 1
ATOM 1357 C C . ALA A 1 176 ? 0.116 -12.921 -2.784 1.00 74.38 176 ALA A C 1
ATOM 1359 O O . ALA A 1 176 ? 0.783 -11.900 -2.974 1.00 74.38 176 ALA A O 1
ATOM 1360 N N . ASP A 1 177 ? 0.268 -13.648 -1.676 1.00 84.31 177 ASP A N 1
ATOM 1361 C CA . ASP A 1 177 ? 1.283 -13.384 -0.668 1.00 84.31 177 ASP A CA 1
ATOM 1362 C C . ASP A 1 177 ? 2.724 -13.519 -1.187 1.00 84.31 177 ASP A C 1
ATOM 1364 O O . ASP A 1 177 ? 3.627 -12.912 -0.609 1.00 84.31 177 ASP A O 1
ATOM 1368 N N . ALA A 1 178 ? 2.945 -14.238 -2.295 1.00 90.00 178 ALA A N 1
ATOM 1369 C CA . ALA A 1 178 ? 4.242 -14.340 -2.962 1.00 90.00 178 ALA A CA 1
ATOM 1370 C C . ALA A 1 178 ? 4.775 -12.979 -3.439 1.00 90.00 178 ALA A C 1
ATOM 1372 O O . ALA A 1 178 ? 5.988 -12.781 -3.466 1.00 90.00 178 ALA A O 1
ATOM 1373 N N . LEU A 1 179 ? 3.889 -12.023 -3.751 1.00 93.81 179 LEU A N 1
ATOM 1374 C CA . LEU A 1 179 ? 4.270 -10.637 -4.038 1.00 93.81 179 LEU A CA 1
ATOM 1375 C C . LEU A 1 179 ? 4.279 -9.771 -2.769 1.00 93.81 179 LEU A C 1
ATOM 1377 O O . LEU A 1 179 ? 5.192 -8.972 -2.571 1.00 93.81 179 LEU A O 1
ATOM 1381 N N . LEU A 1 180 ? 3.301 -9.949 -1.876 1.00 94.50 180 LEU A N 1
ATOM 1382 C CA . LEU A 1 180 ? 3.182 -9.140 -0.657 1.00 94.50 180 LEU A CA 1
ATOM 1383 C C . LEU A 1 180 ? 4.385 -9.296 0.286 1.00 94.50 180 LEU A C 1
ATOM 1385 O O . LEU A 1 180 ? 4.905 -8.309 0.803 1.00 94.50 180 LEU A O 1
ATOM 1389 N N . ARG A 1 181 ? 4.838 -10.533 0.517 1.00 92.75 181 ARG A N 1
ATOM 1390 C CA . ARG A 1 181 ? 5.940 -10.849 1.440 1.00 92.75 181 ARG A CA 1
ATOM 1391 C C . ARG A 1 181 ? 7.246 -10.127 1.075 1.00 92.75 181 ARG A C 1
ATOM 1393 O O . ARG A 1 181 ? 7.798 -9.473 1.964 1.00 92.75 181 ARG A O 1
ATOM 1400 N N . PRO A 1 182 ? 7.769 -10.209 -0.167 1.00 92.69 182 PRO A N 1
ATOM 1401 C CA . PRO A 1 182 ? 8.977 -9.477 -0.524 1.00 92.69 182 PRO A CA 1
ATOM 1402 C C . PRO A 1 182 ? 8.775 -7.961 -0.503 1.00 92.69 182 PRO A C 1
ATOM 1404 O O . PRO A 1 182 ? 9.677 -7.271 -0.041 1.00 92.69 182 PRO A O 1
ATOM 1407 N N . LEU A 1 183 ? 7.609 -7.438 -0.907 1.00 95.19 183 LEU A N 1
ATOM 1408 C CA . LEU A 1 183 ? 7.325 -5.999 -0.811 1.00 95.19 183 LEU A CA 1
ATOM 1409 C C . LEU A 1 183 ? 7.409 -5.498 0.635 1.00 95.19 183 LEU A C 1
ATOM 1411 O O . LEU A 1 183 ? 8.089 -4.512 0.896 1.00 95.19 183 LEU A O 1
ATOM 1415 N N . ILE A 1 184 ? 6.785 -6.203 1.584 1.00 94.81 184 ILE A N 1
ATOM 1416 C CA . ILE A 1 184 ? 6.847 -5.848 3.009 1.00 94.81 184 ILE A CA 1
ATOM 1417 C C . ILE A 1 184 ? 8.277 -5.956 3.544 1.00 94.81 184 ILE A C 1
ATOM 1419 O O . ILE A 1 184 ? 8.730 -5.076 4.272 1.00 94.81 184 ILE A O 1
ATOM 1423 N N . ALA A 1 185 ? 9.010 -7.011 3.183 1.00 91.94 185 ALA A N 1
ATOM 1424 C CA . ALA A 1 185 ? 10.391 -7.181 3.626 1.00 91.94 185 ALA A CA 1
ATOM 1425 C C . ALA A 1 185 ? 11.309 -6.055 3.117 1.00 91.94 185 ALA A C 1
ATOM 1427 O O . ALA A 1 185 ? 12.115 -5.540 3.888 1.00 91.94 185 ALA A O 1
ATOM 1428 N N . LEU A 1 186 ? 11.168 -5.658 1.849 1.00 91.62 186 LEU A N 1
ATOM 1429 C CA . LEU A 1 186 ? 11.921 -4.556 1.248 1.00 91.62 186 LEU A CA 1
ATOM 1430 C C . LEU A 1 186 ? 11.526 -3.203 1.860 1.00 91.62 186 LEU A C 1
ATOM 1432 O O . LEU A 1 186 ? 12.403 -2.412 2.200 1.00 91.62 186 LEU A O 1
ATOM 1436 N N . LEU A 1 187 ? 10.227 -2.966 2.063 1.00 93.44 187 LEU A N 1
ATOM 1437 C CA . LEU A 1 187 ? 9.703 -1.759 2.704 1.00 93.44 187 LEU A CA 1
ATOM 1438 C C . LEU A 1 187 ? 10.293 -1.567 4.113 1.00 93.44 187 LEU A C 1
ATOM 1440 O O . LEU A 1 187 ? 10.783 -0.489 4.443 1.00 93.44 187 LEU A O 1
ATOM 1444 N N . LEU A 1 188 ? 10.287 -2.623 4.933 1.00 91.88 188 LEU A N 1
ATOM 1445 C CA . LEU A 1 188 ? 10.831 -2.585 6.294 1.00 91.88 188 LEU A CA 1
ATOM 1446 C C . LEU A 1 188 ? 12.348 -2.384 6.312 1.00 91.88 188 LEU A C 1
ATOM 1448 O O . LEU A 1 188 ? 12.840 -1.597 7.116 1.00 91.88 188 LEU A O 1
ATOM 1452 N N . ASP A 1 189 ? 13.076 -3.064 5.424 1.00 87.88 189 ASP A N 1
ATOM 1453 C CA . ASP A 1 189 ? 14.532 -2.937 5.303 1.00 87.88 189 ASP A CA 1
ATOM 1454 C C . ASP A 1 189 ? 14.945 -1.507 4.920 1.00 87.88 189 ASP A C 1
ATOM 1456 O O . ASP A 1 189 ? 15.834 -0.920 5.541 1.00 87.88 189 ASP A O 1
ATOM 1460 N N . ALA A 1 190 ? 14.240 -0.904 3.958 1.00 88.00 190 ALA A N 1
ATOM 1461 C CA . ALA A 1 190 ? 14.459 0.485 3.578 1.00 88.00 190 ALA A CA 1
ATOM 1462 C C . ALA A 1 190 ? 14.135 1.456 4.722 1.00 88.00 190 ALA A C 1
ATOM 1464 O O . ALA A 1 190 ? 14.960 2.316 5.031 1.00 88.00 190 ALA A O 1
ATOM 1465 N N . SER A 1 191 ? 12.993 1.283 5.399 1.00 89.06 191 SER A N 1
ATOM 1466 C CA . SER A 1 191 ? 12.607 2.110 6.555 1.00 89.06 191 SER A CA 1
ATOM 1467 C C . SER A 1 191 ? 13.642 2.030 7.676 1.00 89.06 191 SER A C 1
ATOM 1469 O O . SER A 1 191 ? 14.065 3.051 8.221 1.00 89.06 191 SER A O 1
ATOM 1471 N N . PHE A 1 192 ? 14.111 0.817 7.988 1.00 86.50 192 PHE A N 1
ATOM 1472 C CA . PHE A 1 192 ? 15.147 0.596 8.990 1.00 86.50 192 PHE A CA 1
ATOM 1473 C C . PHE A 1 192 ? 16.441 1.335 8.630 1.00 86.50 192 PHE A C 1
ATOM 1475 O O . PHE A 1 192 ? 17.014 2.020 9.481 1.00 86.50 192 PHE A O 1
ATOM 1482 N N . PHE A 1 193 ? 16.888 1.229 7.375 1.00 81.94 193 PHE A N 1
ATOM 1483 C CA . PHE A 1 193 ? 18.113 1.884 6.921 1.00 81.94 193 PHE A CA 1
ATOM 1484 C C . PHE A 1 193 ? 18.029 3.411 7.024 1.00 81.94 193 PHE A C 1
ATOM 1486 O O . PHE A 1 193 ? 18.994 4.037 7.458 1.00 81.94 193 PHE A O 1
ATOM 1493 N N . ILE A 1 194 ? 16.890 3.996 6.645 1.00 80.19 194 ILE A N 1
ATOM 1494 C CA . ILE A 1 194 ? 16.698 5.451 6.602 1.00 80.19 194 ILE A CA 1
ATOM 1495 C C . ILE A 1 194 ? 16.549 6.028 8.013 1.00 80.19 194 ILE A C 1
ATOM 1497 O O . ILE A 1 194 ? 17.228 6.989 8.357 1.00 80.19 194 ILE A O 1
ATOM 1501 N N . HIS A 1 195 ? 15.697 5.434 8.852 1.00 78.88 195 HIS A N 1
ATOM 1502 C CA . HIS A 1 195 ? 15.281 6.072 10.105 1.00 78.88 195 HIS A CA 1
ATOM 1503 C C . HIS A 1 195 ? 15.987 5.518 11.353 1.00 78.88 195 HIS A C 1
ATOM 1505 O O . HIS A 1 195 ? 16.117 6.219 12.363 1.00 78.88 195 HIS A O 1
ATOM 1511 N N . ARG A 1 196 ? 16.471 4.267 11.331 1.00 69.62 196 ARG A N 1
ATOM 1512 C CA . ARG A 1 196 ? 16.946 3.572 12.546 1.00 69.62 196 ARG A CA 1
ATOM 1513 C C . ARG A 1 196 ? 18.435 3.283 12.603 1.00 69.62 196 ARG A C 1
ATOM 1515 O O . ARG A 1 196 ? 18.903 2.877 13.668 1.00 69.62 196 ARG A O 1
ATOM 1522 N N . ARG A 1 197 ? 19.197 3.507 11.528 1.00 66.06 197 ARG A N 1
ATOM 1523 C CA . ARG A 1 197 ? 20.646 3.271 11.553 1.00 66.06 197 ARG A CA 1
ATOM 1524 C C . ARG A 1 197 ? 21.291 4.144 12.649 1.00 66.06 197 ARG A C 1
ATOM 1526 O O . ARG A 1 197 ? 21.048 5.352 12.676 1.00 66.06 197 ARG A O 1
ATOM 1533 N N . PRO A 1 198 ? 22.059 3.568 13.592 1.00 51.50 198 PRO A N 1
ATOM 1534 C CA . PRO A 1 198 ? 22.846 4.365 14.522 1.00 51.50 198 PRO A CA 1
ATOM 1535 C C . PRO A 1 198 ? 23.880 5.148 13.713 1.00 51.50 198 PRO A C 1
ATOM 1537 O O . PRO A 1 198 ? 24.569 4.561 12.873 1.00 51.50 198 PRO A O 1
ATOM 1540 N N . THR A 1 199 ? 24.010 6.451 13.962 1.00 48.06 199 THR A N 1
ATOM 1541 C CA . THR A 1 199 ? 25.244 7.157 13.614 1.00 48.06 199 THR A CA 1
ATOM 1542 C C . THR A 1 199 ? 26.397 6.386 14.262 1.00 48.06 199 THR A C 1
ATOM 1544 O O . THR A 1 199 ? 26.251 5.966 15.416 1.00 48.06 199 THR A O 1
ATOM 1547 N N . PRO A 1 200 ? 27.498 6.097 13.544 1.00 39.16 200 PRO A N 1
ATOM 1548 C CA . PRO A 1 200 ? 28.635 5.431 14.157 1.00 39.16 200 PRO A CA 1
ATOM 1549 C C . PRO A 1 200 ? 29.107 6.296 15.326 1.00 39.16 200 PRO A C 1
ATOM 1551 O O . PRO A 1 200 ? 29.647 7.381 15.135 1.00 39.16 200 PRO A O 1
ATOM 1554 N N . GLN A 1 201 ? 28.835 5.829 16.544 1.00 34.97 201 GLN A N 1
ATOM 1555 C CA . GLN A 1 201 ? 29.424 6.393 17.743 1.00 34.97 201 GLN A CA 1
ATOM 1556 C C . GLN A 1 201 ? 30.930 6.193 17.607 1.00 34.97 201 GLN A C 1
ATOM 1558 O O . GLN A 1 201 ? 31.397 5.073 17.383 1.00 34.97 201 GLN A O 1
ATOM 1563 N N . THR A 1 202 ? 31.678 7.285 17.702 1.00 34.09 202 THR A N 1
ATOM 1564 C CA . THR A 1 202 ? 33.114 7.258 17.936 1.00 34.09 202 THR A CA 1
ATOM 1565 C C . THR A 1 202 ? 33.373 6.330 19.121 1.00 34.09 202 THR A C 1
ATOM 1567 O O . THR A 1 202 ? 32.954 6.583 20.250 1.00 34.09 202 THR A O 1
ATOM 1570 N N . HIS A 1 203 ? 33.994 5.185 18.846 1.00 36.56 203 HIS A N 1
ATOM 1571 C CA . HIS A 1 203 ? 34.505 4.305 19.882 1.00 36.56 203 HIS A CA 1
ATOM 1572 C C . HIS A 1 203 ? 35.611 5.058 20.621 1.00 36.56 203 HIS A C 1
ATOM 1574 O O . HIS A 1 203 ? 36.747 5.038 20.175 1.00 36.56 203 HIS A O 1
ATOM 1580 N N . ASP A 1 204 ? 35.279 5.698 21.738 1.00 41.47 204 ASP A N 1
ATOM 1581 C CA . ASP A 1 204 ? 36.200 5.854 22.861 1.00 41.47 204 ASP A CA 1
ATOM 1582 C C . ASP A 1 204 ? 35.428 6.087 24.163 1.00 41.47 204 ASP A C 1
ATOM 1584 O O . ASP A 1 204 ? 35.234 7.195 24.650 1.00 41.47 204 ASP A O 1
ATOM 1588 N N . ALA A 1 205 ? 34.994 4.978 24.752 1.00 32.59 205 ALA A N 1
ATOM 1589 C CA . ALA A 1 205 ? 34.851 4.857 26.194 1.00 32.59 205 ALA A CA 1
ATOM 1590 C C . ALA A 1 205 ? 35.089 3.388 26.558 1.00 32.59 205 ALA A C 1
ATOM 1592 O O . ALA A 1 205 ? 34.169 2.572 26.628 1.00 32.59 205 ALA A O 1
ATOM 1593 N N . ARG A 1 206 ? 36.364 3.023 26.741 1.00 29.84 206 ARG A N 1
ATOM 1594 C CA . ARG A 1 206 ? 36.718 1.788 27.453 1.00 29.84 206 ARG A CA 1
ATOM 1595 C C . ARG A 1 206 ? 36.098 1.838 28.858 1.00 29.84 206 ARG A C 1
ATOM 1597 O O . ARG A 1 206 ? 36.196 2.879 29.508 1.00 29.84 206 ARG A O 1
ATOM 1604 N N . PRO A 1 207 ? 35.521 0.740 29.370 1.00 33.00 207 PRO A N 1
ATOM 1605 C CA . PRO A 1 207 ? 35.086 0.694 30.756 1.00 33.00 207 PRO A CA 1
ATOM 1606 C C . PRO A 1 207 ? 36.313 0.706 31.677 1.00 33.00 207 PRO A C 1
ATOM 1608 O O . PRO A 1 207 ? 37.238 -0.091 31.508 1.00 33.00 207 PRO A O 1
ATOM 1611 N N . LEU A 1 208 ? 36.316 1.637 32.634 1.00 29.69 208 LEU A N 1
ATOM 1612 C CA . LEU A 1 208 ? 37.291 1.733 33.719 1.00 29.69 208 LEU A CA 1
ATOM 1613 C C . LEU A 1 208 ? 37.266 0.435 34.537 1.00 29.69 208 LEU A C 1
ATOM 1615 O O . LEU A 1 208 ? 36.318 0.183 35.277 1.00 29.69 208 LEU A O 1
ATOM 1619 N N . ALA A 1 209 ? 38.308 -0.381 34.388 1.00 31.62 209 ALA A N 1
ATOM 1620 C CA . ALA A 1 209 ? 38.622 -1.469 35.301 1.00 31.62 209 ALA A CA 1
ATOM 1621 C C . ALA A 1 209 ? 39.676 -0.995 36.311 1.00 31.62 209 ALA A C 1
ATOM 1623 O O . ALA A 1 209 ? 40.595 -0.244 35.983 1.00 31.62 209 ALA A O 1
ATOM 1624 N N . GLU A 1 210 ? 39.474 -1.430 37.545 1.00 30.67 210 GLU A N 1
ATOM 1625 C CA . GLU A 1 210 ? 40.116 -0.996 38.776 1.00 30.67 210 GLU A CA 1
ATOM 1626 C C . GLU A 1 210 ? 41.648 -1.154 38.800 1.00 30.67 210 GLU A C 1
ATOM 1628 O O . GLU A 1 210 ? 42.234 -2.109 38.294 1.00 30.67 210 GLU A O 1
ATOM 1633 N N . THR A 1 211 ? 42.271 -0.190 39.474 1.00 28.88 211 THR A N 1
ATOM 1634 C CA . THR A 1 211 ? 43.656 -0.114 39.959 1.00 28.88 211 THR A CA 1
ATOM 1635 C C . THR A 1 211 ? 44.267 -1.427 40.459 1.00 28.88 211 THR A C 1
ATOM 1637 O O . THR A 1 211 ? 43.714 -2.055 41.363 1.00 28.88 211 THR A O 1
ATOM 1640 N N . ARG A 1 212 ? 45.510 -1.715 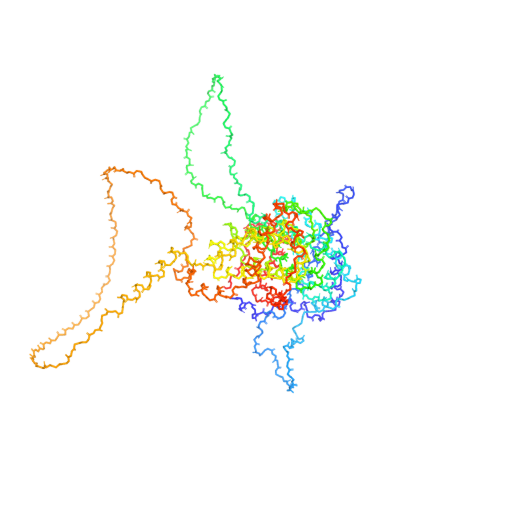40.031 1.00 29.97 212 ARG A N 1
ATOM 1641 C CA . ARG A 1 212 ? 46.600 -2.139 40.935 1.00 29.97 212 ARG A CA 1
ATOM 1642 C C . ARG A 1 212 ? 47.999 -1.998 40.318 1.00 29.97 212 ARG A C 1
ATOM 1644 O O . ARG A 1 212 ? 48.208 -2.240 39.136 1.00 29.97 212 ARG A O 1
ATOM 1651 N N . ASP A 1 213 ? 48.917 -1.580 41.183 1.00 26.23 213 ASP A N 1
ATOM 1652 C CA . ASP A 1 213 ? 50.288 -1.107 40.969 1.00 26.23 213 ASP A CA 1
ATOM 1653 C C . ASP A 1 213 ? 51.293 -2.150 40.444 1.00 26.23 213 ASP A C 1
ATOM 1655 O O . ASP A 1 213 ? 51.196 -3.325 40.797 1.00 26.23 213 ASP A O 1
ATOM 1659 N N . THR A 1 214 ? 52.332 -1.713 39.704 1.00 28.33 214 THR A N 1
ATOM 1660 C CA . THR A 1 214 ? 53.765 -1.737 40.126 1.00 28.33 214 THR A CA 1
ATOM 1661 C C . THR A 1 214 ? 54.774 -1.375 38.998 1.00 28.33 214 THR A C 1
ATOM 1663 O O . THR A 1 214 ? 54.871 -2.056 37.988 1.00 28.33 214 THR A O 1
ATOM 1666 N N . LEU A 1 215 ? 55.559 -0.307 39.248 1.00 25.78 215 LEU A N 1
ATOM 1667 C CA . LEU A 1 215 ? 57.017 -0.090 39.019 1.00 25.78 215 LEU A CA 1
ATOM 1668 C C . LEU A 1 215 ? 57.682 -0.194 37.604 1.00 25.78 215 LEU A C 1
ATOM 1670 O O . LEU A 1 215 ? 58.082 -1.270 37.185 1.00 25.78 215 LEU A O 1
ATOM 1674 N N . SER A 1 216 ? 57.902 0.985 36.976 1.00 25.94 216 SER A N 1
ATOM 1675 C CA . SER A 1 216 ? 59.144 1.644 36.434 1.00 25.94 216 SER A CA 1
ATOM 1676 C C . SER A 1 216 ? 60.300 0.867 35.720 1.00 25.94 216 SER A C 1
ATOM 1678 O O . SER A 1 216 ? 60.535 -0.289 36.040 1.00 25.94 216 SER A O 1
ATOM 1680 N N . PRO A 1 217 ? 61.272 1.545 35.036 1.00 37.69 217 PRO A N 1
ATOM 1681 C CA . PRO A 1 217 ? 61.213 2.570 33.960 1.00 37.69 217 PRO A CA 1
ATOM 1682 C C . PRO A 1 217 ? 62.269 2.353 32.816 1.00 37.69 217 PRO A C 1
ATOM 1684 O O . PRO A 1 217 ? 63.254 1.657 33.033 1.00 37.69 217 PRO A O 1
ATOM 1687 N N . SER A 1 218 ? 62.162 3.027 31.650 1.00 24.38 218 SER A N 1
ATOM 1688 C CA . SER A 1 218 ? 63.258 3.858 31.063 1.00 24.38 218 SER A CA 1
ATOM 1689 C C . SER A 1 218 ? 62.934 4.532 29.701 1.00 24.38 218 SER A C 1
ATOM 1691 O O . SER A 1 218 ? 62.389 3.912 28.794 1.00 24.38 218 SER A O 1
ATOM 1693 N N . THR A 1 219 ? 63.296 5.830 29.627 1.00 26.27 219 THR A N 1
ATOM 1694 C CA . THR A 1 219 ? 63.910 6.639 28.527 1.00 26.27 219 THR A CA 1
ATOM 1695 C C . THR A 1 219 ? 63.475 6.391 27.068 1.00 26.27 219 THR A C 1
ATOM 1697 O O . THR A 1 219 ? 63.662 5.303 26.551 1.00 26.27 219 THR A O 1
ATOM 1700 N N . ASN A 1 220 ? 63.018 7.366 26.272 1.00 29.98 220 ASN A N 1
ATOM 1701 C CA . ASN A 1 220 ? 63.676 8.626 25.904 1.00 29.98 220 ASN A CA 1
ATOM 1702 C C . ASN A 1 220 ? 62.723 9.496 25.054 1.00 29.98 220 ASN A C 1
ATOM 1704 O O . ASN A 1 220 ? 61.820 8.979 24.402 1.00 29.98 220 ASN A O 1
ATOM 1708 N N . GLY A 1 221 ? 62.943 10.812 25.079 1.00 24.42 221 GLY A N 1
ATOM 1709 C CA . GLY A 1 221 ? 62.002 11.834 24.620 1.00 24.42 221 GLY A CA 1
ATOM 1710 C C . GLY A 1 221 ? 62.024 12.196 23.130 1.00 24.42 221 GLY A C 1
ATOM 1711 O O . GLY A 1 221 ? 62.973 11.920 22.401 1.00 24.42 221 GLY A O 1
ATOM 1712 N N . GLY A 1 222 ? 60.959 12.891 22.728 1.00 25.14 222 GLY A N 1
ATOM 1713 C CA . GLY A 1 222 ? 60.773 13.557 21.441 1.00 25.14 222 GLY A CA 1
ATOM 1714 C C . GLY A 1 222 ? 59.619 14.555 21.561 1.00 25.14 222 GLY A C 1
ATOM 1715 O O . GLY A 1 222 ? 58.528 14.188 21.977 1.00 25.14 222 GLY A O 1
ATOM 1716 N N . SER A 1 223 ? 59.916 15.823 21.292 1.00 26.28 223 SER A N 1
ATOM 1717 C CA . SER A 1 223 ? 59.152 17.024 21.644 1.00 26.28 223 SER A CA 1
ATOM 1718 C C . SER A 1 223 ? 57.774 17.148 20.984 1.00 26.28 223 SER A C 1
ATOM 1720 O O . SER A 1 223 ? 57.610 16.882 19.797 1.00 26.28 223 SER A O 1
ATOM 1722 N N . LEU A 1 224 ? 56.828 17.667 21.771 1.00 25.31 224 LEU A N 1
ATOM 1723 C CA . LEU A 1 224 ? 55.515 18.183 21.386 1.00 25.31 224 LEU A CA 1
ATOM 1724 C C . LEU A 1 224 ? 55.638 19.430 20.495 1.00 25.31 224 LEU A C 1
ATOM 1726 O O . LEU A 1 224 ? 56.344 20.370 20.859 1.00 25.31 224 LEU A O 1
ATOM 1730 N N . LEU A 1 225 ? 54.872 19.468 19.404 1.00 28.22 225 LEU A N 1
ATOM 1731 C CA . LEU A 1 225 ? 54.190 20.673 18.929 1.00 28.22 225 LEU A CA 1
ATOM 1732 C C . LEU A 1 225 ? 52.754 20.273 18.582 1.00 28.22 225 LEU A C 1
ATOM 1734 O O . LEU A 1 225 ? 52.516 19.463 17.688 1.00 28.22 225 LEU A O 1
ATOM 1738 N N . ALA A 1 226 ? 51.832 20.797 19.384 1.00 27.50 226 ALA A N 1
ATOM 1739 C CA . ALA A 1 226 ? 50.397 20.643 19.256 1.00 27.50 226 ALA A CA 1
ATOM 1740 C C . ALA A 1 226 ? 49.902 21.362 17.997 1.00 27.50 226 ALA A C 1
ATOM 1742 O O . ALA A 1 226 ? 50.306 22.493 17.729 1.00 27.50 226 ALA A O 1
ATOM 1743 N N . ASN A 1 227 ? 49.016 20.706 17.253 1.00 26.39 227 ASN A N 1
ATOM 1744 C CA . ASN A 1 227 ? 48.201 21.350 16.238 1.00 26.39 227 ASN A CA 1
ATOM 1745 C C . ASN A 1 227 ? 46.743 21.098 16.637 1.00 26.39 227 ASN A C 1
ATOM 1747 O O . ASN A 1 227 ? 46.203 20.024 16.376 1.00 26.39 227 ASN A O 1
ATOM 1751 N N . ASP A 1 228 ? 46.157 22.064 17.343 1.00 29.00 228 ASP A N 1
ATOM 1752 C CA . ASP A 1 228 ? 44.723 22.123 17.618 1.00 29.00 228 ASP A CA 1
ATOM 1753 C C . ASP A 1 228 ? 44.002 22.441 16.303 1.00 29.00 228 ASP A C 1
ATOM 1755 O O . ASP A 1 228 ? 43.905 23.592 15.875 1.00 29.00 228 ASP A O 1
ATOM 1759 N N . GLY A 1 229 ? 43.539 21.394 15.623 1.00 25.75 229 GLY A N 1
ATOM 1760 C CA . GLY A 1 229 ? 42.572 21.493 14.540 1.00 25.75 229 GLY A CA 1
ATOM 1761 C C . GLY A 1 229 ? 41.188 21.188 15.091 1.00 25.75 229 GLY A C 1
ATOM 1762 O O . GLY A 1 229 ? 40.914 20.054 15.469 1.00 25.75 229 GLY A O 1
ATOM 1763 N N . ALA A 1 230 ? 40.322 22.197 15.140 1.00 30.05 230 ALA A N 1
ATOM 1764 C CA . ALA A 1 230 ? 38.900 22.024 15.392 1.00 30.05 230 ALA A CA 1
ATOM 1765 C C . ALA A 1 230 ? 38.290 21.113 14.306 1.00 30.05 230 ALA A C 1
ATOM 1767 O O . ALA A 1 230 ? 38.094 21.540 13.167 1.00 30.05 230 ALA A O 1
ATOM 1768 N N . GLU A 1 231 ? 38.020 19.851 14.641 1.00 26.91 231 GLU A N 1
ATOM 1769 C CA . GLU A 1 231 ? 37.327 18.921 13.747 1.00 26.91 231 GLU A CA 1
ATOM 1770 C C . GLU A 1 231 ? 35.818 19.199 13.768 1.00 26.91 231 GLU A C 1
ATOM 1772 O O . GLU A 1 231 ? 35.133 19.069 14.782 1.00 26.91 231 GLU A O 1
ATOM 1777 N N . SER A 1 232 ? 35.316 19.628 12.612 1.00 27.56 232 SER A N 1
ATOM 1778 C CA . SER A 1 232 ? 33.901 19.809 12.280 1.00 27.56 232 SER A CA 1
ATOM 1779 C C . SER A 1 232 ? 33.181 18.447 12.218 1.00 27.56 232 SER A C 1
ATOM 1781 O O . SER A 1 232 ? 33.835 17.426 11.993 1.00 27.56 232 SER A O 1
ATOM 1783 N N . PRO A 1 233 ? 31.842 18.386 12.373 1.00 34.50 233 PRO A N 1
ATOM 1784 C CA . PRO A 1 233 ? 31.117 17.120 12.407 1.00 34.50 233 PRO A CA 1
ATOM 1785 C C . PRO A 1 233 ? 31.278 16.371 11.077 1.00 34.50 233 PRO A C 1
ATOM 1787 O O . PRO A 1 233 ? 31.071 16.918 9.995 1.00 34.50 233 PRO A O 1
ATOM 1790 N N . SER A 1 234 ? 31.680 15.105 11.169 1.00 36.25 234 SER A N 1
ATOM 1791 C CA . SER A 1 234 ? 32.021 14.233 10.046 1.00 36.25 234 SER A CA 1
ATOM 1792 C C . SER A 1 234 ? 30.896 14.145 9.005 1.00 36.25 234 SER A C 1
ATOM 1794 O O . SER A 1 234 ? 29.849 13.544 9.257 1.00 36.25 234 SER A O 1
ATOM 1796 N N . SER A 1 235 ? 31.137 14.690 7.812 1.00 41.94 235 SER A N 1
ATOM 1797 C CA . SER A 1 235 ? 30.293 14.512 6.628 1.00 41.94 235 SER A CA 1
ATOM 1798 C C . SER A 1 235 ? 30.149 13.024 6.283 1.00 41.94 235 SER A C 1
ATOM 1800 O O . SER A 1 235 ? 31.159 12.337 6.105 1.00 41.94 235 SER A O 1
ATOM 1802 N N . SER A 1 236 ? 28.915 12.528 6.152 1.00 53.97 236 SER A N 1
ATOM 1803 C CA . SER A 1 236 ? 28.616 11.153 5.722 1.00 53.97 236 SER A CA 1
ATOM 1804 C C . SER A 1 236 ? 29.356 10.788 4.435 1.00 53.97 236 SER A C 1
ATOM 1806 O O . SER A 1 236 ? 29.443 11.616 3.520 1.00 53.97 236 SER A O 1
ATOM 1808 N N . SER A 1 237 ? 29.852 9.551 4.321 1.00 61.22 237 SER A N 1
ATOM 1809 C CA . SER A 1 237 ? 30.564 9.152 3.109 1.00 61.22 237 SER A CA 1
ATOM 1810 C C . SER A 1 237 ? 29.620 9.230 1.893 1.00 61.22 237 SER A C 1
ATOM 1812 O O . SER A 1 237 ? 28.443 8.873 1.982 1.00 61.22 237 SER A O 1
ATOM 1814 N N . PRO A 1 238 ? 30.078 9.667 0.714 1.00 61.03 238 PRO A N 1
ATOM 1815 C CA . PRO A 1 238 ? 29.174 9.850 -0.424 1.00 61.03 238 PRO A CA 1
ATOM 1816 C C . PRO A 1 238 ? 28.548 8.544 -0.954 1.00 61.03 238 PRO A C 1
ATOM 1818 O O . PRO A 1 238 ? 27.496 8.569 -1.592 1.00 61.03 238 PRO A O 1
ATOM 1821 N N . ALA A 1 239 ? 29.170 7.392 -0.677 1.00 62.56 239 ALA A N 1
ATOM 1822 C CA . ALA A 1 239 ? 28.590 6.076 -0.946 1.00 62.56 239 ALA A CA 1
ATOM 1823 C C . ALA A 1 239 ? 27.365 5.793 -0.055 1.00 62.56 239 ALA A C 1
ATOM 1825 O O . ALA A 1 239 ? 26.398 5.167 -0.498 1.00 62.56 239 ALA A O 1
ATOM 1826 N N . GLU A 1 240 ? 27.370 6.294 1.181 1.00 66.12 240 GLU A N 1
ATOM 1827 C CA . GLU A 1 240 ? 26.226 6.198 2.088 1.00 66.12 240 GLU A CA 1
ATOM 1828 C C . GLU A 1 240 ? 25.075 7.091 1.637 1.00 66.12 240 GLU A C 1
ATOM 1830 O O . GLU A 1 240 ? 23.939 6.625 1.632 1.00 66.12 240 GLU A O 1
ATOM 1835 N N . ALA A 1 241 ? 25.356 8.311 1.169 1.00 66.00 241 ALA A N 1
ATOM 1836 C CA . ALA A 1 241 ? 24.334 9.202 0.615 1.00 66.00 241 ALA A CA 1
ATOM 1837 C C . ALA A 1 241 ? 23.636 8.592 -0.618 1.00 66.00 241 ALA A C 1
ATOM 1839 O O . ALA A 1 241 ? 22.409 8.591 -0.710 1.00 66.00 241 ALA A O 1
ATOM 1840 N N . ALA A 1 242 ? 24.400 7.991 -1.539 1.00 65.88 242 ALA A N 1
ATOM 1841 C CA . ALA A 1 242 ? 23.838 7.294 -2.700 1.00 65.88 242 ALA A CA 1
ATOM 1842 C C . ALA A 1 242 ? 22.991 6.071 -2.298 1.00 65.88 242 ALA A C 1
ATOM 1844 O O . ALA A 1 242 ? 21.927 5.827 -2.869 1.00 65.88 242 ALA A O 1
ATOM 1845 N N . THR A 1 243 ? 23.436 5.321 -1.285 1.00 72.88 243 THR A N 1
ATOM 1846 C CA . THR A 1 243 ? 22.675 4.186 -0.744 1.00 72.88 243 THR A CA 1
ATOM 1847 C C . THR A 1 243 ? 21.376 4.661 -0.090 1.00 72.88 243 THR A C 1
ATOM 1849 O O . THR A 1 243 ? 20.330 4.064 -0.326 1.00 72.88 243 THR A O 1
ATOM 1852 N N . ALA A 1 244 ? 21.412 5.756 0.674 1.00 72.75 244 ALA A N 1
ATOM 1853 C CA . ALA A 1 244 ? 20.232 6.345 1.303 1.00 72.75 244 ALA A CA 1
ATOM 1854 C C . ALA A 1 244 ? 19.178 6.760 0.266 1.00 72.75 244 ALA A C 1
ATOM 1856 O O . ALA A 1 244 ? 18.014 6.393 0.411 1.00 72.75 244 ALA A O 1
ATOM 1857 N N . LEU A 1 245 ? 19.585 7.421 -0.824 1.00 75.25 245 LEU A N 1
ATOM 1858 C CA . LEU A 1 245 ? 18.668 7.803 -1.902 1.00 75.25 245 LEU A CA 1
ATOM 1859 C C . LEU A 1 245 ? 18.014 6.581 -2.568 1.00 75.25 245 LEU A C 1
ATOM 1861 O O . LEU A 1 245 ? 16.813 6.590 -2.835 1.00 75.25 245 LEU A O 1
ATOM 1865 N N . SER A 1 246 ? 18.779 5.503 -2.773 1.00 78.06 246 SER A N 1
ATOM 1866 C CA . SER A 1 246 ? 18.236 4.238 -3.287 1.00 78.06 246 SER A CA 1
ATOM 1867 C C . SER A 1 246 ? 17.189 3.640 -2.350 1.00 78.06 246 SER A C 1
ATOM 1869 O O . SER A 1 246 ? 16.124 3.216 -2.795 1.00 78.06 246 SER A O 1
ATOM 1871 N N . ARG A 1 247 ? 17.459 3.639 -1.036 1.00 84.00 247 ARG A N 1
ATOM 1872 C CA . ARG A 1 247 ? 16.521 3.125 -0.029 1.00 84.00 247 ARG A CA 1
ATOM 1873 C C . ARG A 1 247 ? 15.253 3.967 0.051 1.00 84.00 247 ARG A C 1
ATOM 1875 O O . ARG A 1 247 ? 14.178 3.384 0.133 1.00 84.00 247 ARG A O 1
ATOM 1882 N N . ILE A 1 248 ? 15.354 5.295 -0.034 1.00 84.38 248 ILE A N 1
ATOM 1883 C CA . ILE A 1 248 ? 14.184 6.188 -0.098 1.00 84.38 248 ILE A CA 1
ATOM 1884 C C . ILE A 1 248 ? 13.334 5.836 -1.322 1.00 84.38 248 ILE A C 1
ATOM 1886 O O . ILE A 1 248 ? 12.128 5.624 -1.209 1.00 84.38 248 ILE A O 1
ATOM 1890 N N . GLY A 1 249 ? 13.967 5.689 -2.488 1.00 86.12 249 GLY A N 1
ATOM 1891 C CA . GLY A 1 249 ? 13.278 5.268 -3.703 1.00 86.12 249 GLY A CA 1
ATOM 1892 C C . GLY A 1 249 ? 12.584 3.913 -3.562 1.00 86.12 249 GLY A C 1
ATOM 1893 O O . GLY A 1 249 ? 11.411 3.776 -3.898 1.00 86.12 249 GLY A O 1
ATOM 1894 N N . LEU A 1 250 ? 13.270 2.927 -2.985 1.00 88.44 250 LEU A N 1
ATOM 1895 C CA . LEU A 1 250 ? 12.721 1.599 -2.712 1.00 88.44 250 LEU A CA 1
ATOM 1896 C C . LEU A 1 250 ? 11.504 1.653 -1.769 1.00 88.44 250 LEU A C 1
ATOM 1898 O O . LEU A 1 250 ? 10.509 0.968 -2.022 1.00 88.44 250 LEU A O 1
ATOM 1902 N N . LEU A 1 251 ? 11.564 2.485 -0.723 1.00 90.62 251 LEU A N 1
ATOM 1903 C CA . LEU A 1 251 ? 10.481 2.709 0.239 1.00 90.62 251 LEU A CA 1
ATOM 1904 C C . LEU A 1 251 ? 9.220 3.243 -0.458 1.00 90.62 251 LEU A C 1
ATOM 1906 O O . LEU A 1 251 ? 8.133 2.677 -0.307 1.00 90.62 251 LEU A O 1
ATOM 1910 N N . HIS A 1 252 ? 9.371 4.279 -1.286 1.00 91.94 252 HIS A N 1
ATOM 1911 C CA . HIS A 1 252 ? 8.265 4.845 -2.060 1.00 91.94 252 HIS A CA 1
ATOM 1912 C C . HIS A 1 252 ? 7.739 3.869 -3.117 1.00 91.94 252 HIS A C 1
ATOM 1914 O O . HIS A 1 252 ? 6.528 3.691 -3.218 1.00 91.94 252 HIS A O 1
ATOM 1920 N N . MET A 1 253 ? 8.608 3.173 -3.860 1.00 93.69 253 MET A N 1
ATOM 1921 C CA . MET A 1 253 ? 8.186 2.189 -4.866 1.00 93.69 253 MET A CA 1
ATOM 1922 C C . MET A 1 253 ? 7.337 1.068 -4.258 1.00 93.69 253 MET A C 1
ATOM 1924 O O . MET A 1 253 ? 6.286 0.729 -4.804 1.00 93.69 253 MET A O 1
ATOM 1928 N N . CYS A 1 254 ? 7.753 0.512 -3.115 1.00 95.94 254 CYS A N 1
ATOM 1929 C CA . CYS A 1 254 ? 6.964 -0.504 -2.417 1.00 95.94 254 CYS A CA 1
ATOM 1930 C C . CYS A 1 254 ? 5.610 0.058 -1.969 1.00 95.94 254 CYS A C 1
ATOM 1932 O O . CYS A 1 254 ? 4.588 -0.601 -2.146 1.00 95.94 254 CYS A O 1
ATOM 1934 N N . SER A 1 255 ? 5.589 1.289 -1.455 1.00 95.81 255 SER A N 1
ATOM 1935 C CA . SER A 1 255 ? 4.362 1.960 -1.012 1.00 95.81 255 SER A CA 1
ATOM 1936 C C . SER A 1 255 ? 3.396 2.236 -2.170 1.00 95.81 255 SER A C 1
ATOM 1938 O O . SER A 1 255 ? 2.200 1.993 -2.038 1.00 95.81 255 SER A O 1
ATOM 1940 N N . PHE A 1 256 ? 3.897 2.660 -3.336 1.00 95.62 256 PHE A N 1
ATOM 1941 C CA . PHE A 1 256 ? 3.096 2.876 -4.549 1.00 95.62 256 PHE A CA 1
ATOM 1942 C C . PHE A 1 256 ? 2.487 1.575 -5.068 1.00 95.62 256 PHE A C 1
ATOM 1944 O O . PHE A 1 256 ? 1.306 1.533 -5.411 1.00 95.62 256 PHE A O 1
ATOM 1951 N N . ILE A 1 257 ? 3.272 0.496 -5.089 1.00 97.25 257 ILE A N 1
ATOM 1952 C CA . ILE A 1 257 ? 2.778 -0.825 -5.480 1.00 97.25 257 ILE A CA 1
ATOM 1953 C C . ILE A 1 257 ? 1.699 -1.300 -4.501 1.00 97.25 257 ILE A C 1
ATOM 1955 O O . ILE A 1 257 ? 0.641 -1.744 -4.940 1.00 97.25 257 ILE A O 1
ATOM 1959 N N . LEU A 1 258 ? 1.919 -1.165 -3.189 1.00 97.69 258 LEU A N 1
ATOM 1960 C CA . LEU A 1 258 ? 0.915 -1.512 -2.179 1.00 97.69 258 LEU A CA 1
ATOM 1961 C C . LEU A 1 258 ? -0.364 -0.682 -2.333 1.00 97.69 258 LEU A C 1
ATOM 1963 O O . LEU A 1 258 ? -1.450 -1.244 -2.216 1.00 97.69 258 LEU A O 1
ATOM 1967 N N . LEU A 1 259 ? -0.258 0.612 -2.653 1.00 97.06 259 LEU A N 1
ATOM 1968 C CA . LEU A 1 259 ? -1.410 1.475 -2.922 1.00 97.06 259 LEU A CA 1
ATOM 1969 C C . LEU A 1 259 ? -2.245 0.948 -4.096 1.00 97.06 259 LEU A C 1
ATOM 1971 O O . LEU A 1 259 ? -3.454 0.781 -3.946 1.00 97.06 259 LEU A O 1
ATOM 1975 N N . VAL A 1 260 ? -1.607 0.606 -5.218 1.00 96.88 260 VAL A N 1
ATOM 1976 C CA . VAL A 1 260 ? -2.288 0.041 -6.398 1.00 96.88 260 VAL A CA 1
ATOM 1977 C C . VAL A 1 260 ? -2.891 -1.339 -6.116 1.00 96.88 260 VAL A C 1
ATOM 1979 O O . VAL A 1 260 ? -3.987 -1.638 -6.577 1.00 96.88 260 VAL A O 1
ATOM 1982 N N . LEU A 1 261 ? -2.218 -2.191 -5.341 1.00 97.19 261 LEU A N 1
ATOM 1983 C CA . LEU A 1 261 ? -2.785 -3.486 -4.949 1.00 97.19 261 LEU A CA 1
ATOM 1984 C C . LEU A 1 261 ? -3.992 -3.308 -4.016 1.00 97.19 261 LEU A C 1
ATOM 1986 O O . LEU A 1 261 ? -5.004 -3.985 -4.179 1.00 97.19 261 LEU A O 1
ATOM 1990 N N . SER A 1 262 ? -3.906 -2.372 -3.065 1.00 97.25 262 SER A N 1
ATOM 1991 C CA . SER A 1 262 ? -4.951 -2.120 -2.068 1.00 97.25 262 SER A CA 1
ATOM 1992 C C . SER A 1 262 ? -6.266 -1.630 -2.669 1.00 97.25 262 SER A C 1
ATOM 1994 O O . SER A 1 262 ? -7.315 -1.856 -2.070 1.00 97.25 262 SER A O 1
ATOM 1996 N N . SER A 1 263 ? -6.238 -0.996 -3.847 1.00 96.12 263 SER A N 1
ATOM 1997 C CA . SER A 1 263 ? -7.461 -0.552 -4.516 1.00 96.12 263 SER A CA 1
ATOM 1998 C C . SER A 1 263 ? -8.293 -1.697 -5.103 1.00 96.12 263 SER A C 1
ATOM 2000 O O . SER A 1 263 ? -9.468 -1.508 -5.411 1.00 96.12 263 SER A O 1
ATOM 2002 N N . GLU A 1 264 ? -7.728 -2.897 -5.242 1.00 96.06 264 GLU A N 1
ATOM 2003 C CA . GLU A 1 264 ? -8.471 -4.067 -5.703 1.00 96.06 264 GLU A CA 1
ATOM 2004 C C . GLU A 1 264 ? -9.141 -4.789 -4.527 1.00 96.06 264 GLU A C 1
ATOM 2006 O O . GLU A 1 264 ? -8.489 -5.296 -3.610 1.00 96.06 264 GLU A O 1
ATOM 2011 N N . ARG A 1 265 ? -10.471 -4.916 -4.585 1.00 95.44 265 ARG A N 1
ATOM 2012 C CA . ARG A 1 265 ? -11.265 -5.612 -3.558 1.00 95.44 265 ARG A CA 1
ATOM 2013 C C . ARG A 1 265 ? -10.758 -7.028 -3.289 1.00 95.44 265 ARG A C 1
ATOM 2015 O O . ARG A 1 265 ? -10.668 -7.442 -2.135 1.00 95.44 265 ARG A O 1
ATOM 2022 N N . ASP A 1 266 ? -10.452 -7.779 -4.342 1.00 95.44 266 ASP A N 1
ATOM 2023 C CA . ASP A 1 266 ? -10.055 -9.180 -4.212 1.00 95.44 266 ASP A CA 1
ATOM 2024 C C . ASP A 1 266 ? -8.713 -9.328 -3.475 1.00 95.44 266 ASP A C 1
ATOM 2026 O O . ASP A 1 266 ? -8.524 -10.294 -2.733 1.00 95.44 266 ASP A O 1
ATOM 2030 N N . PHE A 1 267 ? -7.805 -8.350 -3.604 1.00 96.38 267 PHE A N 1
ATOM 2031 C CA . PHE A 1 267 ? -6.590 -8.285 -2.793 1.00 96.38 267 PHE A CA 1
ATOM 2032 C C . PHE A 1 267 ? -6.927 -8.114 -1.312 1.00 96.38 267 PHE A C 1
ATOM 2034 O O . PHE A 1 267 ? -6.504 -8.939 -0.502 1.00 96.38 267 PHE A O 1
ATOM 2041 N N . ALA A 1 268 ? -7.753 -7.122 -0.965 1.00 95.38 268 ALA A N 1
ATOM 2042 C CA . ALA A 1 268 ? -8.156 -6.875 0.418 1.00 95.38 268 ALA A CA 1
ATOM 2043 C C . ALA A 1 268 ? -8.860 -8.089 1.055 1.00 95.38 268 ALA A C 1
ATOM 2045 O O . ALA A 1 268 ? -8.575 -8.454 2.193 1.00 95.38 268 ALA A O 1
ATOM 2046 N N . VAL A 1 269 ? -9.733 -8.772 0.305 1.00 95.38 269 VAL A N 1
ATOM 2047 C CA . VAL A 1 269 ? -10.413 -9.987 0.779 1.00 95.38 269 VAL A CA 1
ATOM 2048 C C . VAL A 1 269 ? -9.421 -11.124 1.039 1.00 95.38 269 VAL A C 1
ATOM 2050 O O . VAL A 1 269 ? -9.556 -11.811 2.055 1.00 95.38 269 VAL A O 1
ATOM 2053 N N . ARG A 1 270 ? -8.416 -11.323 0.175 1.00 94.62 270 ARG A N 1
ATOM 2054 C CA . ARG A 1 270 ? -7.404 -12.378 0.361 1.00 94.62 270 ARG A CA 1
ATOM 2055 C C . ARG A 1 270 ? -6.421 -12.115 1.488 1.00 94.62 270 ARG A C 1
ATOM 2057 O O . ARG A 1 270 ? -5.856 -13.074 2.001 1.00 94.62 270 ARG A O 1
ATOM 2064 N N . LEU A 1 271 ? -6.252 -10.872 1.935 1.00 95.94 271 LEU A N 1
ATOM 2065 C CA . LEU A 1 271 ? -5.429 -10.596 3.116 1.00 95.94 271 LEU A CA 1
ATOM 2066 C C . LEU A 1 271 ? -5.918 -11.343 4.369 1.00 95.94 271 LEU A C 1
ATOM 2068 O O . LEU A 1 271 ? -5.128 -11.568 5.277 1.00 95.94 271 LEU A O 1
ATOM 2072 N N . ASN A 1 272 ? -7.179 -11.789 4.398 1.00 96.00 272 ASN A N 1
ATOM 2073 C CA . ASN A 1 272 ? -7.727 -12.619 5.472 1.00 96.00 272 ASN A CA 1
ATOM 2074 C C . ASN A 1 272 ? -7.201 -14.067 5.493 1.00 96.00 272 ASN A C 1
ATOM 2076 O O . ASN A 1 272 ? -7.530 -14.809 6.418 1.00 96.00 272 ASN A O 1
ATOM 2080 N N . GLU A 1 273 ? -6.435 -14.507 4.490 1.00 94.75 273 GLU A N 1
ATOM 2081 C CA . GLU A 1 273 ? -5.781 -15.817 4.536 1.00 94.75 273 GLU A CA 1
ATOM 2082 C C . GLU A 1 273 ? -4.816 -15.895 5.735 1.00 94.75 273 GLU A C 1
ATOM 2084 O O . GLU A 1 273 ? -4.153 -14.903 6.065 1.00 94.75 273 GLU A O 1
ATOM 2089 N N . PRO A 1 274 ? -4.729 -17.055 6.414 1.00 94.94 274 PRO A N 1
ATOM 2090 C CA . PRO A 1 274 ? -3.866 -17.208 7.577 1.00 94.94 274 PRO A CA 1
ATOM 2091 C C . PRO A 1 274 ? -2.403 -17.006 7.185 1.00 94.94 274 PRO A C 1
ATOM 2093 O O . PRO A 1 274 ? -1.938 -17.513 6.162 1.00 94.94 274 PRO A O 1
ATOM 2096 N N . PHE A 1 275 ? -1.654 -16.292 8.019 1.00 94.38 275 PHE A N 1
ATOM 2097 C CA . PHE A 1 275 ? -0.241 -16.059 7.769 1.00 94.38 275 PHE A CA 1
ATOM 2098 C C . PHE A 1 275 ? 0.575 -17.327 8.060 1.00 94.38 275 PHE A C 1
ATOM 2100 O O . PHE A 1 275 ? 0.752 -17.724 9.210 1.00 94.38 275 PHE A O 1
ATOM 2107 N N . LEU A 1 276 ? 1.111 -17.957 7.010 1.00 88.50 276 LEU A N 1
ATOM 2108 C CA . LEU A 1 276 ? 1.875 -19.214 7.100 1.00 88.50 276 LEU A CA 1
ATOM 2109 C C . LEU A 1 276 ? 3.400 -18.997 7.076 1.00 88.50 276 LEU A C 1
ATOM 2111 O O . LEU A 1 276 ? 4.144 -19.772 6.480 1.00 88.50 276 LEU A O 1
ATOM 2115 N N . GLY A 1 277 ? 3.897 -17.885 7.618 1.00 83.31 277 GLY A N 1
ATOM 2116 C CA . GLY A 1 277 ? 5.307 -17.493 7.516 1.00 83.31 277 GLY A CA 1
ATOM 2117 C C . GLY A 1 277 ? 5.967 -17.178 8.851 1.00 83.31 277 GLY A C 1
ATOM 2118 O O . GLY A 1 277 ? 5.334 -17.152 9.901 1.00 83.31 277 GLY A O 1
ATOM 2119 N N . LYS A 1 278 ? 7.269 -16.881 8.799 1.00 84.19 278 LYS A N 1
ATOM 2120 C CA . LYS A 1 278 ? 7.952 -16.187 9.892 1.00 84.19 278 LYS A CA 1
ATOM 2121 C C . LYS A 1 278 ? 7.837 -14.687 9.645 1.00 84.19 278 LYS A C 1
ATOM 2123 O O . LYS A 1 278 ? 8.197 -14.226 8.561 1.00 84.19 278 LYS A O 1
ATOM 2128 N N . ALA A 1 279 ? 7.345 -13.946 10.635 1.00 83.19 279 ALA A N 1
ATOM 2129 C CA . ALA A 1 279 ? 7.312 -12.492 10.565 1.00 83.19 279 ALA A CA 1
ATOM 2130 C C . ALA A 1 279 ? 8.739 -11.932 10.356 1.00 83.19 279 ALA A C 1
ATOM 2132 O O . ALA A 1 279 ? 9.703 -12.504 10.888 1.00 83.19 279 ALA A O 1
ATOM 2133 N N . PRO A 1 280 ? 8.905 -10.846 9.578 1.00 84.50 280 PRO A N 1
ATOM 2134 C CA . PRO A 1 280 ? 10.164 -10.106 9.521 1.00 84.50 280 PRO A CA 1
ATOM 2135 C C . PRO A 1 280 ? 10.648 -9.724 10.927 1.00 84.50 280 PRO A C 1
ATOM 2137 O O . PRO A 1 280 ? 9.833 -9.493 11.813 1.00 84.50 280 PRO A O 1
ATOM 2140 N N . ALA A 1 281 ? 11.965 -9.640 11.137 1.00 78.38 281 ALA A N 1
ATOM 2141 C CA . ALA A 1 281 ? 12.543 -9.410 12.468 1.00 78.38 281 ALA A CA 1
ATOM 2142 C C . ALA A 1 281 ? 12.099 -8.083 13.118 1.00 78.38 281 ALA A C 1
ATOM 2144 O O . ALA A 1 281 ? 12.048 -7.991 14.340 1.00 78.38 281 ALA A O 1
ATOM 2145 N N . ASP A 1 282 ? 11.751 -7.079 12.308 1.00 81.69 282 ASP A N 1
ATOM 2146 C CA . ASP A 1 282 ? 11.274 -5.767 12.762 1.00 81.69 282 ASP A CA 1
ATOM 2147 C C . ASP A 1 282 ? 9.804 -5.739 13.204 1.00 81.69 282 ASP A C 1
ATOM 2149 O O . ASP A 1 282 ? 9.339 -4.708 13.702 1.00 81.69 282 ASP A O 1
ATOM 2153 N N . ILE A 1 283 ? 9.073 -6.839 13.000 1.00 90.50 283 ILE A N 1
ATOM 2154 C CA . ILE A 1 283 ? 7.658 -6.994 13.340 1.00 90.50 283 ILE A CA 1
ATOM 2155 C C . ILE A 1 283 ? 7.533 -7.919 14.564 1.00 90.50 283 ILE A C 1
ATOM 2157 O O . ILE A 1 283 ? 8.200 -8.956 14.617 1.00 90.50 283 ILE A O 1
ATOM 2161 N N . PRO A 1 284 ? 6.689 -7.575 15.558 1.00 91.06 284 PRO A N 1
ATOM 2162 C CA . PRO A 1 284 ? 6.433 -8.441 16.707 1.00 91.06 284 PRO A CA 1
ATOM 2163 C C . PRO A 1 284 ? 5.858 -9.794 16.278 1.00 91.06 284 PRO A C 1
ATOM 2165 O O . PRO A 1 284 ? 5.210 -9.912 15.242 1.00 91.06 284 PRO A O 1
ATOM 2168 N N . VAL A 1 285 ? 6.062 -10.832 17.089 1.00 90.12 285 VAL A N 1
ATOM 2169 C CA . VAL A 1 285 ? 5.432 -12.132 16.832 1.00 90.12 285 VAL A CA 1
ATOM 2170 C C . VAL A 1 285 ? 3.921 -11.987 16.989 1.00 90.12 285 VAL A C 1
ATOM 2172 O O . VAL A 1 285 ? 3.445 -11.489 18.005 1.00 90.12 285 VAL A O 1
ATOM 2175 N N . PHE A 1 286 ? 3.175 -12.452 15.993 1.00 94.06 286 PHE A N 1
ATOM 2176 C CA . PHE A 1 286 ? 1.720 -12.411 15.980 1.00 94.06 286 PHE A CA 1
ATOM 2177 C C . PHE A 1 286 ? 1.151 -13.731 15.452 1.00 94.06 286 PHE A C 1
ATOM 2179 O O . PHE A 1 286 ? 1.837 -14.495 14.769 1.00 94.06 286 PHE A O 1
ATOM 2186 N N . GLN A 1 287 ? -0.113 -13.992 15.776 1.00 92.56 287 GLN A N 1
ATOM 2187 C CA . GLN A 1 287 ? -0.903 -15.080 15.207 1.00 92.56 287 GLN A CA 1
ATOM 2188 C C . GLN A 1 287 ? -2.125 -14.460 14.543 1.00 92.56 287 GLN A C 1
ATOM 2190 O O . GLN A 1 287 ? -2.995 -13.926 15.226 1.00 92.56 287 GLN A O 1
ATOM 2195 N N . GLY A 1 288 ? -2.158 -14.481 13.216 1.00 94.50 288 GLY A N 1
ATOM 2196 C CA . GLY A 1 288 ? -3.182 -13.786 12.451 1.00 94.50 288 GLY A CA 1
ATOM 2197 C C . GLY A 1 288 ? -3.077 -14.061 10.958 1.00 94.50 288 GLY A C 1
ATOM 2198 O O . GLY A 1 288 ? -2.605 -15.114 10.524 1.00 94.50 288 GLY A O 1
ATOM 2199 N N . SER A 1 289 ? -3.534 -13.096 10.179 1.00 95.94 289 SER A N 1
ATOM 2200 C CA . SER A 1 289 ? -3.655 -13.151 8.727 1.00 95.94 289 SER A CA 1
ATOM 2201 C C . SER A 1 289 ? -2.580 -12.315 8.021 1.00 95.94 289 SER A C 1
ATOM 2203 O O . SER A 1 289 ? -1.750 -11.656 8.652 1.00 95.94 289 SER A O 1
ATOM 2205 N N . TYR A 1 290 ? -2.574 -12.309 6.689 1.00 96.44 290 TYR A N 1
ATOM 2206 C CA . TYR A 1 290 ? -1.747 -11.363 5.930 1.00 96.44 290 TYR A CA 1
ATOM 2207 C C . TYR A 1 290 ? -2.189 -9.901 6.108 1.00 96.44 290 TYR A C 1
ATOM 2209 O O . TYR A 1 290 ? -1.367 -9.003 5.915 1.00 96.44 290 TYR A O 1
ATOM 2217 N N . ALA A 1 291 ? -3.436 -9.647 6.522 1.00 97.06 291 ALA A N 1
ATOM 2218 C CA . ALA A 1 291 ? -3.888 -8.313 6.907 1.00 97.06 291 ALA A CA 1
ATOM 2219 C C . ALA A 1 291 ? -3.110 -7.811 8.128 1.00 97.06 291 ALA A C 1
ATOM 2221 O O . ALA A 1 291 ? -2.668 -6.664 8.139 1.00 97.06 291 ALA A O 1
ATOM 2222 N N . ASP A 1 292 ? -2.868 -8.681 9.114 1.00 97.56 292 ASP A N 1
ATOM 2223 C CA . ASP A 1 292 ? -2.044 -8.365 10.283 1.00 97.56 292 ASP A CA 1
ATOM 2224 C C . ASP A 1 292 ? -0.602 -8.045 9.885 1.00 97.56 292 ASP A C 1
ATOM 2226 O O . ASP A 1 292 ? -0.050 -7.038 10.321 1.00 97.56 292 ASP A O 1
ATOM 2230 N N . LEU A 1 293 ? -0.006 -8.845 8.992 1.00 97.06 293 LEU A N 1
ATOM 2231 C CA . LEU A 1 293 ? 1.340 -8.578 8.477 1.00 97.06 293 LEU A CA 1
ATOM 2232 C C . LEU A 1 293 ? 1.431 -7.186 7.833 1.00 97.06 293 LEU A C 1
ATOM 2234 O O . LEU A 1 293 ? 2.367 -6.438 8.121 1.00 97.06 293 LEU A O 1
ATOM 2238 N N . LEU A 1 294 ? 0.464 -6.841 6.974 1.00 97.69 294 LEU A N 1
ATOM 2239 C CA . LEU A 1 294 ? 0.395 -5.534 6.320 1.00 97.69 294 LEU A CA 1
ATOM 2240 C C . LEU A 1 294 ? 0.205 -4.408 7.344 1.00 97.69 294 LEU A C 1
ATOM 2242 O O . LEU A 1 294 ? 0.933 -3.421 7.300 1.00 97.69 294 LEU A O 1
ATOM 2246 N N . CYS A 1 295 ? -0.721 -4.571 8.291 1.00 98.19 295 CYS A N 1
ATOM 2247 C CA . CYS A 1 295 ? -1.000 -3.591 9.338 1.00 98.19 295 CYS A CA 1
ATOM 2248 C C . CYS A 1 295 ? 0.231 -3.308 10.204 1.00 98.19 295 CYS A C 1
ATOM 2250 O O . CYS A 1 295 ? 0.587 -2.151 10.430 1.00 98.19 295 CYS A O 1
ATOM 2252 N N . LEU A 1 296 ? 0.914 -4.358 10.663 1.00 97.88 296 LEU A N 1
ATOM 2253 C CA . LEU A 1 296 ? 2.107 -4.233 11.494 1.00 97.88 296 LEU A CA 1
ATOM 2254 C C . LEU A 1 296 ? 3.272 -3.606 10.721 1.00 97.88 296 LEU A C 1
ATOM 2256 O O . LEU A 1 296 ? 4.008 -2.798 11.291 1.00 97.88 296 LEU A O 1
ATOM 2260 N N . ALA A 1 297 ? 3.419 -3.933 9.432 1.00 97.12 297 ALA A N 1
ATOM 2261 C CA . ALA A 1 297 ? 4.415 -3.317 8.564 1.00 97.12 297 ALA A CA 1
ATOM 2262 C C . ALA A 1 297 ? 4.146 -1.822 8.357 1.00 97.12 297 ALA A C 1
ATOM 2264 O O . ALA A 1 297 ? 5.042 -1.012 8.588 1.00 97.12 297 ALA A O 1
ATOM 2265 N N . VAL A 1 298 ? 2.911 -1.455 7.994 1.00 97.62 298 VAL A N 1
ATOM 2266 C CA . VAL A 1 298 ? 2.500 -0.055 7.818 1.00 97.62 298 VAL A CA 1
ATOM 2267 C C . VAL A 1 298 ? 2.717 0.730 9.104 1.00 97.62 298 VAL A C 1
ATOM 2269 O O . VAL A 1 298 ? 3.405 1.745 9.069 1.00 97.62 298 VAL A O 1
ATOM 2272 N N . HIS A 1 299 ? 2.225 0.236 10.245 1.00 96.94 299 HIS A N 1
ATOM 2273 C CA . HIS A 1 299 ? 2.479 0.871 11.538 1.00 96.94 299 HIS A CA 1
ATOM 2274 C C . HIS A 1 299 ? 3.983 1.079 11.751 1.00 96.94 299 HIS A C 1
ATOM 2276 O O . HIS A 1 299 ? 4.414 2.168 12.113 1.00 96.94 299 HIS A O 1
ATOM 2282 N N . ARG A 1 300 ? 4.816 0.059 11.510 1.00 94.88 300 ARG A N 1
ATOM 2283 C CA . ARG A 1 300 ? 6.255 0.154 11.783 1.00 94.88 300 ARG A CA 1
ATOM 2284 C C . ARG A 1 300 ? 6.943 1.239 10.951 1.00 94.88 300 ARG A C 1
ATOM 2286 O O . ARG A 1 300 ? 7.839 1.890 11.482 1.00 94.88 300 ARG A O 1
ATOM 2293 N N . VAL A 1 301 ? 6.526 1.420 9.699 1.00 94.25 301 VAL A N 1
ATOM 2294 C CA . VAL A 1 301 ? 7.067 2.432 8.778 1.00 94.25 301 VAL A CA 1
ATOM 2295 C C . VAL A 1 301 ? 6.509 3.822 9.089 1.00 94.25 301 VAL A C 1
ATOM 2297 O O . VAL A 1 301 ? 7.276 4.771 9.192 1.00 94.25 301 VAL A O 1
ATOM 2300 N N . VAL A 1 302 ? 5.203 3.952 9.340 1.00 94.38 302 VAL A N 1
ATOM 2301 C CA . VAL A 1 302 ? 4.581 5.234 9.725 1.00 94.38 302 VAL A CA 1
ATOM 2302 C C . VAL A 1 302 ? 5.181 5.764 11.028 1.00 94.38 302 VAL A C 1
ATOM 2304 O O . VAL A 1 302 ? 5.477 6.949 11.148 1.00 94.38 302 VAL A O 1
ATOM 2307 N N . MET A 1 303 ? 5.444 4.897 12.006 1.00 92.06 303 MET A N 1
ATOM 2308 C CA . MET A 1 303 ? 6.074 5.306 13.266 1.00 92.06 303 MET A CA 1
ATOM 2309 C C . MET A 1 303 ? 7.535 5.755 13.103 1.00 92.06 303 MET A C 1
ATOM 2311 O O . MET A 1 303 ? 8.018 6.530 13.925 1.00 92.06 303 MET A O 1
ATOM 2315 N N . ASP A 1 304 ? 8.240 5.270 12.077 1.00 90.25 304 ASP A N 1
ATOM 2316 C CA . ASP A 1 304 ? 9.579 5.760 11.729 1.00 90.25 304 ASP A CA 1
ATOM 2317 C C . ASP A 1 304 ? 9.510 7.113 11.025 1.00 90.25 304 ASP A C 1
ATOM 2319 O O . ASP A 1 304 ? 10.244 8.031 11.390 1.00 90.25 304 ASP A O 1
ATOM 2323 N N . ALA A 1 305 ? 8.599 7.228 10.058 1.00 88.50 305 ALA A N 1
ATOM 2324 C CA . ALA A 1 305 ? 8.372 8.422 9.255 1.00 88.50 305 ALA A CA 1
ATOM 2325 C C . ALA A 1 305 ? 7.808 9.602 10.057 1.00 88.50 305 ALA A C 1
ATOM 2327 O O . ALA A 1 305 ? 7.974 10.737 9.648 1.00 88.50 305 ALA A O 1
ATOM 2328 N N . THR A 1 306 ? 7.154 9.347 11.192 1.00 88.12 306 THR A N 1
ATOM 2329 C CA . THR A 1 306 ? 6.621 10.375 12.114 1.00 88.12 306 THR A CA 1
ATOM 2330 C C . THR A 1 306 ? 7.569 10.663 13.289 1.00 88.12 306 THR A C 1
ATOM 2332 O O . THR A 1 306 ? 7.194 11.288 14.292 1.00 88.12 306 THR A O 1
ATOM 2335 N N . GLY A 1 307 ? 8.793 10.129 13.217 1.00 81.56 307 GLY A N 1
ATOM 2336 C CA . GLY A 1 307 ? 9.821 10.266 14.238 1.00 81.56 307 GLY A CA 1
ATOM 2337 C C . GLY A 1 307 ? 10.644 11.558 14.117 1.00 81.56 307 GLY A C 1
ATOM 2338 O O . GLY A 1 307 ? 10.569 12.260 13.115 1.00 81.56 307 GLY A O 1
ATOM 2339 N N . PRO A 1 308 ? 11.506 11.857 15.108 1.00 68.19 308 PRO A N 1
ATOM 2340 C CA . PRO A 1 308 ? 12.315 13.085 15.127 1.00 68.19 308 PRO A CA 1
ATOM 2341 C C . PRO A 1 308 ? 13.371 13.173 14.014 1.00 68.19 308 PRO A C 1
ATOM 2343 O O . PRO A 1 308 ? 13.899 14.239 13.746 1.00 68.19 308 PRO A O 1
ATOM 2346 N N . ARG A 1 309 ? 13.727 12.041 13.391 1.00 63.38 309 ARG A N 1
ATOM 2347 C CA . ARG A 1 309 ? 14.833 11.933 12.420 1.00 63.38 309 ARG A CA 1
ATOM 2348 C C . ARG A 1 309 ? 14.442 12.292 10.980 1.00 63.38 309 ARG A C 1
ATOM 2350 O O . ARG A 1 309 ? 15.252 12.100 10.079 1.00 63.38 309 ARG A O 1
ATOM 2357 N N . GLY A 1 310 ? 13.218 12.766 10.765 1.00 62.50 310 GLY A N 1
ATOM 2358 C CA . GLY A 1 310 ? 12.735 13.239 9.470 1.00 62.50 310 GLY A CA 1
ATOM 2359 C C . GLY A 1 310 ? 11.295 12.817 9.207 1.00 62.50 310 GLY A C 1
ATOM 2360 O O . GLY A 1 310 ? 10.953 11.649 9.402 1.00 62.50 310 GLY A O 1
ATOM 2361 N N . SER A 1 311 ? 10.490 13.776 8.741 1.00 66.94 311 SER A N 1
ATOM 2362 C CA . SER A 1 311 ? 9.118 13.557 8.286 1.00 66.94 311 SER A CA 1
ATOM 2363 C C . SER A 1 311 ? 9.087 13.157 6.813 1.00 66.94 311 SER A C 1
ATOM 2365 O O . SER A 1 311 ? 9.809 13.729 5.997 1.00 66.94 311 SER A O 1
ATOM 2367 N N . SER A 1 312 ? 8.253 12.181 6.454 1.00 79.25 312 SER A N 1
ATOM 2368 C CA . SER A 1 312 ? 7.935 11.885 5.050 1.00 79.25 312 SER A CA 1
ATOM 2369 C C . SER A 1 312 ? 6.423 11.857 4.851 1.00 79.25 312 SER A C 1
ATOM 2371 O O . SER A 1 312 ? 5.808 10.799 4.754 1.00 79.25 312 SER A O 1
ATOM 2373 N N . ASP A 1 313 ? 5.821 13.042 4.788 1.00 82.19 313 ASP A N 1
ATOM 2374 C CA . ASP A 1 313 ? 4.364 13.237 4.799 1.00 82.19 313 ASP A CA 1
ATOM 2375 C C . ASP A 1 313 ? 3.668 12.426 3.694 1.00 82.19 313 ASP A C 1
ATOM 2377 O O . ASP A 1 313 ? 2.716 11.690 3.944 1.00 82.19 313 ASP A O 1
ATOM 2381 N N . SER A 1 314 ? 4.218 12.458 2.473 1.00 84.94 314 SER A N 1
ATOM 2382 C CA . SER A 1 314 ? 3.688 11.688 1.335 1.00 84.94 314 SER A CA 1
ATOM 2383 C C . SER A 1 314 ? 3.712 10.170 1.551 1.00 84.94 314 SER A C 1
ATOM 2385 O O . SER A 1 314 ? 2.860 9.457 1.024 1.00 84.94 314 SER A O 1
ATOM 2387 N N . LEU A 1 315 ? 4.670 9.652 2.326 1.00 88.31 315 LEU A N 1
ATOM 2388 C CA . LEU A 1 315 ? 4.743 8.231 2.655 1.00 88.31 315 LEU A CA 1
ATOM 2389 C C . LEU A 1 315 ? 3.655 7.849 3.662 1.00 88.31 315 LEU A C 1
ATOM 2391 O O . LEU A 1 315 ? 3.021 6.803 3.505 1.00 88.31 315 LEU A O 1
ATOM 2395 N N . VAL A 1 316 ? 3.444 8.689 4.680 1.00 92.50 316 VAL A N 1
ATOM 2396 C CA . VAL A 1 316 ? 2.409 8.484 5.701 1.00 92.50 316 VAL A CA 1
ATOM 2397 C C . VAL A 1 316 ? 1.032 8.449 5.040 1.00 92.50 316 VAL A C 1
ATOM 2399 O O . VAL A 1 316 ? 0.326 7.450 5.187 1.00 92.50 316 VAL A O 1
ATOM 2402 N N . ASP A 1 317 ? 0.707 9.453 4.223 1.00 91.44 317 ASP A N 1
ATOM 2403 C CA . ASP A 1 317 ? -0.559 9.540 3.483 1.00 91.44 317 ASP A CA 1
ATOM 2404 C C . ASP A 1 317 ? -0.826 8.284 2.631 1.00 91.44 317 ASP A C 1
ATOM 2406 O O . ASP A 1 317 ? -1.884 7.648 2.716 1.00 91.44 317 ASP A O 1
ATOM 2410 N N . MET A 1 318 ? 0.175 7.843 1.864 1.00 93.31 318 MET A N 1
ATOM 2411 C CA . MET A 1 318 ? 0.054 6.651 1.026 1.00 93.31 318 MET A CA 1
ATOM 2412 C C . MET A 1 318 ? -0.192 5.372 1.831 1.00 93.31 318 MET A C 1
ATOM 2414 O O . MET A 1 318 ? -1.044 4.559 1.461 1.00 93.31 318 MET A O 1
ATOM 2418 N N . LEU A 1 319 ? 0.554 5.160 2.917 1.00 97.00 319 LEU A N 1
ATOM 2419 C CA . LEU A 1 319 ? 0.440 3.945 3.723 1.00 97.00 319 LEU A CA 1
ATOM 2420 C C . LEU A 1 319 ? -0.854 3.923 4.551 1.00 97.00 319 LEU A C 1
ATOM 2422 O O . LEU A 1 319 ? -1.468 2.863 4.701 1.00 97.00 319 LEU A O 1
ATOM 2426 N N . LEU A 1 320 ? -1.317 5.077 5.039 1.00 97.31 320 LEU A N 1
ATOM 2427 C CA . LEU A 1 320 ? -2.627 5.196 5.680 1.00 97.31 320 LEU A CA 1
ATOM 2428 C C . LEU A 1 320 ? -3.763 4.978 4.673 1.00 97.31 320 LEU A C 1
ATOM 2430 O O . LEU A 1 320 ? -4.739 4.293 4.991 1.00 97.31 320 LEU A O 1
ATOM 2434 N N . THR A 1 321 ? -3.606 5.449 3.434 1.00 97.00 321 THR A N 1
ATOM 2435 C CA . THR A 1 321 ? -4.543 5.161 2.340 1.00 97.00 321 THR A CA 1
ATOM 2436 C C . THR A 1 321 ? -4.626 3.660 2.041 1.00 97.00 321 THR A C 1
ATOM 2438 O O . THR A 1 321 ? -5.731 3.130 1.890 1.00 97.00 321 THR A O 1
ATOM 2441 N N . VAL A 1 322 ? -3.492 2.946 2.026 1.00 98.19 322 VAL A N 1
ATOM 2442 C CA . VAL A 1 322 ? -3.458 1.475 1.888 1.00 98.19 322 VAL A CA 1
ATOM 2443 C C . VAL A 1 322 ? -4.300 0.804 2.974 1.00 98.19 322 VAL A C 1
ATOM 2445 O O . VAL A 1 322 ? -5.127 -0.054 2.658 1.00 98.19 322 VAL A O 1
ATOM 2448 N N . LEU A 1 323 ? -4.137 1.203 4.242 1.00 98.12 323 LEU A N 1
ATOM 2449 C CA . LEU A 1 323 ? -4.936 0.653 5.344 1.00 98.12 323 LEU A CA 1
ATOM 2450 C C . LEU A 1 323 ? -6.424 0.978 5.201 1.00 98.12 323 LEU A C 1
ATOM 2452 O O . LEU A 1 323 ? -7.259 0.096 5.406 1.00 98.12 323 LEU A O 1
ATOM 2456 N N . CYS A 1 324 ? -6.767 2.203 4.800 1.00 97.50 324 CYS A N 1
ATOM 2457 C CA . CYS A 1 324 ? -8.154 2.598 4.559 1.00 97.50 324 CYS A CA 1
ATOM 2458 C C . CYS A 1 324 ? -8.819 1.706 3.514 1.00 97.50 324 CYS A C 1
ATOM 2460 O O . CYS A 1 324 ? -9.897 1.171 3.769 1.00 97.50 324 CYS A O 1
ATOM 2462 N N . ASN A 1 325 ? -8.156 1.496 2.375 1.00 97.75 325 ASN A N 1
ATOM 2463 C CA . ASN A 1 325 ? -8.687 0.696 1.275 1.00 97.75 325 ASN A CA 1
ATOM 2464 C C . ASN A 1 325 ? -8.990 -0.753 1.685 1.00 97.75 325 ASN A C 1
ATOM 2466 O O . ASN A 1 325 ? -9.998 -1.316 1.254 1.00 97.75 325 ASN A O 1
ATOM 2470 N N . VAL A 1 326 ? -8.149 -1.356 2.535 1.00 97.62 326 VAL A N 1
ATOM 2471 C CA . VAL A 1 326 ? -8.337 -2.755 2.954 1.00 97.62 326 VAL A CA 1
ATOM 2472 C C . VAL A 1 326 ? -9.274 -2.910 4.153 1.00 97.62 326 VAL A C 1
ATOM 2474 O O . VAL A 1 326 ? -9.926 -3.945 4.275 1.00 97.62 326 VAL A O 1
ATOM 2477 N N . SER A 1 327 ? -9.375 -1.896 5.019 1.00 97.31 327 SER A N 1
ATOM 2478 C CA . SER A 1 327 ? -10.021 -1.982 6.341 1.00 97.31 327 SER A CA 1
ATOM 2479 C C . SER A 1 327 ? -11.457 -2.524 6.328 1.00 97.31 327 SER A C 1
ATOM 2481 O O . SER A 1 327 ? -11.789 -3.366 7.157 1.00 97.31 327 SER A O 1
ATOM 2483 N N . ALA A 1 328 ? -12.292 -2.141 5.355 1.00 96.75 328 ALA A N 1
ATOM 2484 C CA . ALA A 1 328 ? -13.681 -2.615 5.262 1.00 96.75 328 ALA A CA 1
ATOM 2485 C C . ALA A 1 328 ? -13.811 -4.124 4.948 1.00 96.75 328 ALA A C 1
ATOM 2487 O O . ALA A 1 328 ? -14.883 -4.714 5.116 1.00 96.75 328 ALA A O 1
ATOM 2488 N N . TYR A 1 329 ? -12.728 -4.762 4.493 1.00 97.00 329 TYR A N 1
ATOM 2489 C CA . TYR A 1 329 ? -12.687 -6.172 4.098 1.00 97.00 329 TYR A CA 1
ATOM 2490 C C . TYR A 1 329 ? -11.925 -7.066 5.085 1.00 97.00 329 TYR A C 1
ATOM 2492 O O . TYR A 1 329 ? -11.941 -8.289 4.916 1.00 97.00 329 TYR A O 1
ATOM 2500 N N . VAL A 1 330 ? -11.255 -6.497 6.094 1.00 97.44 330 VAL A N 1
ATOM 2501 C CA . VAL A 1 330 ? -10.500 -7.270 7.090 1.00 97.44 330 VAL A CA 1
ATOM 2502 C C . VAL A 1 330 ? -11.457 -7.856 8.123 1.00 97.44 330 VAL A C 1
ATOM 2504 O O . VAL A 1 330 ? -11.978 -7.155 8.987 1.00 97.44 330 VAL A O 1
ATOM 2507 N N . LYS A 1 331 ? -11.672 -9.167 8.045 1.00 96.44 331 LYS A N 1
ATOM 2508 C CA . LYS A 1 331 ? -12.610 -9.899 8.900 1.00 96.44 331 LYS A CA 1
ATOM 2509 C C . LYS A 1 331 ? -12.190 -9.889 10.360 1.00 96.44 331 LYS A C 1
ATOM 2511 O O . LYS A 1 331 ? -13.047 -9.805 11.225 1.00 96.44 331 LYS A O 1
ATOM 2516 N N . SER A 1 332 ? -10.894 -10.018 10.630 1.00 95.94 332 SER A N 1
ATOM 2517 C CA . SER A 1 332 ? -10.369 -10.059 11.990 1.00 95.94 332 SER A CA 1
ATOM 2518 C C . SER A 1 332 ? -8.909 -9.637 12.014 1.00 95.94 332 SER A C 1
ATOM 2520 O O . SER A 1 332 ? -8.099 -10.157 11.246 1.00 95.94 332 SER A O 1
ATOM 2522 N N . PHE A 1 333 ? -8.586 -8.718 12.918 1.00 97.44 333 PHE A N 1
ATOM 2523 C CA . PHE A 1 333 ? -7.224 -8.443 13.349 1.00 97.44 333 PHE A CA 1
ATOM 2524 C C . PHE A 1 333 ? -6.908 -9.171 14.656 1.00 97.44 333 PHE A C 1
ATOM 2526 O O . PHE A 1 333 ? -7.735 -9.253 15.571 1.00 97.44 333 PHE A O 1
ATOM 2533 N N . CYS A 1 334 ? -5.667 -9.637 14.783 1.00 95.62 334 CYS A N 1
ATOM 2534 C CA . CYS A 1 334 ? -5.146 -10.100 16.060 1.00 95.62 334 CYS A CA 1
ATOM 2535 C C . CYS A 1 334 ? -4.953 -8.921 17.029 1.00 95.62 334 CYS A C 1
ATOM 2537 O O . CYS A 1 334 ? -4.837 -7.759 16.629 1.00 95.62 334 CYS A O 1
ATOM 2539 N N . LEU A 1 335 ? -4.875 -9.228 18.328 1.00 94.69 335 LEU A N 1
ATOM 2540 C CA . LEU A 1 335 ? -4.732 -8.210 19.372 1.00 94.69 335 LEU A CA 1
ATOM 2541 C C . LEU A 1 335 ? -3.525 -7.288 19.139 1.00 94.69 335 LEU A C 1
ATOM 2543 O O . LEU A 1 335 ? -3.643 -6.081 19.328 1.00 94.69 335 LEU A O 1
ATOM 2547 N N . GLU A 1 336 ? -2.384 -7.833 18.708 1.00 96.25 336 GLU A N 1
ATOM 2548 C CA . GLU A 1 336 ? -1.169 -7.043 18.480 1.00 96.25 336 GLU A CA 1
ATOM 2549 C C . GLU A 1 336 ? -1.394 -5.972 17.401 1.00 96.25 336 GLU A C 1
ATOM 2551 O O . GLU A 1 336 ? -1.074 -4.806 17.625 1.00 96.25 336 GLU A O 1
ATOM 2556 N N . SER A 1 337 ? -2.021 -6.324 16.273 1.00 97.69 337 SER A N 1
ATOM 2557 C CA . SER A 1 337 ? -2.377 -5.371 15.211 1.00 97.69 337 SER A CA 1
ATOM 2558 C C . SER A 1 337 ? -3.315 -4.276 15.719 1.00 97.69 337 SER A C 1
ATOM 2560 O O . SER A 1 337 ? -3.071 -3.096 15.467 1.00 97.69 337 SER A O 1
ATOM 2562 N N . CYS A 1 338 ? -4.335 -4.639 16.504 1.00 97.62 338 CYS A N 1
ATOM 2563 C CA . CYS A 1 338 ? -5.258 -3.680 17.115 1.00 97.62 338 CYS A CA 1
ATOM 2564 C C . CYS A 1 338 ? -4.533 -2.692 18.039 1.00 97.62 338 CYS A C 1
ATOM 2566 O O . CYS A 1 338 ? -4.762 -1.485 17.963 1.00 97.62 338 CYS A O 1
ATOM 2568 N N . LEU A 1 339 ? -3.617 -3.179 18.882 1.00 97.25 339 LEU A N 1
ATOM 2569 C CA . LEU A 1 339 ? -2.811 -2.328 19.760 1.00 97.25 339 LEU A CA 1
ATOM 2570 C C . LEU A 1 339 ? -1.874 -1.407 18.967 1.00 97.25 339 LEU A C 1
ATOM 2572 O O . LEU A 1 339 ? -1.661 -0.265 19.371 1.00 97.25 339 LEU A O 1
ATOM 2576 N N . ARG A 1 340 ? -1.339 -1.863 17.827 1.00 97.44 340 ARG A N 1
ATOM 2577 C CA . ARG A 1 340 ? -0.514 -1.031 16.938 1.00 97.44 340 ARG A CA 1
ATOM 2578 C C . ARG A 1 340 ? -1.314 0.045 16.211 1.00 97.44 340 ARG A C 1
ATOM 2580 O O . ARG A 1 340 ? -0.832 1.170 16.128 1.00 97.44 340 ARG A O 1
ATOM 2587 N N . LEU A 1 341 ? -2.538 -0.240 15.768 1.00 98.19 341 LEU A N 1
ATOM 2588 C CA . LEU A 1 341 ? -3.436 0.794 15.238 1.00 98.19 341 LEU A CA 1
ATOM 2589 C C . LEU A 1 341 ? -3.728 1.865 16.293 1.00 98.19 341 LEU A C 1
ATOM 2591 O O . LEU A 1 341 ? -3.631 3.058 16.012 1.00 98.19 341 LEU A O 1
ATOM 2595 N N . MET A 1 342 ? -4.008 1.445 17.528 1.00 97.88 342 MET A N 1
ATOM 2596 C CA . MET A 1 342 ? -4.231 2.368 18.637 1.00 97.88 342 MET A CA 1
ATOM 2597 C C . MET A 1 342 ? -2.989 3.212 18.970 1.00 97.88 342 MET A C 1
ATOM 2599 O O . MET A 1 342 ? -3.098 4.424 19.143 1.00 97.88 342 MET A O 1
ATOM 2603 N N . ALA A 1 343 ? -1.798 2.607 18.987 1.00 97.00 343 ALA A N 1
ATOM 2604 C CA . ALA A 1 343 ? -0.542 3.327 19.204 1.00 97.00 343 ALA A CA 1
ATOM 2605 C C . ALA A 1 343 ? -0.243 4.342 18.086 1.00 97.00 343 ALA A C 1
ATOM 2607 O O . ALA A 1 343 ? 0.273 5.428 18.357 1.00 97.00 343 ALA A O 1
ATOM 2608 N N . MET A 1 344 ? -0.591 4.013 16.838 1.00 96.75 344 MET A N 1
ATOM 2609 C CA . MET A 1 344 ? -0.489 4.936 15.707 1.00 96.75 344 MET A CA 1
ATOM 2610 C C . MET A 1 344 ? -1.448 6.119 15.870 1.00 96.75 344 MET A C 1
ATOM 2612 O O . MET A 1 344 ? -1.047 7.260 15.669 1.00 96.75 344 MET A O 1
ATOM 2616 N N . MET A 1 345 ? -2.681 5.873 16.323 1.00 97.19 345 MET A N 1
ATOM 2617 C CA . MET A 1 345 ? -3.649 6.936 16.611 1.00 97.19 345 MET A CA 1
ATOM 2618 C C . MET A 1 345 ? -3.156 7.863 17.717 1.00 97.19 345 MET A C 1
ATOM 2620 O O . MET A 1 345 ? -3.199 9.083 17.569 1.00 97.19 345 MET A O 1
ATOM 2624 N N . GLU A 1 346 ? -2.620 7.307 18.803 1.00 96.25 346 GLU A N 1
ATOM 2625 C CA . GLU A 1 346 ? -2.009 8.102 19.869 1.00 96.25 346 GLU A CA 1
ATOM 2626 C C . GLU A 1 346 ? -0.855 8.962 19.331 1.00 96.25 346 GLU A C 1
ATOM 2628 O O . GLU A 1 346 ? -0.736 10.132 19.676 1.00 96.25 346 GLU A O 1
ATOM 2633 N N . ARG A 1 347 ? -0.007 8.403 18.461 1.00 94.31 347 ARG A N 1
ATOM 2634 C CA . ARG A 1 347 ? 1.128 9.107 17.854 1.00 94.31 347 ARG A CA 1
ATOM 2635 C C . ARG A 1 347 ? 0.685 10.274 16.968 1.00 94.31 347 ARG A C 1
ATOM 2637 O O . ARG A 1 347 ? 1.203 11.371 17.153 1.00 94.31 347 ARG A O 1
ATOM 2644 N N . LEU A 1 348 ? -0.260 10.046 16.056 1.00 94.06 348 LEU A N 1
ATOM 2645 C CA . LEU A 1 348 ? -0.723 11.041 15.079 1.00 94.06 348 LEU A CA 1
ATOM 2646 C C . LEU A 1 348 ? -1.580 12.145 15.716 1.00 94.06 348 LEU A C 1
ATOM 2648 O O . LEU A 1 348 ? -1.614 13.268 15.227 1.00 94.06 348 LEU A O 1
ATOM 2652 N N . THR A 1 349 ? -2.237 11.858 16.844 1.00 94.94 349 THR A N 1
ATOM 2653 C CA . THR A 1 349 ? -3.026 12.849 17.600 1.00 94.94 349 THR A CA 1
ATOM 2654 C C . THR A 1 349 ? -2.198 13.652 18.606 1.00 94.94 349 THR A C 1
ATOM 2656 O O . THR A 1 349 ? -2.704 14.601 19.214 1.00 94.94 349 THR A O 1
ATOM 2659 N N . ARG A 1 350 ? -0.910 13.325 18.798 1.00 91.75 350 ARG A N 1
ATOM 2660 C CA . ARG A 1 350 ? -0.030 14.133 19.648 1.00 91.75 350 ARG A CA 1
ATOM 2661 C C . ARG A 1 350 ? 0.197 15.500 19.024 1.00 91.75 350 ARG A C 1
ATOM 2663 O O . ARG A 1 350 ? 0.478 15.633 17.838 1.00 91.75 350 ARG A O 1
ATOM 2670 N N . ARG A 1 351 ? 0.196 16.512 19.891 1.00 89.06 351 ARG A N 1
ATOM 2671 C CA . ARG A 1 351 ? 0.353 17.926 19.526 1.00 89.06 351 ARG A CA 1
ATOM 2672 C C . ARG A 1 351 ? 1.579 18.200 18.656 1.00 89.06 351 ARG A C 1
ATOM 2674 O O . ARG A 1 351 ? 1.486 19.001 17.741 1.00 89.06 351 ARG A O 1
ATOM 2681 N N . TYR A 1 352 ? 2.700 17.535 18.944 1.00 87.19 352 TYR A N 1
ATOM 2682 C CA . TYR A 1 352 ? 3.952 17.748 18.217 1.00 87.19 352 TYR A CA 1
ATOM 2683 C C . TYR A 1 352 ? 3.837 17.396 16.723 1.00 87.19 352 TYR A C 1
ATOM 2685 O O . TYR A 1 352 ? 4.518 18.012 15.920 1.00 87.19 352 TYR A O 1
ATOM 2693 N N . TRP A 1 353 ? 3.011 16.403 16.368 1.00 89.81 353 TRP A N 1
ATOM 2694 C CA . TRP A 1 353 ? 2.781 15.996 14.982 1.00 89.81 353 TRP A CA 1
ATOM 2695 C C . TRP A 1 353 ? 1.589 16.751 14.406 1.00 89.81 353 TRP A C 1
ATOM 2697 O O . TRP A 1 353 ? 1.708 17.449 13.411 1.00 89.81 353 TRP A O 1
ATOM 2707 N N . LEU A 1 354 ? 0.441 16.688 15.082 1.00 91.50 354 LEU A N 1
ATOM 2708 C CA . LEU A 1 354 ? -0.819 17.218 14.563 1.00 91.50 354 LEU A CA 1
ATOM 2709 C C . LEU A 1 354 ? -0.761 18.708 14.192 1.00 91.50 354 LEU A C 1
ATOM 2711 O O . LEU A 1 354 ? -1.451 19.135 13.274 1.00 91.50 354 LEU A O 1
ATOM 2715 N N . PHE A 1 355 ? 0.040 19.493 14.915 1.00 91.38 355 PHE A N 1
ATOM 2716 C CA . PHE A 1 355 ? 0.152 20.935 14.713 1.00 91.38 355 PHE A CA 1
ATOM 2717 C C . PHE A 1 355 ? 1.402 21.363 13.931 1.00 91.38 355 PHE A C 1
ATOM 2719 O O . PHE A 1 355 ? 1.532 22.551 13.641 1.00 91.38 355 PHE A O 1
ATOM 2726 N N . SER A 1 356 ? 2.318 20.447 13.589 1.00 88.94 356 SER A N 1
ATOM 2727 C CA . SER A 1 356 ? 3.585 20.811 12.933 1.00 88.94 356 SER A CA 1
ATOM 2728 C C . SER A 1 356 ? 3.461 21.105 11.441 1.00 88.94 356 SER A C 1
ATOM 2730 O O . SER A 1 356 ? 4.341 21.765 10.900 1.00 88.94 356 SER A O 1
ATOM 2732 N N . ALA A 1 357 ? 2.387 20.665 10.783 1.00 89.81 357 ALA A N 1
ATOM 2733 C CA . ALA A 1 357 ? 2.118 20.988 9.385 1.00 89.81 357 ALA A CA 1
ATOM 2734 C C . ALA A 1 357 ? 0.609 21.137 9.134 1.00 89.81 357 ALA A C 1
ATOM 2736 O O . ALA A 1 357 ? -0.194 20.473 9.802 1.00 89.81 357 ALA A O 1
ATOM 2737 N N . PRO A 1 358 ? 0.201 21.938 8.130 1.00 90.94 358 PRO A N 1
ATOM 2738 C CA . PRO A 1 358 ? -1.207 22.198 7.838 1.00 90.94 358 PRO A CA 1
ATOM 2739 C C . PRO A 1 358 ? -1.989 20.953 7.441 1.00 90.94 358 PRO A C 1
ATOM 2741 O O . PRO A 1 358 ? -3.206 20.960 7.575 1.00 90.94 358 PRO A O 1
ATOM 2744 N N . GLN A 1 359 ? -1.323 19.906 6.944 1.00 91.44 359 GLN A N 1
ATOM 2745 C CA . GLN A 1 359 ? -1.964 18.716 6.379 1.00 91.44 359 GLN A CA 1
ATOM 2746 C C . GLN A 1 359 ? -1.980 17.500 7.316 1.00 91.44 359 GLN A C 1
ATOM 2748 O O . GLN A 1 359 ? -2.694 16.542 7.035 1.00 91.44 359 GLN A O 1
ATOM 2753 N N . HIS A 1 360 ? -1.279 17.529 8.456 1.00 92.44 360 HIS A N 1
ATOM 2754 C CA . HIS A 1 360 ? -1.180 16.371 9.362 1.00 92.44 360 HIS A CA 1
ATOM 2755 C C . HIS A 1 360 ? -2.519 15.940 9.978 1.00 92.44 360 HIS A C 1
ATOM 2757 O O . HIS A 1 360 ? -2.663 14.808 10.442 1.00 92.44 360 HIS A O 1
ATOM 2763 N N . TYR A 1 361 ? -3.542 16.801 9.957 1.00 93.81 361 TYR A N 1
ATOM 2764 C CA . TYR A 1 361 ? -4.886 16.397 10.365 1.00 93.81 361 TYR A CA 1
ATOM 2765 C C . TYR A 1 361 ? -5.490 15.342 9.421 1.00 93.81 361 TYR A C 1
ATOM 2767 O O . TYR A 1 361 ? -6.304 14.535 9.873 1.00 93.81 361 TYR A O 1
ATOM 2775 N N . HIS A 1 362 ? -5.086 15.291 8.142 1.00 94.88 362 HIS A N 1
ATOM 2776 C CA . HIS A 1 362 ? -5.558 14.279 7.192 1.00 94.88 362 HIS A CA 1
ATOM 2777 C C . HIS A 1 362 ? -5.208 12.857 7.646 1.00 94.88 362 HIS A C 1
ATOM 2779 O O . HIS A 1 362 ? -6.048 11.964 7.530 1.00 94.88 362 HIS A O 1
ATOM 2785 N N . ASP A 1 363 ? -4.042 12.656 8.265 1.00 95.12 363 ASP A N 1
ATOM 2786 C CA . ASP A 1 363 ? -3.623 11.357 8.808 1.00 95.12 363 ASP A CA 1
ATOM 2787 C C . ASP A 1 363 ? -4.625 10.818 9.841 1.00 95.12 363 ASP A C 1
ATOM 2789 O O . ASP A 1 363 ? -4.957 9.629 9.866 1.00 95.12 363 ASP A O 1
ATOM 2793 N N . VAL A 1 364 ? -5.161 11.717 10.675 1.00 96.19 364 VAL A N 1
ATOM 2794 C CA . VAL A 1 364 ? -6.177 11.392 11.683 1.00 96.19 364 VAL A CA 1
ATOM 2795 C C . VAL A 1 364 ? -7.495 10.999 11.013 1.00 96.19 364 VAL A C 1
ATOM 2797 O O . VAL A 1 364 ? -8.131 10.042 11.451 1.00 96.19 364 VAL A O 1
ATOM 2800 N N . PHE A 1 365 ? -7.895 11.677 9.931 1.00 96.69 365 PHE A N 1
ATOM 2801 C CA . PHE A 1 365 ? -9.080 11.296 9.152 1.00 96.69 365 PHE A CA 1
ATOM 2802 C C . PHE A 1 365 ? -8.946 9.891 8.566 1.00 96.69 365 PHE A C 1
ATOM 2804 O O . PHE A 1 365 ? -9.856 9.080 8.733 1.00 96.69 365 PHE A O 1
ATOM 2811 N N . PHE A 1 366 ? -7.811 9.573 7.938 1.00 96.50 366 PHE A N 1
ATOM 2812 C CA . PHE A 1 366 ? -7.579 8.234 7.399 1.00 96.50 366 PHE A CA 1
ATOM 2813 C C . PHE A 1 366 ? -7.645 7.166 8.490 1.00 96.50 366 PHE A C 1
ATOM 2815 O O . PHE A 1 366 ? -8.314 6.146 8.335 1.00 96.50 366 PHE A O 1
ATOM 2822 N N . LEU A 1 367 ? -6.990 7.388 9.628 1.00 97.38 367 LEU A N 1
ATOM 2823 C CA . LEU A 1 367 ? -6.978 6.373 10.673 1.00 97.38 367 LEU A CA 1
ATOM 2824 C C . LEU A 1 367 ? -8.348 6.212 11.355 1.00 97.38 367 LEU A C 1
ATOM 2826 O O . LEU A 1 367 ? -8.735 5.091 11.691 1.00 97.38 367 LEU A O 1
ATOM 2830 N N . LEU A 1 368 ? -9.127 7.290 11.492 1.00 97.31 368 LEU A N 1
ATOM 2831 C CA . LEU A 1 368 ? -10.527 7.204 11.921 1.00 97.31 368 LEU A CA 1
ATOM 2832 C C . LEU A 1 368 ? -11.394 6.435 10.919 1.00 97.31 368 LEU A C 1
ATOM 2834 O O . LEU A 1 368 ? -12.205 5.615 11.347 1.00 97.31 368 LEU A O 1
ATOM 2838 N N . ASP A 1 369 ? -11.196 6.629 9.613 1.00 96.50 369 ASP A N 1
ATOM 2839 C CA . ASP A 1 369 ? -11.868 5.836 8.577 1.00 96.50 369 ASP A CA 1
ATOM 2840 C C . ASP A 1 369 ? -11.535 4.343 8.711 1.00 96.50 369 ASP A C 1
ATOM 2842 O O . ASP A 1 369 ? -12.432 3.509 8.602 1.00 96.50 369 ASP A O 1
ATOM 2846 N N . VAL A 1 370 ? -10.279 3.982 9.010 1.00 97.75 370 VAL A N 1
ATOM 2847 C CA . VAL A 1 370 ? -9.889 2.584 9.279 1.00 97.75 370 VAL A CA 1
ATOM 2848 C C . VAL A 1 370 ? -10.681 2.012 10.456 1.00 97.75 370 VAL A C 1
ATOM 2850 O O . VAL A 1 370 ? -11.274 0.939 10.326 1.00 97.75 370 VAL A O 1
ATOM 2853 N N . PHE A 1 371 ? -10.730 2.717 11.593 1.00 97.62 371 PHE A N 1
ATOM 2854 C CA . PHE A 1 371 ? -11.493 2.262 12.760 1.00 97.62 371 PHE A CA 1
ATOM 2855 C C . PHE A 1 371 ? -12.989 2.147 12.453 1.00 97.62 371 PHE A C 1
ATOM 2857 O O . PHE A 1 371 ? -13.608 1.135 12.783 1.00 97.62 371 PHE A O 1
ATOM 2864 N N . ASN A 1 372 ? -13.566 3.148 11.788 1.00 96.50 372 ASN A N 1
ATOM 2865 C CA . ASN A 1 372 ? -14.977 3.155 11.415 1.00 96.50 372 ASN A CA 1
ATOM 2866 C C . ASN A 1 372 ? -15.316 2.006 10.471 1.00 96.50 372 ASN A C 1
ATOM 2868 O O . ASN A 1 372 ? -16.292 1.302 10.716 1.00 96.50 372 ASN A O 1
ATOM 2872 N N . ASN A 1 373 ? -14.486 1.753 9.459 1.00 96.38 373 ASN A N 1
ATOM 2873 C CA . ASN A 1 373 ? -14.678 0.641 8.539 1.00 96.38 373 ASN A CA 1
ATOM 2874 C C . ASN A 1 373 ? -14.670 -0.708 9.270 1.00 96.38 373 ASN A C 1
ATOM 2876 O O . ASN A 1 373 ? -15.558 -1.532 9.049 1.00 96.38 373 ASN A O 1
ATOM 2880 N N . LEU A 1 374 ? -13.711 -0.926 10.173 1.00 96.44 374 LEU A N 1
ATOM 2881 C CA . LEU A 1 374 ? -13.607 -2.172 10.941 1.00 96.44 374 LEU A CA 1
ATOM 2882 C C . LEU A 1 374 ? -14.812 -2.373 11.869 1.00 96.44 374 LEU A C 1
ATOM 2884 O O . LEU A 1 374 ? -15.342 -3.479 11.952 1.00 96.44 374 LEU A O 1
ATOM 2888 N N . ILE A 1 375 ? -15.282 -1.305 12.520 1.00 95.00 375 ILE A N 1
ATOM 2889 C CA . ILE A 1 375 ? -16.448 -1.348 13.413 1.00 95.00 375 ILE A CA 1
ATOM 2890 C C . ILE A 1 375 ? -17.752 -1.524 12.624 1.00 95.00 375 ILE A C 1
ATOM 2892 O O . ILE A 1 375 ? -18.612 -2.291 13.037 1.00 95.00 375 ILE A O 1
ATOM 2896 N N . GLN A 1 376 ? -17.936 -0.821 11.506 1.00 93.25 376 GLN A N 1
ATOM 2897 C CA . GLN A 1 376 ? -19.211 -0.810 10.782 1.00 93.25 376 GLN A CA 1
ATOM 2898 C C . GLN A 1 376 ? -19.397 -2.029 9.876 1.00 93.25 376 GLN A C 1
ATOM 2900 O O . GLN A 1 376 ? -20.520 -2.513 9.745 1.00 93.25 376 GLN A O 1
ATOM 2905 N N . TYR A 1 377 ? -18.323 -2.530 9.257 1.00 93.44 377 TYR A N 1
ATOM 2906 C CA . TYR A 1 377 ? -18.404 -3.627 8.287 1.00 93.44 377 TYR A CA 1
ATOM 2907 C C . TYR A 1 377 ? -18.014 -4.989 8.848 1.00 93.44 377 TYR A C 1
ATOM 2909 O O . TYR A 1 377 ? -18.510 -6.001 8.360 1.00 93.44 377 TYR A O 1
ATOM 2917 N N . GLN A 1 378 ? -17.111 -5.030 9.831 1.00 93.31 378 GLN A N 1
ATOM 2918 C CA . GLN A 1 378 ? -16.465 -6.265 10.282 1.00 93.31 378 GLN A CA 1
ATOM 2919 C C . GLN A 1 378 ? -16.468 -6.396 11.815 1.00 93.31 378 GLN A C 1
ATOM 2921 O O . GLN A 1 378 ? -15.547 -6.984 12.383 1.00 93.31 378 GLN A O 1
ATOM 2926 N N . PHE A 1 379 ? -17.495 -5.864 12.495 1.00 91.81 379 PHE A N 1
ATOM 2927 C CA . PHE A 1 379 ? -17.597 -5.885 13.964 1.00 91.81 379 PHE A CA 1
ATOM 2928 C C . PHE A 1 379 ? -17.396 -7.287 14.553 1.00 91.81 379 PHE A C 1
ATOM 2930 O O . PHE A 1 379 ? -16.603 -7.454 15.476 1.00 91.81 379 PHE A O 1
ATOM 2937 N N . GLU A 1 380 ? -18.089 -8.281 13.985 1.00 89.12 380 GLU A N 1
ATOM 2938 C CA . GLU A 1 380 ? -18.162 -9.658 14.493 1.00 89.12 380 GLU A CA 1
ATOM 2939 C C . GLU A 1 380 ? -16.782 -10.299 14.689 1.00 89.12 380 GLU A C 1
ATOM 2941 O O . GLU A 1 380 ? -16.558 -10.976 15.685 1.00 89.12 380 GLU A O 1
ATOM 2946 N N . GLY A 1 381 ? -15.832 -10.057 13.780 1.00 90.94 381 GLY A N 1
ATOM 2947 C CA . GLY A 1 381 ? -14.478 -10.605 13.898 1.00 90.94 381 GLY A CA 1
ATOM 2948 C C . GLY A 1 381 ? -13.443 -9.633 14.476 1.00 90.94 381 GLY A C 1
ATOM 2949 O O . GLY A 1 381 ? -12.311 -10.039 14.743 1.00 90.94 381 GLY A O 1
ATOM 2950 N N . ASN A 1 382 ? -13.801 -8.366 14.712 1.00 94.56 382 ASN A N 1
ATOM 2951 C CA . ASN A 1 382 ? -12.894 -7.328 15.217 1.00 94.56 382 ASN A CA 1
ATOM 2952 C C . ASN A 1 382 ? -13.195 -6.912 16.671 1.00 94.56 382 ASN A C 1
ATOM 2954 O O . ASN A 1 382 ? -12.870 -5.798 17.089 1.00 94.56 382 ASN A O 1
ATOM 2958 N N . CYS A 1 383 ? -13.738 -7.815 17.496 1.00 93.81 383 CYS A N 1
ATOM 2959 C CA . CYS A 1 383 ? -13.967 -7.560 18.925 1.00 93.81 383 CYS A CA 1
ATOM 2960 C C . CYS A 1 383 ? -12.680 -7.192 19.691 1.00 93.81 383 CYS A C 1
ATOM 2962 O O . CYS A 1 383 ? -12.734 -6.415 20.643 1.00 93.81 383 CYS A O 1
ATOM 2964 N N . GLN A 1 384 ? -11.511 -7.676 19.248 1.00 95.00 384 GLN A N 1
ATOM 2965 C CA . GLN A 1 384 ? -10.203 -7.288 19.801 1.00 95.00 384 GLN A CA 1
ATOM 2966 C C . GLN A 1 384 ? -9.930 -5.785 19.646 1.00 95.00 384 GLN A C 1
ATOM 2968 O O . GLN A 1 384 ? -9.407 -5.144 20.558 1.00 95.00 384 GLN A O 1
ATOM 2973 N N . LEU A 1 385 ? -10.301 -5.212 18.498 1.00 96.56 385 LEU A N 1
ATOM 2974 C CA . LEU A 1 385 ? -10.166 -3.782 18.237 1.00 96.56 385 LEU A CA 1
ATOM 2975 C C . LEU A 1 385 ? -11.119 -2.980 19.118 1.00 96.56 385 LEU A C 1
ATOM 2977 O O . LEU A 1 385 ? -10.709 -2.012 19.750 1.00 96.56 385 LEU A O 1
ATOM 2981 N N . VAL A 1 386 ? -12.376 -3.417 19.191 1.00 95.44 386 VAL A N 1
ATOM 2982 C CA . VAL A 1 386 ? -13.407 -2.808 20.039 1.00 95.44 386 VAL A CA 1
ATOM 2983 C C . VAL A 1 386 ? -12.947 -2.775 21.494 1.00 95.44 386 VAL A C 1
ATOM 2985 O O . VAL A 1 386 ? -12.969 -1.723 22.129 1.00 95.44 386 VAL A O 1
ATOM 2988 N N . TYR A 1 387 ? -12.442 -3.898 22.002 1.00 94.50 387 TYR A N 1
ATOM 2989 C CA . TYR A 1 387 ? -11.857 -3.986 23.335 1.00 94.50 387 TYR A CA 1
ATOM 2990 C C . TYR A 1 387 ? -10.700 -2.991 23.532 1.00 94.50 387 TYR A C 1
ATOM 2992 O O . TYR A 1 387 ? -10.670 -2.265 24.529 1.00 94.50 387 TYR A O 1
ATOM 3000 N N . ALA A 1 388 ? -9.770 -2.902 22.574 1.00 96.12 388 ALA A N 1
ATOM 3001 C CA . ALA A 1 388 ? -8.652 -1.960 22.636 1.00 96.12 388 ALA A CA 1
ATOM 3002 C C . ALA A 1 388 ? -9.119 -0.488 22.656 1.00 96.12 388 ALA A C 1
ATOM 3004 O O . ALA A 1 388 ? -8.615 0.299 23.461 1.00 96.12 388 ALA A O 1
ATOM 3005 N N . ILE A 1 389 ? -10.122 -0.136 21.842 1.00 96.69 389 ILE A N 1
ATOM 3006 C CA . ILE A 1 389 ? -10.747 1.195 21.807 1.00 96.69 389 ILE A CA 1
ATOM 3007 C C . ILE A 1 389 ? -11.371 1.538 23.160 1.00 96.69 389 ILE A C 1
ATOM 3009 O O . ILE A 1 389 ? -11.113 2.616 23.694 1.00 96.69 389 ILE A O 1
ATOM 3013 N N . LEU A 1 390 ? -12.150 0.624 23.747 1.00 94.69 390 LEU A N 1
ATOM 3014 C CA . LEU A 1 390 ? -12.793 0.841 25.046 1.00 94.69 390 LEU A CA 1
ATOM 3015 C C . LEU A 1 390 ? -11.763 1.094 26.156 1.00 94.69 390 LEU A C 1
ATOM 3017 O O . LEU A 1 390 ? -11.938 1.999 26.976 1.00 94.69 390 LEU A O 1
ATOM 3021 N N . ARG A 1 391 ? -10.649 0.351 26.151 1.00 94.25 391 ARG A N 1
ATOM 3022 C CA . ARG A 1 391 ? -9.559 0.543 27.121 1.00 94.25 391 ARG A CA 1
ATOM 3023 C C . ARG A 1 391 ? -8.808 1.855 26.940 1.00 94.25 391 ARG A C 1
ATOM 3025 O O . ARG A 1 391 ? -8.365 2.436 27.928 1.00 94.25 391 ARG A O 1
ATOM 3032 N N . GLN A 1 392 ? -8.662 2.323 25.705 1.00 95.44 392 GLN A N 1
ATOM 3033 C CA . GLN A 1 392 ? -7.934 3.548 25.374 1.00 95.44 392 GLN A CA 1
ATOM 3034 C C . GLN A 1 392 ? -8.867 4.695 24.951 1.00 95.44 392 GLN A C 1
ATOM 3036 O O . GLN A 1 392 ? -8.459 5.605 24.229 1.00 95.44 392 GLN A O 1
ATOM 3041 N N . LYS A 1 393 ? -10.107 4.699 25.467 1.00 95.12 393 LYS A N 1
ATOM 3042 C CA . LYS A 1 393 ? -11.161 5.686 25.161 1.00 95.12 393 LYS A CA 1
ATOM 3043 C C . LYS A 1 393 ? -10.698 7.142 25.252 1.00 95.12 393 LYS A C 1
ATOM 3045 O O . LYS A 1 393 ? -11.166 7.991 24.499 1.00 95.12 393 LYS A O 1
ATOM 3050 N N . LYS A 1 394 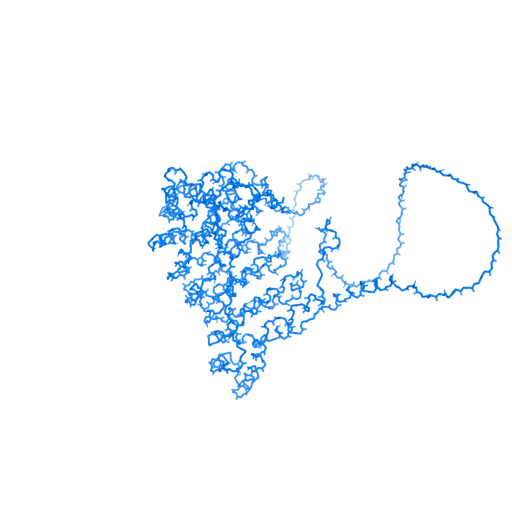? -9.742 7.414 26.148 1.00 96.00 394 LYS A N 1
ATOM 3051 C CA . LYS A 1 394 ? -9.178 8.744 26.382 1.00 96.00 394 LYS A CA 1
ATOM 3052 C C . LYS A 1 394 ? -8.605 9.380 25.111 1.00 96.00 394 LYS A C 1
ATOM 3054 O O . LYS A 1 394 ? -8.802 10.570 24.933 1.00 96.00 394 LYS A O 1
ATOM 3059 N N . ILE A 1 395 ? -7.988 8.608 24.210 1.00 96.25 395 ILE A N 1
ATOM 3060 C CA . ILE A 1 395 ? -7.429 9.136 22.950 1.00 96.25 395 ILE A CA 1
ATOM 3061 C C . ILE A 1 395 ? -8.520 9.840 22.128 1.00 96.25 395 ILE A C 1
ATOM 3063 O O . ILE A 1 395 ? -8.325 10.952 21.646 1.00 96.25 395 ILE A O 1
ATOM 3067 N N . PHE A 1 396 ? -9.697 9.221 22.016 1.00 96.75 396 PHE A N 1
ATOM 3068 C CA . PHE A 1 396 ? -10.814 9.760 21.239 1.00 96.75 396 PHE A CA 1
ATOM 3069 C C . PHE A 1 396 ? -11.556 10.879 21.975 1.00 96.75 396 PHE A C 1
ATOM 3071 O O . PHE A 1 396 ? -11.944 11.860 21.348 1.00 96.75 396 PHE A O 1
ATOM 3078 N N . CYS A 1 397 ? -11.716 10.772 23.298 1.00 94.00 397 CYS A N 1
ATOM 3079 C CA . CYS A 1 397 ? -12.312 11.842 24.103 1.00 94.00 397 CYS A CA 1
ATOM 3080 C C . CYS A 1 397 ? -11.442 13.110 24.117 1.00 94.00 397 CYS A C 1
ATOM 3082 O O . CYS A 1 397 ? -11.970 14.220 24.054 1.00 94.00 397 CYS A O 1
ATOM 3084 N N . ASP A 1 398 ? -10.117 12.963 24.178 1.00 94.06 398 ASP A N 1
ATOM 3085 C CA . ASP A 1 398 ? -9.179 14.087 24.114 1.00 94.06 398 ASP A CA 1
ATOM 3086 C C . ASP A 1 398 ? -9.194 14.727 22.713 1.00 94.06 398 ASP A C 1
ATOM 3088 O O . ASP A 1 398 ? -9.115 15.949 22.597 1.00 94.06 398 ASP A O 1
ATOM 3092 N N . LEU A 1 399 ? -9.364 13.922 21.656 1.00 94.12 399 LEU A N 1
ATOM 3093 C CA . LEU A 1 399 ? -9.501 14.404 20.280 1.00 94.12 399 LEU A CA 1
ATOM 3094 C C . LEU A 1 399 ? -10.825 15.155 20.040 1.00 94.12 399 LEU A C 1
ATOM 3096 O O . LEU A 1 399 ? -10.827 16.206 19.403 1.00 94.12 399 LEU A O 1
ATOM 3100 N N . GLU A 1 400 ? -11.946 14.676 20.587 1.00 93.81 400 GLU A N 1
ATOM 3101 C CA . GLU A 1 400 ? -13.235 15.390 20.545 1.00 93.81 400 GLU A CA 1
ATOM 3102 C C . GLU A 1 400 ? -13.127 16.772 21.218 1.00 93.81 400 GLU A C 1
ATOM 3104 O O . GLU A 1 400 ? -13.600 17.791 20.701 1.00 93.81 400 GLU A O 1
ATOM 3109 N N . ASN A 1 401 ? -12.406 16.831 22.338 1.00 92.62 401 ASN A N 1
ATOM 3110 C CA . ASN A 1 401 ? -12.177 18.051 23.109 1.00 92.62 401 ASN A CA 1
ATOM 3111 C C . ASN A 1 401 ? -10.906 18.813 22.693 1.00 92.62 401 ASN A C 1
ATOM 3113 O O . ASN A 1 401 ? -10.447 19.687 23.430 1.00 92.62 401 ASN A O 1
ATOM 3117 N N . LEU A 1 402 ? -10.345 18.519 21.514 1.00 91.88 402 LEU A N 1
ATOM 3118 C CA . LEU A 1 402 ? -9.102 19.127 21.045 1.00 91.88 402 LEU A CA 1
ATOM 3119 C C . LEU A 1 402 ? -9.211 20.657 21.007 1.00 91.88 402 LEU A C 1
ATOM 3121 O O . LEU A 1 402 ? -10.150 21.219 20.445 1.00 91.88 402 LEU A O 1
ATOM 3125 N N . SER A 1 403 ? -8.230 21.339 21.581 1.00 88.56 403 SER A N 1
ATOM 3126 C CA . SER A 1 403 ? -8.131 22.797 21.559 1.00 88.56 403 SER A CA 1
ATOM 3127 C C . SER A 1 403 ? -6.691 23.217 21.319 1.00 88.56 403 SER A C 1
ATOM 3129 O O . SER A 1 403 ? -5.767 22.519 21.751 1.00 88.56 403 SER A O 1
ATOM 3131 N N . LEU A 1 404 ? -6.499 24.395 20.731 1.00 86.81 404 LEU A N 1
ATOM 3132 C CA . LEU A 1 404 ? -5.165 24.956 20.560 1.00 86.81 404 LEU A CA 1
ATOM 3133 C C . LEU A 1 404 ? -4.452 25.184 21.904 1.00 86.81 404 LEU A C 1
ATOM 3135 O O . LEU A 1 404 ? -5.072 25.649 22.871 1.00 86.81 404 LEU A O 1
ATOM 3139 N N . PRO A 1 405 ? -3.150 24.854 21.994 1.00 78.50 405 PRO A N 1
ATOM 3140 C CA . PRO A 1 405 ? -2.341 25.123 23.175 1.00 78.50 405 PRO A CA 1
ATOM 3141 C C . PRO A 1 405 ? -2.350 26.604 23.573 1.00 78.50 405 PRO A C 1
ATOM 3143 O O . PRO A 1 405 ? -2.278 27.498 22.734 1.00 78.50 405 PRO A O 1
ATOM 3146 N N . ALA A 1 406 ? -2.374 26.875 24.881 1.00 70.12 406 ALA A N 1
ATOM 3147 C CA . ALA A 1 406 ? -2.387 28.240 25.413 1.00 70.12 406 ALA A CA 1
ATOM 3148 C C . ALA A 1 406 ? -1.134 29.062 25.047 1.00 70.12 406 ALA A C 1
ATOM 3150 O O . ALA A 1 406 ? -1.208 30.288 25.007 1.00 70.12 406 ALA A O 1
ATOM 3151 N N . SER A 1 407 ? -0.003 28.399 24.779 1.00 68.06 407 SER A N 1
ATOM 3152 C CA . SER A 1 407 ? 1.225 29.025 24.275 1.00 68.06 407 SER A CA 1
ATOM 3153 C C . SER A 1 407 ? 1.034 29.610 22.874 1.00 68.06 407 SER A C 1
ATOM 3155 O O . SER A 1 407 ? 1.402 30.756 22.653 1.00 68.06 407 SER A O 1
ATOM 3157 N N . LEU A 1 408 ? 0.377 28.869 21.977 1.00 66.62 408 LEU A N 1
ATOM 3158 C CA . LEU A 1 408 ? 0.110 29.283 20.594 1.00 66.62 408 LEU A CA 1
ATOM 3159 C C . LEU A 1 408 ? -0.998 30.346 20.515 1.00 66.62 408 LEU A C 1
ATOM 3161 O O . LEU A 1 408 ? -0.891 31.307 19.765 1.00 66.62 408 LEU A O 1
ATOM 3165 N N . ARG A 1 409 ? -2.000 30.280 21.404 1.00 59.62 409 ARG A N 1
ATOM 3166 C CA . ARG A 1 409 ? -3.052 31.314 21.532 1.00 59.62 409 ARG A CA 1
ATOM 3167 C C . ARG A 1 409 ? -2.534 32.713 21.891 1.00 59.62 409 ARG A C 1
ATOM 3169 O O . ARG A 1 409 ? -3.258 33.697 21.743 1.00 59.62 409 ARG A O 1
ATOM 3176 N N . ARG A 1 410 ? -1.326 32.813 22.457 1.00 53.78 410 ARG A N 1
ATOM 3177 C CA . ARG A 1 410 ? -0.756 34.080 22.942 1.00 53.78 410 ARG A CA 1
ATOM 3178 C C . ARG A 1 410 ? -0.093 34.888 21.827 1.00 53.78 410 ARG A C 1
ATOM 3180 O O . ARG A 1 410 ? -0.096 36.112 21.937 1.00 53.78 410 ARG A O 1
ATOM 3187 N N . ASN A 1 411 ? 0.404 34.218 20.786 1.00 53.16 411 ASN A N 1
ATOM 3188 C CA . ASN A 1 411 ? 0.996 34.854 19.608 1.00 53.16 411 ASN A CA 1
ATOM 3189 C C . ASN A 1 411 ? -0.090 35.531 18.764 1.00 53.16 411 ASN A C 1
ATOM 3191 O O . ASN A 1 411 ? -0.038 36.745 18.596 1.00 53.16 411 ASN A O 1
ATOM 3195 N N . SER A 1 412 ? -1.181 34.824 18.444 1.00 48.47 412 SER A N 1
ATOM 3196 C CA . SER A 1 412 ? -2.301 35.402 17.677 1.00 48.47 412 SER A CA 1
ATOM 3197 C C . SER A 1 412 ? -2.976 36.596 18.379 1.00 48.47 412 SER A C 1
ATOM 3199 O O . SER A 1 412 ? -3.459 37.522 17.735 1.00 48.47 412 SER A O 1
ATOM 3201 N N . ARG A 1 413 ? -2.993 36.629 19.724 1.00 50.16 413 ARG A N 1
ATOM 3202 C CA . ARG A 1 413 ? -3.514 37.779 20.499 1.00 50.16 413 ARG A CA 1
ATOM 3203 C C . ARG A 1 413 ? -2.555 38.968 20.591 1.00 50.16 413 ARG A C 1
ATOM 3205 O O . ARG A 1 413 ? -3.015 40.057 20.932 1.00 50.16 413 ARG A O 1
ATOM 3212 N N . ARG A 1 414 ? -1.249 38.774 20.381 1.00 48.69 414 ARG A N 1
ATOM 3213 C CA . ARG A 1 414 ? -0.278 39.878 20.300 1.00 48.69 414 ARG A CA 1
ATOM 3214 C C . ARG A 1 414 ? -0.383 40.573 18.948 1.00 48.69 414 ARG A C 1
ATOM 3216 O O . ARG A 1 414 ? -0.513 41.789 18.938 1.00 48.69 414 ARG A O 1
ATOM 3223 N N . GLU A 1 415 ? -0.491 39.808 17.868 1.00 50.62 415 GLU A N 1
ATOM 3224 C CA . GLU A 1 415 ? -0.688 40.341 16.513 1.00 50.62 415 GLU A CA 1
ATOM 3225 C C . GLU A 1 415 ? -2.021 41.089 16.369 1.00 50.62 415 GLU A C 1
ATOM 3227 O O . GLU A 1 415 ? -2.052 42.203 15.853 1.00 50.62 415 GLU A O 1
ATOM 3232 N N . MET A 1 416 ? -3.119 40.559 16.930 1.00 48.75 416 MET A N 1
ATOM 3233 C CA . MET A 1 416 ? -4.399 41.288 16.972 1.00 48.75 416 MET A CA 1
ATOM 3234 C C . MET A 1 416 ? -4.319 42.599 17.771 1.00 48.75 416 MET A C 1
ATOM 3236 O O . MET A 1 416 ? -4.969 43.574 17.406 1.00 48.75 416 MET A O 1
ATOM 3240 N N . LYS A 1 417 ? -3.519 42.651 18.845 1.00 44.50 417 LYS A N 1
ATOM 3241 C CA . LYS A 1 417 ? -3.343 43.879 19.637 1.00 44.50 417 LYS A CA 1
ATOM 3242 C C . LYS A 1 417 ? -2.445 44.909 18.955 1.00 44.50 417 LYS A C 1
ATOM 3244 O O . LYS A 1 417 ? -2.698 46.096 19.112 1.00 44.50 417 LYS A O 1
ATOM 3249 N N . GLU A 1 418 ? -1.438 44.482 18.199 1.00 45.91 418 GLU A N 1
ATOM 3250 C CA . GLU A 1 418 ? -0.571 45.387 17.429 1.00 45.91 418 GLU A CA 1
ATOM 3251 C C . GLU A 1 418 ? -1.271 45.921 16.158 1.00 45.91 418 GLU A C 1
ATOM 3253 O O . GLU A 1 418 ? -1.042 47.067 15.764 1.00 45.91 418 GLU A O 1
ATOM 3258 N N . GLY A 1 419 ? -2.212 45.160 15.580 1.00 40.31 419 GLY A N 1
ATOM 3259 C CA . GLY A 1 419 ? -3.088 45.618 14.490 1.00 40.31 419 GLY A CA 1
ATOM 3260 C C . GLY A 1 419 ? -4.227 46.562 14.918 1.00 40.31 419 GLY A C 1
ATOM 3261 O O . GLY A 1 419 ? -4.666 47.394 14.125 1.00 40.31 419 GLY A O 1
ATOM 3262 N N . GLU A 1 420 ? -4.695 46.488 16.170 1.00 39.50 420 GLU A N 1
ATOM 3263 C CA . GLU A 1 420 ? -5.738 47.387 16.699 1.00 39.50 420 GLU A CA 1
ATOM 3264 C C . GLU A 1 420 ? -5.184 48.719 17.249 1.00 39.50 420 GLU A C 1
ATOM 3266 O O . GLU A 1 420 ? -5.887 49.731 17.203 1.00 39.50 420 GLU A O 1
ATOM 3271 N N . ASP A 1 421 ? -3.919 48.779 17.689 1.00 37.78 421 ASP A N 1
ATOM 3272 C CA . ASP A 1 421 ? -3.296 50.025 18.185 1.00 37.78 421 ASP A CA 1
ATOM 3273 C C . ASP A 1 421 ? -2.873 50.999 17.061 1.00 37.78 421 ASP A C 1
ATOM 3275 O O . ASP A 1 421 ? -2.495 52.141 17.324 1.00 37.78 421 ASP A O 1
ATOM 3279 N N . SER A 1 422 ? -2.985 50.594 15.790 1.00 42.31 422 SER A N 1
ATOM 3280 C CA . SER A 1 422 ? -2.639 51.421 14.623 1.00 42.31 422 SER A CA 1
ATOM 3281 C C . SER A 1 422 ? -3.839 52.102 13.937 1.00 42.31 422 SER A C 1
ATOM 3283 O O . SER A 1 422 ? -3.647 52.832 12.965 1.00 42.31 422 SER A O 1
ATOM 3285 N N . THR A 1 423 ? -5.072 51.964 14.454 1.00 40.91 423 THR A N 1
ATOM 3286 C CA . THR A 1 423 ? -6.277 52.597 13.856 1.00 40.91 423 THR A CA 1
ATOM 3287 C C . THR A 1 423 ? -7.140 53.450 14.798 1.00 40.91 423 THR A C 1
ATOM 3289 O O . THR A 1 423 ? -8.240 53.860 14.425 1.00 40.91 423 THR A O 1
ATOM 3292 N N . ALA A 1 424 ? -6.645 53.837 15.977 1.00 34.44 424 ALA A N 1
ATOM 3293 C CA . ALA A 1 424 ? -7.404 54.664 16.922 1.00 34.44 424 ALA A CA 1
ATOM 3294 C C . ALA A 1 424 ? -6.749 56.022 17.245 1.00 34.44 424 ALA A C 1
ATOM 3296 O O . ALA A 1 424 ? -6.353 56.277 18.379 1.00 34.44 424 ALA A O 1
ATOM 3297 N N . CYS A 1 425 ? -6.723 56.948 16.279 1.00 32.44 425 CYS A N 1
ATOM 3298 C CA . CYS A 1 425 ? -6.788 58.381 16.592 1.00 32.44 425 CYS A CA 1
ATOM 3299 C C . CYS A 1 425 ? -7.364 59.182 15.417 1.00 32.44 425 CYS A C 1
ATOM 3301 O O . CYS A 1 425 ? -6.632 59.827 14.676 1.00 32.44 425 CYS A O 1
ATOM 3303 N N . ASP A 1 426 ? -8.687 59.158 15.251 1.00 31.80 426 ASP A N 1
ATOM 3304 C CA . ASP A 1 426 ? -9.368 60.276 14.599 1.00 31.80 426 ASP A CA 1
ATOM 3305 C C . ASP A 1 426 ? -10.805 60.416 15.120 1.00 31.80 426 ASP A C 1
ATOM 3307 O O . ASP A 1 426 ? -11.670 59.561 14.907 1.00 31.80 426 ASP A O 1
ATOM 3311 N N . ARG A 1 427 ? -11.068 61.492 15.869 1.00 29.50 427 ARG A N 1
ATOM 3312 C CA . ARG A 1 427 ? -12.427 61.976 16.144 1.00 29.50 427 ARG A CA 1
ATOM 3313 C C . ARG A 1 427 ? -12.463 63.506 16.099 1.00 29.50 427 ARG A C 1
ATOM 3315 O O . ARG A 1 427 ? -11.507 64.161 16.509 1.00 29.50 427 ARG A O 1
ATOM 3322 N N . PRO A 1 428 ? -13.579 64.082 15.621 1.00 31.95 428 PRO A N 1
ATOM 3323 C CA . PRO A 1 428 ? -13.566 65.313 14.842 1.00 31.95 428 PRO A CA 1
ATOM 3324 C C . PRO A 1 428 ? -13.760 66.561 15.710 1.00 31.95 428 PRO A C 1
ATOM 3326 O O . PRO A 1 428 ? -14.504 66.543 16.694 1.00 31.95 428 PRO A O 1
ATOM 3329 N N . ARG A 1 429 ? -13.148 67.681 15.307 1.00 27.84 429 ARG A N 1
ATOM 3330 C CA . ARG A 1 429 ? -13.457 69.019 15.835 1.00 27.84 429 ARG A CA 1
ATOM 3331 C C . ARG A 1 429 ? -14.087 69.889 14.751 1.00 27.84 429 ARG A C 1
ATOM 3333 O O . ARG A 1 429 ? -13.596 69.961 13.633 1.00 27.84 429 ARG A O 1
ATOM 3340 N N . ALA A 1 430 ? -15.202 70.499 15.141 1.00 29.20 430 ALA A N 1
ATOM 3341 C CA . ALA A 1 430 ? -16.121 71.281 14.331 1.00 29.20 430 ALA A CA 1
ATOM 3342 C C . ALA A 1 430 ? -15.517 72.570 13.749 1.00 29.20 430 ALA A C 1
ATOM 3344 O O . ALA A 1 430 ? -14.598 73.165 14.310 1.00 29.20 430 ALA A O 1
ATOM 3345 N N . GLU A 1 431 ? -16.108 72.988 12.631 1.00 27.09 431 GLU A N 1
ATOM 3346 C CA . GLU A 1 431 ? -15.818 74.195 11.862 1.00 27.09 431 GLU A CA 1
ATOM 3347 C C . GLU A 1 431 ? -16.099 75.509 12.612 1.00 27.09 431 GLU A C 1
ATOM 3349 O O . GLU A 1 431 ? -17.064 75.625 13.367 1.00 27.09 431 GLU A O 1
ATOM 3354 N N . GLY A 1 432 ? -15.323 76.538 12.248 1.00 26.56 432 GLY A N 1
ATOM 3355 C CA . GLY A 1 432 ? -15.847 77.889 12.028 1.00 26.56 432 GLY A CA 1
ATOM 3356 C C . GLY A 1 432 ? -15.367 78.984 12.982 1.00 26.56 432 GLY A C 1
ATOM 3357 O O . GLY A 1 432 ? -15.993 79.211 14.013 1.00 26.56 432 GLY A O 1
ATOM 3358 N N . SER A 1 433 ? -14.341 79.752 12.581 1.00 26.48 433 SER A N 1
ATOM 3359 C CA . SER A 1 433 ? -14.409 81.221 12.368 1.00 26.48 433 SER A CA 1
ATOM 3360 C C . SER A 1 433 ? -13.017 81.855 12.147 1.00 26.48 433 SER A C 1
ATOM 3362 O O . SER A 1 433 ? -12.089 81.660 12.922 1.00 26.48 433 SER A O 1
ATOM 3364 N N . LEU A 1 434 ? -12.938 82.617 11.052 1.00 26.78 434 LEU A N 1
ATOM 3365 C CA . LEU A 1 434 ? -11.934 83.568 10.518 1.00 26.78 434 LEU A CA 1
ATOM 3366 C C . LEU A 1 434 ? -11.427 84.660 11.511 1.00 26.78 434 LEU A C 1
ATOM 3368 O O . LEU A 1 434 ? -12.018 84.758 12.585 1.00 26.78 434 LEU A O 1
ATOM 3372 N N . PRO A 1 435 ? -10.507 85.609 11.148 1.00 38.66 435 PRO A N 1
ATOM 3373 C CA . PRO A 1 435 ? -9.623 85.747 9.957 1.00 38.66 435 PRO A CA 1
ATOM 3374 C C . PRO A 1 435 ? -8.169 86.277 10.218 1.00 38.66 435 PRO A C 1
ATOM 3376 O O . PRO A 1 435 ? -7.861 86.782 11.291 1.00 38.66 435 PRO A O 1
ATOM 3379 N N . SER A 1 436 ? -7.362 86.313 9.130 1.00 26.69 436 SER A N 1
ATOM 3380 C CA . SER A 1 436 ? -6.406 87.386 8.690 1.00 26.69 436 SER A CA 1
ATOM 3381 C C . SER A 1 436 ? -5.182 87.756 9.563 1.00 26.69 436 SER A C 1
ATOM 3383 O O . SER A 1 436 ? -5.299 87.851 10.770 1.00 26.69 436 SER A O 1
ATOM 3385 N N . SER A 1 437 ? -3.985 88.105 9.065 1.00 27.11 437 SER A N 1
ATOM 3386 C CA . SER A 1 437 ? -3.449 88.379 7.717 1.00 27.11 437 SER A CA 1
ATOM 3387 C C . SER A 1 437 ? -1.915 88.544 7.762 1.00 27.11 437 SER A C 1
ATOM 3389 O O . SER A 1 437 ? -1.411 89.044 8.762 1.00 27.11 437 SER A O 1
ATOM 3391 N N . HIS A 1 438 ? -1.268 88.312 6.607 1.00 29.02 438 HIS A N 1
ATOM 3392 C CA . HIS A 1 438 ? -0.001 88.899 6.107 1.00 29.02 438 HIS A CA 1
ATOM 3393 C C . HIS A 1 438 ? 1.320 88.596 6.854 1.00 29.02 438 HIS A C 1
ATOM 3395 O O . HIS A 1 438 ? 1.420 88.770 8.056 1.00 29.02 438 HIS A O 1
ATOM 3401 N N . GLY A 1 439 ? 2.421 88.221 6.192 1.00 27.70 439 GLY A N 1
ATOM 3402 C CA . GLY A 1 439 ? 2.689 88.023 4.766 1.00 27.70 439 GLY A CA 1
ATOM 3403 C C . GLY A 1 439 ? 4.149 87.604 4.512 1.00 27.70 439 GLY A C 1
ATOM 3404 O O . GLY A 1 439 ? 4.988 87.806 5.377 1.00 27.70 439 GLY A O 1
ATOM 3405 N N . ASN A 1 440 ? 4.375 87.036 3.315 1.00 28.70 440 ASN A N 1
ATOM 3406 C CA . ASN A 1 440 ? 5.550 87.112 2.416 1.00 28.70 440 ASN A CA 1
ATOM 3407 C C . ASN A 1 440 ? 6.984 86.989 3.000 1.00 28.70 440 ASN A C 1
ATOM 3409 O O . ASN A 1 440 ? 7.352 87.749 3.880 1.00 28.70 440 ASN A O 1
ATOM 3413 N N . GLY A 1 441 ? 7.925 86.192 2.481 1.00 25.75 441 GLY A N 1
ATOM 3414 C CA . GLY A 1 441 ? 8.045 85.396 1.251 1.00 25.75 441 GLY A CA 1
ATOM 3415 C C . GLY A 1 441 ? 9.533 85.037 0.997 1.00 25.75 441 GLY A C 1
ATOM 3416 O O . GLY A 1 441 ? 10.402 85.603 1.656 1.00 25.75 441 GLY A O 1
ATOM 3417 N N . GLY A 1 442 ? 9.795 84.151 0.021 1.00 26.41 442 GLY A N 1
ATOM 3418 C CA . GLY A 1 442 ? 11.115 83.872 -0.602 1.00 26.41 442 GLY A CA 1
ATOM 3419 C C . GLY A 1 442 ? 11.827 82.616 -0.070 1.00 26.41 442 GLY A C 1
ATOM 3420 O O . GLY A 1 442 ? 12.197 82.603 1.095 1.00 26.41 442 GLY A O 1
ATOM 3421 N N . ASP A 1 443 ? 11.857 81.481 -0.789 1.00 26.20 443 ASP A N 1
ATOM 3422 C CA . ASP A 1 443 ? 12.754 81.123 -1.929 1.00 26.20 443 ASP A CA 1
ATOM 3423 C C . ASP A 1 443 ? 14.195 80.840 -1.444 1.00 26.20 443 ASP A C 1
ATOM 3425 O O . ASP A 1 443 ? 14.730 81.629 -0.679 1.00 26.20 443 ASP A O 1
ATOM 3429 N N . GLY A 1 444 ? 14.928 79.769 -1.759 1.00 24.97 444 GLY A N 1
ATOM 3430 C CA . GLY A 1 444 ? 14.831 78.611 -2.650 1.00 24.97 444 GLY A CA 1
ATOM 3431 C C . GLY A 1 444 ? 16.196 77.872 -2.588 1.00 24.97 444 GLY A C 1
ATOM 3432 O O . GLY A 1 444 ? 17.121 78.363 -1.942 1.00 24.97 444 GLY A O 1
ATOM 3433 N N . GLY A 1 445 ? 16.351 76.728 -3.270 1.00 24.86 445 GLY A N 1
ATOM 3434 C CA . GLY A 1 445 ? 17.672 76.248 -3.741 1.00 24.86 445 GLY A CA 1
ATOM 3435 C C . GLY A 1 445 ? 18.351 75.050 -3.043 1.00 24.86 445 GLY A C 1
ATOM 3436 O O . GLY A 1 445 ? 19.006 75.200 -2.022 1.00 24.86 445 GLY A O 1
ATOM 3437 N N . THR A 1 446 ? 18.227 73.876 -3.681 1.00 25.84 446 THR A N 1
ATOM 3438 C CA . THR A 1 446 ? 19.303 72.967 -4.168 1.00 25.84 446 THR A CA 1
ATOM 3439 C C . THR A 1 446 ? 20.606 72.739 -3.369 1.00 25.84 446 THR A C 1
ATOM 3441 O O . THR A 1 446 ? 21.370 73.670 -3.148 1.00 25.84 446 THR A O 1
ATOM 3444 N N . ASP A 1 447 ? 20.956 71.457 -3.175 1.00 25.75 447 ASP A N 1
ATOM 3445 C CA . ASP A 1 447 ? 22.052 70.725 -3.868 1.00 25.75 447 ASP A CA 1
ATOM 3446 C C . ASP A 1 447 ? 22.934 69.810 -2.978 1.00 25.75 447 ASP A C 1
ATOM 3448 O O . ASP A 1 447 ? 23.331 70.175 -1.877 1.00 25.75 447 ASP A O 1
ATOM 3452 N N . GLY A 1 448 ? 23.231 68.627 -3.536 1.00 24.30 448 GLY A N 1
ATOM 3453 C CA . GLY A 1 448 ? 24.499 67.874 -3.531 1.00 24.30 448 GLY A CA 1
ATOM 3454 C C . GLY A 1 448 ? 25.328 67.597 -2.263 1.00 24.30 448 GLY A C 1
ATOM 3455 O O . GLY A 1 448 ? 25.735 68.498 -1.542 1.00 24.30 448 GLY A O 1
ATOM 3456 N N . GLY A 1 449 ? 25.805 66.346 -2.137 1.00 25.16 449 GLY A N 1
ATOM 3457 C CA . GLY A 1 449 ? 27.118 66.089 -1.519 1.00 25.16 449 GLY A CA 1
ATOM 3458 C C . GLY A 1 449 ? 27.329 64.718 -0.874 1.00 25.16 449 GLY A C 1
ATOM 3459 O O . GLY A 1 449 ? 26.874 64.466 0.232 1.00 25.16 449 GLY A O 1
ATOM 3460 N N . ALA A 1 450 ? 28.089 63.858 -1.553 1.00 24.44 450 ALA A N 1
ATOM 3461 C CA . ALA A 1 450 ? 28.612 62.578 -1.071 1.00 24.44 450 ALA A CA 1
ATOM 3462 C C . ALA A 1 450 ? 29.881 62.722 -0.198 1.00 24.44 450 ALA A C 1
ATOM 3464 O O . ALA A 1 450 ? 30.578 63.723 -0.334 1.00 24.44 450 ALA A O 1
ATOM 3465 N N . ALA A 1 451 ? 30.213 61.668 0.577 1.00 25.47 451 ALA A N 1
ATOM 3466 C CA . ALA A 1 451 ? 31.551 61.189 1.027 1.00 25.47 451 ALA A CA 1
ATOM 3467 C C . ALA A 1 451 ? 31.460 60.625 2.469 1.00 25.47 451 ALA A C 1
ATOM 3469 O O . ALA A 1 451 ? 31.033 61.330 3.370 1.00 25.47 451 ALA A O 1
ATOM 3470 N N . ARG A 1 452 ? 31.641 59.318 2.714 1.00 25.02 452 ARG A N 1
ATOM 3471 C CA . ARG A 1 452 ? 32.879 58.496 2.789 1.00 25.02 452 ARG A CA 1
ATOM 3472 C C . ARG A 1 452 ? 33.548 58.453 4.183 1.00 25.02 452 ARG A C 1
ATOM 3474 O O . ARG A 1 452 ? 34.049 59.459 4.656 1.00 25.02 452 ARG A O 1
ATOM 3481 N N . HIS A 1 453 ? 33.716 57.203 4.639 1.00 23.84 453 HIS A N 1
ATOM 3482 C CA . HIS A 1 453 ? 34.820 56.609 5.418 1.00 23.84 453 HIS A CA 1
ATOM 3483 C C . HIS A 1 453 ? 35.000 56.878 6.924 1.00 23.84 453 HIS A C 1
ATOM 3485 O O . HIS A 1 453 ? 35.098 58.021 7.359 1.00 23.84 453 HIS A O 1
ATOM 3491 N N . ARG A 1 454 ? 35.289 55.751 7.612 1.00 23.95 454 ARG A N 1
ATOM 3492 C CA . ARG A 1 454 ? 36.373 55.489 8.595 1.00 23.95 454 ARG A CA 1
ATOM 3493 C C . ARG A 1 454 ? 35.837 54.984 9.946 1.00 23.95 454 ARG A C 1
ATOM 3495 O O . ARG A 1 454 ? 35.170 55.724 10.651 1.00 23.95 454 ARG A O 1
ATOM 3502 N N . GLU A 1 455 ? 35.843 53.669 10.172 1.00 23.16 455 GLU A N 1
ATOM 3503 C CA . GLU A 1 455 ? 36.899 52.854 10.827 1.00 23.16 455 GLU A CA 1
ATOM 3504 C C . GLU A 1 455 ? 37.152 53.179 12.310 1.00 23.16 455 GLU A C 1
ATOM 3506 O O . GLU A 1 455 ? 37.656 54.248 12.647 1.00 23.16 455 GLU A O 1
ATOM 3511 N N . GLU A 1 456 ? 36.843 52.152 13.113 1.00 24.97 456 GLU A N 1
ATOM 3512 C CA . GLU A 1 456 ? 37.574 51.620 14.272 1.00 24.97 456 GLU A CA 1
ATOM 3513 C C . GLU A 1 456 ? 37.743 52.481 15.531 1.00 24.97 456 GLU A C 1
ATOM 3515 O O . GLU A 1 456 ? 38.378 53.535 15.521 1.00 24.97 456 GLU A O 1
ATOM 3520 N N . ARG A 1 457 ? 37.292 51.916 16.663 1.00 25.31 457 ARG A N 1
ATOM 3521 C CA . ARG A 1 457 ? 38.125 51.755 17.864 1.00 25.31 457 ARG A CA 1
ATOM 3522 C C . ARG A 1 457 ? 37.542 50.753 18.858 1.00 25.31 457 ARG A C 1
ATOM 3524 O O . ARG A 1 457 ? 36.333 50.667 19.050 1.00 25.31 457 ARG A O 1
ATOM 3531 N N . GLU A 1 458 ? 38.484 50.018 19.422 1.00 24.28 458 GLU A N 1
ATOM 3532 C CA . GLU A 1 458 ? 38.404 48.866 20.306 1.00 24.28 458 GLU A CA 1
ATOM 3533 C C . GLU A 1 458 ? 38.223 49.255 21.788 1.00 24.28 458 GLU A C 1
ATOM 3535 O O . GLU A 1 458 ? 38.362 50.422 22.158 1.00 24.28 458 GLU A O 1
ATOM 3540 N N . ASP A 1 459 ? 38.001 48.204 22.585 1.00 24.08 459 ASP A N 1
ATOM 3541 C CA . ASP A 1 459 ? 38.347 48.017 24.002 1.00 24.08 459 ASP A CA 1
ATOM 3542 C C . ASP A 1 459 ? 37.569 48.773 25.096 1.00 24.08 459 ASP A C 1
ATOM 3544 O O . ASP A 1 459 ? 37.604 49.992 25.210 1.00 24.08 459 ASP A O 1
ATOM 3548 N N . GLU A 1 460 ? 36.938 48.019 26.008 1.00 26.98 460 GLU A N 1
ATOM 3549 C CA . GLU A 1 460 ? 37.581 47.688 27.294 1.00 26.98 460 GLU A CA 1
ATOM 3550 C C . GLU A 1 460 ? 36.741 46.725 28.163 1.00 26.98 460 GLU A C 1
ATOM 3552 O O . GLU A 1 460 ? 35.515 46.791 28.256 1.00 26.98 460 GLU A O 1
ATOM 3557 N N . VAL A 1 461 ? 37.467 45.819 28.821 1.00 26.59 461 VAL A N 1
ATOM 3558 C CA . VAL A 1 461 ? 37.035 44.780 29.767 1.00 26.59 461 VAL A CA 1
ATOM 3559 C C . VAL A 1 461 ? 37.339 45.226 31.202 1.00 26.59 461 VAL A C 1
ATOM 3561 O O . VAL A 1 461 ? 38.470 45.623 31.460 1.00 26.59 461 VAL A O 1
ATOM 3564 N N . ASN A 1 462 ? 36.385 45.074 32.135 1.00 26.48 462 ASN A N 1
ATOM 3565 C CA . ASN A 1 462 ? 36.481 44.388 33.455 1.00 26.48 462 ASN A CA 1
ATOM 3566 C C . ASN A 1 462 ? 35.328 44.848 34.370 1.00 26.48 462 ASN A C 1
ATOM 3568 O O . ASN A 1 462 ? 35.117 46.043 34.531 1.00 26.48 462 ASN A O 1
ATOM 3572 N N . GLY A 1 463 ? 34.505 43.945 34.917 1.00 25.89 463 GLY A N 1
ATOM 3573 C CA . GLY A 1 463 ? 34.710 43.294 36.228 1.00 25.89 463 GLY A CA 1
ATOM 3574 C C . GLY A 1 463 ? 33.827 44.009 37.276 1.00 25.89 463 GLY A C 1
ATOM 3575 O O . GLY A 1 463 ? 33.791 45.226 37.305 1.00 25.89 463 GLY A O 1
ATOM 3576 N N . ASP A 1 464 ? 33.047 43.402 38.166 1.00 27.23 464 ASP A N 1
ATOM 3577 C CA . ASP A 1 464 ? 33.036 42.059 38.726 1.00 27.23 464 ASP A CA 1
ATOM 3578 C C . ASP A 1 464 ? 31.742 41.895 39.579 1.00 27.23 464 ASP A C 1
ATOM 3580 O O . ASP A 1 464 ? 31.117 42.882 39.974 1.00 27.23 464 ASP A O 1
ATOM 3584 N N . ASN A 1 465 ? 31.449 40.650 39.965 1.00 28.34 465 ASN A N 1
ATOM 3585 C CA . ASN A 1 465 ? 30.686 40.189 41.141 1.00 28.34 465 ASN A CA 1
ATOM 3586 C C . ASN A 1 465 ? 29.172 39.816 41.116 1.00 28.34 465 ASN A C 1
ATOM 3588 O O . ASN A 1 465 ? 28.268 40.645 41.174 1.00 28.34 465 ASN A O 1
ATOM 3592 N N . LYS A 1 466 ? 28.985 38.502 41.371 1.00 29.47 466 LYS A N 1
ATOM 3593 C CA . LYS A 1 466 ? 28.054 37.841 42.324 1.00 29.47 466 LYS A CA 1
ATOM 3594 C C . LYS A 1 466 ? 26.593 37.541 41.927 1.00 29.47 466 LYS A C 1
ATOM 3596 O O . LYS A 1 466 ? 25.649 38.142 42.415 1.00 29.47 466 LYS A O 1
ATOM 3601 N N . GLY A 1 467 ? 26.437 36.419 41.219 1.00 25.55 467 GLY A N 1
ATOM 3602 C CA . GLY A 1 467 ? 25.939 35.153 41.788 1.00 25.55 467 GLY A CA 1
ATOM 3603 C C . GLY A 1 467 ? 24.457 35.013 42.166 1.00 25.55 467 GLY A C 1
ATOM 3604 O O . GLY A 1 467 ? 24.056 35.461 43.233 1.00 25.55 467 GLY A O 1
ATOM 3605 N N . LYS A 1 468 ? 23.727 34.165 41.425 1.00 29.03 468 LYS A N 1
ATOM 3606 C CA . LYS A 1 468 ? 22.896 33.087 41.996 1.00 29.03 468 LYS A CA 1
ATOM 3607 C C . LYS A 1 468 ? 22.549 32.055 40.916 1.00 29.03 468 LYS A C 1
ATOM 3609 O O . LYS A 1 468 ? 22.189 32.422 39.807 1.00 29.03 468 LYS A O 1
ATOM 3614 N N . ARG A 1 469 ? 22.752 30.781 41.252 1.00 27.70 469 ARG A N 1
ATOM 3615 C CA . ARG A 1 469 ? 22.433 29.602 40.439 1.00 27.70 469 ARG A CA 1
ATOM 3616 C C . ARG A 1 469 ? 20.931 29.354 40.507 1.00 27.70 469 ARG A C 1
ATOM 3618 O O . ARG A 1 469 ? 20.437 29.326 41.626 1.00 27.70 469 ARG A O 1
ATOM 3625 N N . ASP A 1 470 ? 20.304 29.111 39.362 1.00 29.50 470 ASP A N 1
ATOM 3626 C CA . ASP A 1 470 ? 19.160 28.212 39.204 1.00 29.50 470 ASP A CA 1
ATOM 3627 C C . ASP A 1 470 ? 19.247 27.600 37.791 1.00 29.50 470 ASP A C 1
ATOM 3629 O O . ASP A 1 470 ? 19.481 28.303 36.807 1.00 29.50 470 ASP A O 1
ATOM 3633 N N . ASP A 1 471 ? 19.189 26.269 37.739 1.00 29.81 471 ASP A N 1
ATOM 3634 C CA . ASP A 1 471 ? 19.284 25.430 36.544 1.00 29.81 471 ASP A CA 1
ATOM 3635 C C . ASP A 1 471 ? 17.991 25.514 35.714 1.00 29.81 471 ASP A C 1
ATOM 3637 O O . ASP A 1 471 ? 16.973 24.940 36.094 1.00 29.81 471 ASP A O 1
ATOM 3641 N N . GLU A 1 472 ? 18.054 26.133 34.535 1.00 30.14 472 GLU A N 1
ATOM 3642 C CA . GLU A 1 472 ? 17.128 25.872 33.428 1.00 30.14 472 GLU A CA 1
ATOM 3643 C C . GLU A 1 472 ? 17.958 25.565 32.177 1.00 30.14 472 GLU A C 1
ATOM 3645 O O . GLU A 1 472 ? 18.564 26.436 31.553 1.00 30.14 472 GLU A O 1
ATOM 3650 N N . ARG A 1 473 ? 18.045 24.275 31.841 1.00 27.06 473 ARG A N 1
ATOM 3651 C CA . ARG A 1 473 ? 18.704 23.784 30.631 1.00 27.06 473 ARG A CA 1
ATOM 3652 C C . ARG A 1 473 ? 17.723 23.952 29.473 1.00 27.06 473 ARG A C 1
ATOM 3654 O O . ARG A 1 473 ? 16.892 23.079 29.247 1.00 27.06 473 ARG A O 1
ATOM 3661 N N . SER A 1 474 ? 17.794 25.107 28.818 1.00 31.58 474 SER A N 1
ATOM 3662 C CA . SER A 1 474 ? 17.032 25.431 27.619 1.00 31.58 474 SER A CA 1
ATOM 3663 C C . SER A 1 474 ? 17.552 24.687 26.391 1.00 31.58 474 SER A C 1
ATOM 3665 O O . SER A 1 474 ? 18.753 24.446 26.228 1.00 31.58 474 SER A O 1
ATOM 3667 N N . ASP A 1 475 ? 16.587 24.335 25.550 1.00 32.59 475 ASP A N 1
ATOM 3668 C CA . ASP A 1 475 ? 16.721 23.764 24.222 1.00 32.59 475 ASP A CA 1
ATOM 3669 C C . ASP A 1 475 ? 17.655 24.609 23.342 1.00 32.59 475 ASP A C 1
ATOM 3671 O O . ASP A 1 475 ? 17.521 25.830 23.240 1.00 32.59 475 ASP A O 1
ATOM 3675 N N . ARG A 1 476 ? 18.614 23.941 22.703 1.00 29.98 476 ARG A N 1
ATOM 3676 C CA . ARG A 1 476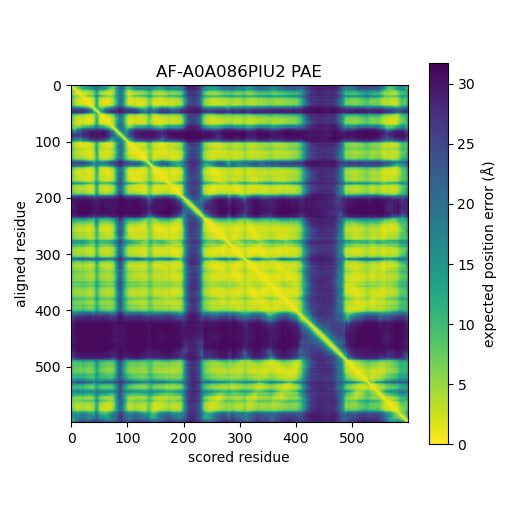 ? 19.367 24.472 21.566 1.00 29.98 476 ARG A CA 1
ATOM 3677 C C . ARG A 1 476 ? 19.302 23.437 20.460 1.00 29.98 476 ARG A C 1
ATOM 3679 O O . ARG A 1 476 ? 20.152 22.552 20.397 1.00 29.98 476 ARG A O 1
ATOM 3686 N N . GLU A 1 477 ? 18.282 23.560 19.631 1.00 34.34 477 GLU A N 1
ATOM 3687 C CA . GLU A 1 477 ? 18.244 22.983 18.294 1.00 34.34 477 GLU A CA 1
ATOM 3688 C C . GLU A 1 477 ? 17.889 24.124 17.326 1.00 34.34 477 GLU A C 1
ATOM 3690 O O . GLU A 1 477 ? 17.085 24.996 17.661 1.00 34.34 477 GLU A O 1
ATOM 3695 N N . ASP A 1 478 ? 18.558 24.097 16.171 1.00 34.09 478 ASP A N 1
ATOM 3696 C CA . ASP A 1 478 ? 18.265 24.818 14.924 1.00 34.09 478 ASP A CA 1
ATOM 3697 C C . ASP A 1 478 ? 18.843 26.236 14.726 1.00 34.09 478 ASP A C 1
ATOM 3699 O O . ASP A 1 478 ? 18.143 27.244 14.738 1.00 34.09 478 ASP A O 1
ATOM 3703 N N . GLU A 1 479 ? 20.139 26.292 14.399 1.00 37.81 479 GLU A N 1
ATOM 3704 C CA . GLU A 1 479 ? 20.710 27.322 13.514 1.00 37.81 479 GLU A CA 1
ATOM 3705 C C . GLU A 1 479 ? 21.167 26.647 12.206 1.00 37.81 479 GLU A C 1
ATOM 3707 O O . GLU A 1 479 ? 22.348 26.346 12.051 1.00 37.81 479 GLU A O 1
ATOM 3712 N N . ASP A 1 480 ? 20.245 26.359 11.278 1.00 33.81 480 ASP A N 1
ATOM 3713 C CA . ASP A 1 480 ? 20.586 26.202 9.847 1.00 33.81 480 ASP A CA 1
ATOM 3714 C C . ASP A 1 480 ? 19.371 26.412 8.923 1.00 33.81 480 ASP A C 1
ATOM 3716 O O . ASP A 1 480 ? 19.090 25.606 8.041 1.00 33.81 480 ASP A O 1
ATOM 3720 N N . ASP A 1 481 ? 18.619 27.495 9.132 1.00 39.72 481 ASP A N 1
ATOM 3721 C CA . ASP A 1 481 ? 17.578 27.909 8.184 1.00 39.72 481 ASP A CA 1
ATOM 3722 C C . ASP A 1 481 ? 17.604 29.433 8.036 1.00 39.72 481 ASP A C 1
ATOM 3724 O O . ASP A 1 481 ? 16.847 30.177 8.650 1.00 39.72 481 ASP A O 1
ATOM 3728 N N . SER A 1 482 ? 18.589 29.928 7.286 1.00 39.56 482 SER A N 1
ATOM 3729 C CA . SER A 1 482 ? 18.821 31.366 7.112 1.00 39.56 482 SER A CA 1
ATOM 3730 C C . SER A 1 482 ? 18.742 31.796 5.652 1.00 39.56 482 SER A C 1
ATOM 3732 O O . SER A 1 482 ? 19.644 32.474 5.184 1.00 39.56 482 SER A O 1
ATOM 3734 N N . LEU A 1 483 ? 17.669 31.430 4.928 1.00 42.38 483 LEU A N 1
ATOM 3735 C CA . LEU A 1 483 ? 17.288 32.089 3.658 1.00 42.38 483 LEU A CA 1
ATOM 3736 C C . LEU A 1 483 ? 15.771 32.113 3.327 1.00 42.38 483 LEU A C 1
ATOM 3738 O O . LEU A 1 483 ? 15.413 32.621 2.263 1.00 42.38 483 LEU A O 1
ATOM 3742 N N . ALA A 1 484 ? 14.868 31.638 4.193 1.00 39.09 484 ALA A N 1
ATOM 3743 C CA . ALA A 1 484 ? 13.423 31.852 4.026 1.00 39.09 484 ALA A CA 1
ATOM 3744 C C . ALA A 1 484 ? 12.996 33.122 4.782 1.00 39.09 484 ALA A C 1
ATOM 3746 O O . ALA A 1 484 ? 13.415 33.332 5.917 1.00 39.09 484 ALA A O 1
ATOM 3747 N N . GLY A 1 485 ? 12.215 34.002 4.148 1.00 37.88 485 GLY A N 1
ATOM 3748 C CA . GLY A 1 485 ? 11.656 35.172 4.829 1.00 37.88 485 GLY A CA 1
ATOM 3749 C C . GLY A 1 485 ? 10.742 34.747 5.982 1.00 37.88 485 GLY A C 1
ATOM 3750 O O . GLY A 1 485 ? 10.033 33.752 5.865 1.00 37.88 485 GLY A O 1
ATOM 3751 N N . ASP A 1 486 ? 10.744 35.514 7.073 1.00 47.38 486 ASP A N 1
ATOM 3752 C CA . ASP A 1 486 ? 9.967 35.267 8.304 1.00 47.38 486 ASP A CA 1
ATOM 3753 C C . ASP A 1 486 ? 8.440 35.111 8.081 1.00 47.38 486 ASP A C 1
ATOM 3755 O O . ASP A 1 486 ? 7.730 34.678 8.982 1.00 47.38 486 ASP A O 1
ATOM 3759 N N . GLU A 1 487 ? 7.914 35.438 6.892 1.00 50.22 487 GLU A N 1
ATOM 3760 C CA . GLU A 1 487 ? 6.475 35.415 6.578 1.00 50.22 487 GLU A CA 1
ATOM 3761 C C . GLU A 1 487 ? 5.919 34.043 6.131 1.00 50.22 487 GLU A C 1
ATOM 3763 O O . GLU A 1 487 ? 4.702 33.880 6.092 1.00 50.22 487 GLU A O 1
ATOM 3768 N N . ASP A 1 488 ? 6.760 33.041 5.837 1.00 59.06 488 ASP A N 1
ATOM 3769 C CA . ASP A 1 488 ? 6.316 31.731 5.301 1.00 59.06 488 ASP A CA 1
ATOM 3770 C C . ASP A 1 488 ? 6.318 30.580 6.334 1.00 59.06 488 ASP A C 1
ATOM 3772 O O . ASP A 1 488 ? 6.127 29.406 5.990 1.00 59.06 488 ASP A O 1
ATOM 3776 N N . ARG A 1 489 ? 6.529 30.869 7.624 1.00 78.81 489 ARG A N 1
ATOM 3777 C CA . ARG A 1 489 ? 6.567 29.826 8.660 1.00 78.81 489 ARG A CA 1
ATOM 3778 C C . ARG A 1 489 ? 5.150 29.415 9.075 1.00 78.81 489 ARG A C 1
ATOM 3780 O O . ARG A 1 489 ? 4.397 30.210 9.623 1.00 78.81 489 ARG A O 1
ATOM 3787 N N . TRP A 1 490 ? 4.792 28.149 8.843 1.00 87.94 490 TRP A N 1
ATOM 3788 C CA . TRP A 1 490 ? 3.496 27.591 9.249 1.00 87.94 490 TRP A CA 1
ATOM 3789 C C . TRP A 1 490 ? 3.254 27.735 10.760 1.00 87.94 490 TRP A C 1
ATOM 3791 O O . TRP A 1 490 ? 4.022 27.208 11.569 1.00 87.94 490 TRP A O 1
ATOM 3801 N N . GLU A 1 491 ? 2.127 28.350 11.126 1.00 87.44 491 GLU A N 1
ATOM 3802 C CA . GLU A 1 491 ? 1.610 28.365 12.492 1.00 87.44 491 GLU A CA 1
ATOM 3803 C C . GLU A 1 491 ? 0.123 27.958 12.529 1.00 87.44 491 GLU A C 1
ATOM 3805 O O . GLU A 1 491 ? -0.688 28.461 11.749 1.00 87.44 491 GLU A O 1
ATOM 3810 N N . PRO A 1 492 ? -0.281 27.051 13.436 1.00 89.19 492 PRO A N 1
ATOM 3811 C CA . PRO A 1 492 ? -1.662 26.585 13.527 1.00 89.19 492 PRO A CA 1
ATOM 3812 C C . PRO A 1 492 ? -2.584 27.654 14.147 1.00 89.19 492 PRO A C 1
ATOM 3814 O O . PRO A 1 492 ? -2.372 28.096 15.279 1.00 89.19 492 PRO A O 1
ATOM 3817 N N . THR A 1 493 ? -3.664 28.012 13.448 1.00 91.31 493 THR A N 1
ATOM 3818 C CA . THR A 1 493 ? -4.647 29.026 13.883 1.00 91.31 493 THR A CA 1
ATOM 3819 C C . THR A 1 493 ? -5.950 28.407 14.406 1.00 91.31 493 THR A C 1
ATOM 3821 O O . THR A 1 493 ? -6.260 27.246 14.122 1.00 91.31 493 THR A O 1
ATOM 3824 N N . GLU A 1 494 ? -6.739 29.172 15.182 1.00 89.81 494 GLU A N 1
ATOM 3825 C CA . GLU A 1 494 ? -8.077 28.729 15.635 1.00 89.81 494 GLU A CA 1
ATOM 3826 C C . GLU A 1 494 ? -9.017 28.476 14.454 1.00 89.81 494 GLU A C 1
ATOM 3828 O O . GLU A 1 494 ? -9.711 27.463 14.447 1.00 89.81 494 GLU A O 1
ATOM 3833 N N . GLU A 1 495 ? -8.951 29.319 13.422 1.00 90.88 495 GLU A N 1
ATOM 3834 C CA . GLU A 1 495 ? -9.713 29.150 12.182 1.00 90.88 495 GLU A CA 1
ATOM 3835 C C . GLU A 1 495 ? -9.368 27.828 11.489 1.00 90.88 495 GLU A C 1
ATOM 3837 O O . GLU A 1 495 ? -10.267 27.036 11.209 1.00 90.88 495 GLU A O 1
ATOM 3842 N N . TRP A 1 496 ? -8.074 27.531 11.311 1.00 93.44 496 TRP A N 1
ATOM 3843 C CA . TRP A 1 496 ? -7.628 26.263 10.732 1.00 93.44 496 TRP A CA 1
ATOM 3844 C C . TRP A 1 496 ? -8.129 25.061 11.536 1.00 93.44 496 TRP A C 1
ATOM 3846 O O . TRP A 1 496 ? -8.607 24.093 10.953 1.00 93.44 496 TRP A O 1
ATOM 3856 N N . LEU A 1 497 ? -8.061 25.100 12.872 1.00 93.19 497 LEU A N 1
ATOM 3857 C CA . LEU A 1 497 ? -8.560 23.997 13.698 1.00 93.19 497 LEU A CA 1
ATOM 3858 C C . LEU A 1 497 ? -10.076 23.817 13.523 1.00 93.19 497 LEU A C 1
ATOM 3860 O O . LEU A 1 497 ? -10.560 22.690 13.371 1.00 93.19 497 LEU A O 1
ATOM 3864 N N . ASP A 1 498 ? -10.827 24.915 13.532 1.00 92.00 498 ASP A N 1
ATOM 3865 C CA . ASP A 1 498 ? -12.281 24.893 13.411 1.00 92.00 498 ASP A CA 1
ATOM 3866 C C . ASP A 1 498 ? -12.746 24.430 12.021 1.00 92.00 498 ASP A C 1
ATOM 3868 O O . ASP A 1 498 ? -13.794 23.787 11.927 1.00 92.00 498 ASP A O 1
ATOM 3872 N N . GLU A 1 499 ? -11.965 24.642 10.955 1.00 93.81 499 GLU A N 1
ATOM 3873 C CA . GLU A 1 499 ? -12.288 24.211 9.585 1.00 93.81 499 GLU A CA 1
ATOM 3874 C C . GLU A 1 499 ? -12.496 22.698 9.436 1.00 93.81 499 GLU A C 1
ATOM 3876 O O . GLU A 1 499 ? -13.346 22.263 8.642 1.00 93.81 499 GLU A O 1
ATOM 3881 N N . TRP A 1 500 ? -11.728 21.887 10.167 1.00 94.50 500 TRP A N 1
ATOM 3882 C CA . TRP A 1 500 ? -11.728 20.430 10.011 1.00 94.50 500 TRP A CA 1
ATOM 3883 C C . TRP A 1 500 ? -12.142 19.670 11.269 1.00 94.50 500 TRP A C 1
ATOM 3885 O O . TRP A 1 500 ? -12.700 18.579 11.137 1.00 94.50 500 TRP A O 1
ATOM 3895 N N . LYS A 1 501 ? -11.955 20.215 12.479 1.00 94.38 501 LYS A N 1
ATOM 3896 C CA . LYS A 1 501 ? -12.239 19.488 13.730 1.00 94.38 501 LYS A CA 1
ATOM 3897 C C . LYS A 1 501 ? -13.677 18.966 13.793 1.00 94.38 501 LYS A C 1
ATOM 3899 O O . LYS A 1 501 ? -13.901 17.807 14.135 1.00 94.38 501 LYS A O 1
ATOM 3904 N N . HIS A 1 502 ? -14.656 19.793 13.425 1.00 92.50 502 HIS A N 1
ATOM 3905 C CA . HIS A 1 502 ? -16.074 19.410 13.442 1.00 92.50 502 HIS A CA 1
ATOM 3906 C C . HIS A 1 502 ? -16.446 18.361 12.377 1.00 92.50 502 HIS A C 1
ATOM 3908 O O . HIS A 1 502 ? -17.529 17.783 12.444 1.00 92.50 502 HIS A O 1
ATOM 3914 N N . LYS A 1 503 ? -15.567 18.114 11.396 1.00 95.56 503 LYS A N 1
ATOM 3915 C CA . LYS A 1 503 ? -15.759 17.133 10.316 1.00 95.56 503 LYS A CA 1
ATOM 3916 C C . LYS A 1 503 ? -15.164 15.763 10.646 1.00 95.56 503 LYS A C 1
ATOM 3918 O O . LYS A 1 503 ? -15.368 14.831 9.872 1.00 95.56 503 LYS A O 1
ATOM 3923 N N . LEU A 1 504 ? -14.437 15.624 11.759 1.00 95.06 504 LEU A N 1
ATOM 3924 C CA . LEU A 1 504 ? -13.836 14.352 12.160 1.00 95.06 504 LEU A CA 1
ATOM 3925 C C . LEU A 1 504 ? -14.917 13.266 12.313 1.00 95.06 504 LEU A C 1
ATOM 3927 O O . LEU A 1 504 ? -15.886 13.471 13.052 1.00 95.06 504 LEU A O 1
ATOM 3931 N N . PRO A 1 505 ? -14.757 12.082 11.694 1.00 94.88 505 PRO A N 1
ATOM 3932 C CA . PRO A 1 505 ? -15.763 11.026 11.742 1.00 94.88 505 PRO A CA 1
ATOM 3933 C C . PRO A 1 505 ? -15.693 10.232 13.063 1.00 94.88 505 PRO A C 1
ATOM 3935 O O . PRO A 1 505 ? -15.497 9.022 13.082 1.00 94.88 505 PRO A O 1
ATOM 3938 N N . LEU A 1 506 ? -15.858 10.911 14.203 1.00 95.25 506 LEU A N 1
ATOM 3939 C CA . LEU A 1 506 ? -15.763 10.323 15.549 1.00 95.25 506 LEU A CA 1
ATOM 3940 C C . LEU A 1 506 ? -17.054 9.640 16.020 1.00 95.25 506 LEU A C 1
ATOM 3942 O O . LEU A 1 506 ? -17.031 8.867 16.977 1.00 95.25 506 LEU A O 1
ATOM 3946 N N . GLN A 1 507 ? -18.184 9.915 15.365 1.00 93.75 507 GLN A N 1
ATOM 3947 C CA . GLN A 1 507 ? -19.514 9.535 15.848 1.00 93.75 507 GLN A CA 1
ATOM 3948 C C . GLN A 1 507 ? -19.654 8.032 16.136 1.00 93.75 507 GLN A C 1
ATOM 3950 O O . GLN A 1 507 ? -20.209 7.664 17.169 1.00 93.75 507 GLN A O 1
ATOM 3955 N N . THR A 1 508 ? -19.152 7.163 15.256 1.00 94.25 508 THR A N 1
ATOM 3956 C CA . THR A 1 508 ? -19.227 5.701 15.422 1.00 94.25 508 THR A CA 1
ATOM 3957 C C . THR A 1 508 ? -18.449 5.237 16.654 1.00 94.25 508 THR A C 1
ATOM 3959 O O . THR A 1 508 ? -18.981 4.493 17.477 1.00 94.25 508 THR A O 1
ATOM 3962 N N . ILE A 1 509 ? -17.212 5.716 16.818 1.00 95.81 509 ILE A N 1
ATOM 3963 C CA . ILE A 1 509 ? -16.329 5.348 17.934 1.00 95.81 509 ILE A CA 1
ATOM 3964 C C . ILE A 1 509 ? -16.884 5.881 19.259 1.00 95.81 509 ILE A C 1
ATOM 3966 O O . ILE A 1 509 ? -16.943 5.150 20.247 1.00 95.81 509 ILE A O 1
ATOM 3970 N N . LEU A 1 510 ? -17.349 7.132 19.283 1.00 95.06 510 LEU A N 1
ATOM 3971 C CA . LEU A 1 510 ? -17.936 7.733 20.481 1.00 95.06 510 LEU A CA 1
ATOM 3972 C C . LEU A 1 510 ? -19.243 7.047 20.880 1.00 95.06 510 LEU A C 1
ATOM 3974 O O . LEU A 1 510 ? 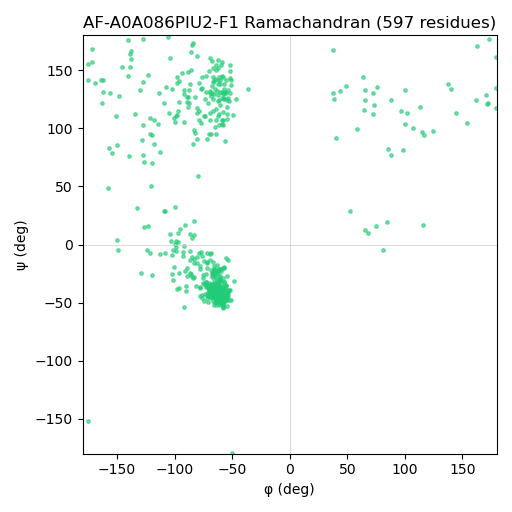-19.456 6.811 22.065 1.00 95.06 510 LEU A O 1
ATOM 3978 N N . ARG A 1 511 ? -20.091 6.653 19.919 1.00 92.94 511 ARG A N 1
ATOM 3979 C CA . ARG A 1 511 ? -21.290 5.847 20.204 1.00 92.94 511 ARG A CA 1
ATOM 3980 C C . ARG A 1 511 ? -20.936 4.499 20.808 1.00 92.94 511 ARG A C 1
ATOM 3982 O O . ARG A 1 511 ? -21.577 4.087 21.770 1.00 92.94 511 ARG A O 1
ATOM 3989 N N . LEU A 1 512 ? -19.896 3.849 20.292 1.00 92.38 512 LEU A N 1
ATOM 3990 C CA . LEU A 1 512 ? -19.387 2.611 20.864 1.00 92.38 512 LEU A CA 1
ATOM 3991 C C . LEU A 1 512 ? -18.927 2.831 22.314 1.00 92.38 512 LEU A C 1
ATOM 3993 O O . LEU A 1 512 ? -19.371 2.116 23.205 1.00 92.38 512 LEU A O 1
ATOM 3997 N N . ILE A 1 513 ? -18.135 3.870 22.589 1.00 93.75 513 ILE A N 1
ATOM 3998 C CA . ILE A 1 513 ? -17.690 4.193 23.954 1.00 93.75 513 ILE A CA 1
ATOM 3999 C C . ILE A 1 513 ? -18.880 4.517 24.871 1.00 93.75 513 ILE A C 1
ATOM 4001 O O . ILE A 1 513 ? -18.951 4.006 25.980 1.00 93.75 513 ILE A O 1
ATOM 4005 N N . GLN A 1 514 ? -19.831 5.340 24.434 1.00 92.69 514 GLN A N 1
ATOM 4006 C CA . GLN A 1 514 ? -20.941 5.803 25.273 1.00 92.69 514 GLN A CA 1
ATOM 4007 C C . GLN A 1 514 ? -21.979 4.713 25.558 1.00 92.69 514 GLN A C 1
ATOM 4009 O O . GLN A 1 514 ? -22.545 4.684 26.648 1.00 92.69 514 GLN A O 1
ATOM 4014 N N . CYS A 1 515 ? -22.258 3.834 24.592 1.00 91.12 515 CYS A N 1
ATOM 4015 C CA . CYS A 1 515 ? -23.316 2.833 24.716 1.00 91.12 515 CYS A CA 1
ATOM 4016 C C . CYS A 1 515 ? -22.800 1.468 25.178 1.00 91.12 515 CYS A C 1
ATOM 4018 O O . CYS A 1 515 ? -23.494 0.798 25.941 1.00 91.12 515 CYS A O 1
ATOM 4020 N N . LEU A 1 516 ? -21.618 1.044 24.718 1.00 90.56 516 LEU A N 1
ATOM 4021 C CA . LEU A 1 516 ? -21.088 -0.296 24.985 1.00 90.56 516 LEU A CA 1
ATOM 4022 C C . LEU A 1 516 ? -20.250 -0.341 26.262 1.00 90.56 516 LEU A C 1
ATOM 4024 O O . LEU A 1 516 ? -20.317 -1.328 26.988 1.00 90.56 516 LEU A O 1
ATOM 4028 N N . LEU A 1 517 ? -19.494 0.719 26.570 1.00 91.06 517 LEU A N 1
ATOM 4029 C CA . LEU A 1 517 ? -18.644 0.724 27.760 1.00 91.06 517 LEU A CA 1
ATOM 4030 C C . LEU A 1 517 ? -19.429 0.528 29.065 1.00 91.06 517 LEU A C 1
ATOM 4032 O O . LEU A 1 517 ? -19.012 -0.331 29.838 1.00 91.06 517 LEU A O 1
ATOM 4036 N N . PRO A 1 518 ? -20.558 1.228 29.316 1.00 91.94 518 PRO A N 1
ATOM 4037 C CA . PRO A 1 518 ? -21.312 1.022 30.551 1.00 91.94 518 PRO A CA 1
ATOM 4038 C C . PRO A 1 518 ? -21.847 -0.408 30.677 1.00 91.94 518 PRO A C 1
ATOM 4040 O O . PRO A 1 518 ? -21.856 -0.958 31.770 1.00 91.94 518 PRO A O 1
ATOM 4043 N N . GLN A 1 519 ? -22.236 -1.035 29.559 1.00 90.94 519 GLN A N 1
ATOM 4044 C CA . GLN A 1 519 ? -22.702 -2.427 29.543 1.00 90.94 519 GLN A CA 1
ATOM 4045 C C . GLN A 1 519 ? -21.572 -3.405 29.883 1.00 90.94 519 GLN A C 1
ATOM 4047 O O . GLN A 1 519 ? -21.787 -4.362 30.621 1.00 90.94 519 GLN A O 1
ATOM 4052 N N . VAL A 1 520 ? -20.360 -3.156 29.374 1.00 89.81 520 VAL A N 1
ATOM 4053 C CA . VAL A 1 520 ? -19.173 -3.948 29.723 1.00 89.81 520 VAL A CA 1
ATOM 4054 C C . VAL A 1 520 ? -18.821 -3.762 31.201 1.00 89.81 520 VAL A C 1
ATOM 4056 O O . VAL A 1 520 ? -18.577 -4.746 31.890 1.00 89.81 520 VAL A O 1
ATOM 4059 N N . GLU A 1 521 ? -18.824 -2.527 31.709 1.00 90.38 521 GLU A N 1
ATOM 4060 C CA . GLU A 1 521 ? -18.543 -2.230 33.121 1.00 90.38 521 GLU A CA 1
ATOM 4061 C C . GLU A 1 521 ? -19.579 -2.883 34.060 1.00 90.38 521 GLU A C 1
ATOM 4063 O O . GLU A 1 521 ? -19.199 -3.475 35.072 1.00 90.38 521 GLU A O 1
ATOM 4068 N N . GLU A 1 522 ? -20.867 -2.850 33.702 1.00 90.19 522 GLU A N 1
ATOM 4069 C CA . GLU A 1 522 ? -21.946 -3.525 34.434 1.00 90.19 522 GLU A CA 1
ATOM 4070 C C . GLU A 1 522 ? -21.788 -5.052 34.413 1.00 90.19 522 GLU A C 1
ATOM 4072 O O . GLU A 1 522 ? -21.919 -5.701 35.451 1.00 90.19 522 GLU A O 1
ATOM 4077 N N . GLU A 1 523 ? -21.458 -5.642 33.263 1.00 86.75 523 GLU A N 1
ATOM 4078 C CA . GLU A 1 523 ? -21.272 -7.089 33.144 1.00 86.75 523 GLU A CA 1
ATOM 4079 C C . GLU A 1 523 ? -20.043 -7.579 33.928 1.00 86.75 523 GLU A C 1
ATOM 4081 O O . GLU A 1 523 ? -20.113 -8.614 34.601 1.00 86.75 523 GLU A O 1
ATOM 4086 N N . CYS A 1 524 ? -18.947 -6.812 33.909 1.00 87.56 524 CYS A N 1
ATOM 4087 C CA . CYS A 1 524 ? -17.764 -7.064 34.732 1.00 87.56 524 CYS A CA 1
ATOM 4088 C C . CYS A 1 524 ? -18.104 -7.004 36.228 1.00 87.56 524 CYS A C 1
ATOM 4090 O O . CYS A 1 524 ? -17.705 -7.890 36.984 1.00 87.56 524 CYS A O 1
ATOM 4092 N N . ALA A 1 525 ? -18.889 -6.007 36.657 1.00 88.50 525 ALA A N 1
ATOM 4093 C CA . ALA A 1 525 ? -19.336 -5.885 38.044 1.00 88.50 525 ALA A CA 1
ATOM 4094 C C . ALA A 1 525 ? -20.284 -7.024 38.456 1.00 88.50 525 ALA A C 1
ATOM 4096 O O . ALA A 1 525 ? -20.181 -7.550 39.561 1.00 88.50 525 ALA A O 1
ATOM 4097 N N . ARG A 1 526 ? -21.191 -7.441 37.564 1.00 87.56 526 ARG A N 1
ATOM 4098 C CA . ARG A 1 526 ? -22.191 -8.484 37.830 1.00 87.56 526 ARG A CA 1
ATOM 4099 C C . ARG A 1 526 ? -21.589 -9.881 37.937 1.00 87.56 526 ARG A C 1
ATOM 4101 O O . ARG A 1 526 ? -22.087 -10.695 38.712 1.00 87.56 526 ARG A O 1
ATOM 4108 N N . ARG A 1 527 ? -20.580 -10.193 37.120 1.00 80.88 527 ARG A N 1
ATOM 4109 C CA . ARG A 1 527 ? -19.947 -11.521 37.089 1.00 80.88 527 ARG A CA 1
ATOM 4110 C C . ARG A 1 527 ? -18.639 -11.606 37.877 1.00 80.88 527 ARG A C 1
ATOM 4112 O O . ARG A 1 527 ? -18.055 -12.682 37.903 1.00 80.88 527 ARG A O 1
ATOM 4119 N N . GLU A 1 528 ? -18.176 -10.500 38.469 1.00 77.62 528 GLU A N 1
ATOM 4120 C CA . GLU A 1 528 ? -16.822 -10.357 39.043 1.00 77.62 528 GLU A CA 1
ATOM 4121 C C . GLU A 1 528 ? -15.712 -10.751 38.051 1.00 77.62 528 GLU A C 1
ATOM 4123 O O . GLU A 1 528 ? -14.624 -11.205 38.409 1.00 77.62 528 GLU A O 1
ATOM 4128 N N . VAL A 1 529 ? -16.001 -10.575 36.766 1.00 72.88 529 VAL A N 1
ATOM 4129 C CA . VAL A 1 529 ? -15.119 -10.943 35.670 1.00 72.88 529 VAL A CA 1
ATOM 4130 C C . VAL A 1 529 ? -14.193 -9.772 35.380 1.00 72.88 529 VAL A C 1
ATOM 4132 O O . VAL A 1 529 ? -14.638 -8.653 35.132 1.00 72.88 529 VAL A O 1
ATOM 4135 N N . THR A 1 530 ? -12.893 -10.045 35.372 1.00 76.19 530 THR A N 1
ATOM 4136 C CA . THR A 1 530 ? -11.857 -9.078 34.974 1.00 76.19 530 THR A CA 1
ATOM 4137 C C . THR A 1 530 ? -10.974 -9.593 33.843 1.00 76.19 530 THR A C 1
ATOM 4139 O O . THR A 1 530 ? -10.126 -8.849 33.346 1.00 76.19 530 THR A O 1
ATOM 4142 N N . ASP A 1 531 ? -11.170 -10.845 33.418 1.00 84.88 531 ASP A N 1
ATOM 4143 C CA . ASP A 1 531 ? -10.341 -11.450 32.388 1.00 84.88 531 ASP A CA 1
ATOM 4144 C C . ASP A 1 531 ? -10.708 -10.945 30.989 1.00 84.88 531 ASP A C 1
ATOM 4146 O O . ASP A 1 531 ? -11.870 -10.706 30.650 1.00 84.88 531 ASP A O 1
ATOM 4150 N N . GLN A 1 532 ? -9.685 -10.792 30.153 1.00 87.25 532 GLN A N 1
ATOM 4151 C CA . GLN A 1 532 ? -9.837 -10.302 28.791 1.00 87.25 532 GLN A CA 1
ATOM 4152 C C . GLN A 1 532 ? -10.715 -11.238 27.948 1.00 87.25 532 GLN A C 1
ATOM 4154 O O . GLN A 1 532 ? -11.505 -10.753 27.138 1.00 87.25 532 GLN A O 1
ATOM 4159 N N . GLN A 1 533 ? -10.592 -12.559 28.115 1.00 88.81 533 GLN A N 1
ATOM 4160 C CA . GLN A 1 533 ? -11.318 -13.528 27.286 1.00 88.81 533 GLN A CA 1
ATOM 4161 C C . GLN A 1 533 ? -12.825 -13.476 27.523 1.00 88.81 533 GLN A C 1
ATOM 4163 O O . GLN A 1 533 ? -13.600 -13.524 26.570 1.00 88.81 533 GLN A O 1
ATOM 4168 N N . ASP A 1 534 ? -13.245 -13.308 28.773 1.00 88.31 534 ASP A N 1
ATOM 4169 C CA . ASP A 1 534 ? -14.660 -13.213 29.113 1.00 88.31 534 ASP A CA 1
ATOM 4170 C C . ASP A 1 534 ? -15.298 -11.928 28.565 1.00 88.31 534 ASP A C 1
ATOM 4172 O O . ASP A 1 534 ? -16.428 -11.958 28.069 1.00 88.31 534 ASP A O 1
ATOM 4176 N N . ILE A 1 535 ? -14.565 -10.806 28.595 1.00 89.56 535 ILE A N 1
ATOM 4177 C CA . ILE A 1 535 ? -15.017 -9.543 27.992 1.00 89.56 535 ILE A CA 1
ATOM 4178 C C . ILE A 1 535 ? -15.170 -9.713 26.478 1.00 89.56 535 ILE A C 1
ATOM 4180 O O . ILE A 1 535 ? -16.179 -9.300 25.911 1.00 89.56 535 ILE A O 1
ATOM 4184 N N . LEU A 1 536 ? -14.206 -10.354 25.813 1.00 91.56 536 LEU A N 1
ATOM 4185 C CA . LEU A 1 536 ? -14.297 -10.639 24.379 1.00 91.56 536 LEU A CA 1
ATOM 4186 C C . LEU A 1 536 ? -15.495 -11.544 24.058 1.00 91.56 536 LEU A C 1
ATOM 4188 O O . LEU A 1 536 ? -16.258 -11.232 23.148 1.00 91.56 536 LEU A O 1
ATOM 4192 N N . ALA A 1 537 ? -15.732 -12.588 24.855 1.00 90.38 537 ALA A N 1
ATOM 4193 C CA . ALA A 1 537 ? -16.878 -13.481 24.690 1.00 90.38 537 ALA A CA 1
ATOM 4194 C C . ALA A 1 537 ? -18.232 -12.779 24.913 1.00 90.38 537 ALA A C 1
ATOM 4196 O O . ALA A 1 537 ? -19.255 -13.200 24.364 1.00 90.38 537 ALA A O 1
ATOM 4197 N N . PHE A 1 538 ? -18.270 -11.726 25.735 1.00 90.88 538 PHE A N 1
ATOM 4198 C CA . PHE A 1 538 ? -19.434 -10.848 25.863 1.00 90.88 538 PHE A CA 1
ATOM 4199 C C . PHE A 1 538 ? -19.611 -9.962 24.621 1.00 90.88 538 PHE A C 1
ATOM 4201 O O . PHE A 1 538 ? -20.718 -9.873 24.084 1.00 90.88 538 PHE A O 1
ATOM 4208 N N . LEU A 1 539 ? -18.528 -9.351 24.130 1.00 91.44 539 LEU A N 1
ATOM 4209 C CA . LEU A 1 539 ? -18.549 -8.499 22.938 1.00 91.44 539 LEU A CA 1
ATOM 4210 C C . LEU A 1 539 ? -19.004 -9.266 21.689 1.00 91.44 539 LEU A C 1
ATOM 4212 O O . LEU A 1 539 ? -19.841 -8.758 20.951 1.00 91.44 539 LEU A O 1
ATOM 4216 N N . GLU A 1 540 ? -18.544 -10.505 21.503 1.00 90.50 540 GLU A N 1
ATOM 4217 C CA . GLU A 1 540 ? -18.954 -11.384 20.394 1.00 90.50 540 GLU A CA 1
ATOM 4218 C C . GLU A 1 540 ? -20.462 -11.690 20.394 1.00 90.50 540 GLU A C 1
ATOM 4220 O O . GLU A 1 540 ? -21.070 -11.877 19.343 1.00 90.50 540 GLU A O 1
ATOM 4225 N N . LYS A 1 541 ? -21.095 -11.726 21.573 1.00 89.00 541 LYS A N 1
ATOM 4226 C CA . LYS A 1 541 ? -22.543 -11.963 21.718 1.00 89.00 541 LYS A CA 1
ATOM 4227 C C . LYS A 1 541 ? -23.369 -10.686 21.604 1.00 89.00 541 LYS A C 1
ATOM 4229 O O . LYS A 1 541 ? -24.595 -10.757 21.508 1.00 89.00 541 LYS A O 1
ATOM 4234 N N . THR A 1 542 ? -22.722 -9.527 21.664 1.00 88.12 542 THR A N 1
ATOM 4235 C CA . THR A 1 542 ? -23.405 -8.239 21.672 1.00 88.12 542 THR A CA 1
ATOM 4236 C C . THR A 1 542 ? -23.761 -7.831 20.249 1.00 88.12 542 THR A C 1
ATOM 4238 O O . THR A 1 542 ? -22.912 -7.762 19.366 1.00 88.12 542 THR A O 1
ATOM 4241 N N . THR A 1 543 ? -25.036 -7.519 20.023 1.00 85.00 543 THR A N 1
ATOM 4242 C CA . THR A 1 543 ? -25.500 -7.005 18.732 1.00 85.00 543 THR A CA 1
ATOM 4243 C C . THR A 1 543 ? -25.359 -5.489 18.664 1.00 85.00 543 THR A C 1
ATOM 4245 O O . THR A 1 543 ? -25.767 -4.770 19.574 1.00 85.00 543 THR A O 1
ATOM 4248 N N . MET A 1 544 ? -24.808 -4.997 17.553 1.00 82.69 544 MET A N 1
ATOM 4249 C CA . MET A 1 544 ? -24.674 -3.562 17.275 1.00 82.69 544 MET A CA 1
ATOM 4250 C C . MET A 1 544 ? -25.793 -2.999 16.394 1.00 82.69 544 MET A C 1
ATOM 4252 O O . MET A 1 544 ? -25.798 -1.808 16.065 1.00 82.69 544 MET A O 1
ATOM 4256 N N . VAL A 1 545 ? -26.763 -3.839 16.025 1.00 76.94 545 VAL A N 1
ATOM 4257 C CA . VAL A 1 545 ? -27.898 -3.447 15.186 1.00 76.94 545 VAL A CA 1
ATOM 4258 C C . VAL A 1 545 ? -28.729 -2.381 15.901 1.00 76.94 545 VAL A C 1
ATOM 4260 O O . VAL A 1 545 ? -29.197 -2.584 17.017 1.00 76.94 545 VAL A O 1
ATOM 4263 N N . GLY A 1 546 ? -28.912 -1.233 15.245 1.00 79.50 546 GLY A N 1
ATOM 4264 C CA . GLY A 1 546 ? -29.674 -0.098 15.776 1.00 79.50 546 GLY A CA 1
ATOM 4265 C C . GLY A 1 546 ? -28.912 0.804 16.755 1.00 79.50 546 GLY A C 1
ATOM 4266 O O . GLY A 1 546 ? -29.450 1.838 17.143 1.00 79.50 546 GLY A O 1
ATOM 4267 N N . LEU A 1 547 ? -27.674 0.455 17.130 1.00 82.75 547 LEU A N 1
ATOM 4268 C CA . LEU A 1 547 ? -26.826 1.264 18.019 1.00 82.75 547 LEU A CA 1
ATOM 4269 C C . LEU A 1 547 ? -25.815 2.124 17.251 1.00 82.75 547 LEU A C 1
ATOM 4271 O O . LEU A 1 547 ? -25.548 3.264 17.636 1.00 82.75 547 LEU A O 1
ATOM 4275 N N . LEU A 1 548 ? -25.254 1.584 16.168 1.00 87.12 548 LEU A N 1
ATOM 4276 C CA . LEU A 1 548 ? -24.295 2.293 15.322 1.00 87.12 548 LEU A CA 1
ATOM 4277 C C . LEU A 1 548 ? -25.005 3.146 14.256 1.00 87.12 548 LEU A C 1
ATOM 4279 O O . LEU A 1 548 ? -26.097 2.787 13.805 1.00 87.12 548 LEU A O 1
ATOM 4283 N N . PRO A 1 549 ? -24.395 4.268 13.825 1.00 86.19 549 PRO A N 1
ATOM 4284 C CA . PRO A 1 549 ? -24.894 5.027 12.685 1.00 86.19 549 PRO A CA 1
ATOM 4285 C C . PRO A 1 549 ? -24.851 4.180 11.407 1.00 86.19 549 PRO A C 1
ATOM 4287 O O . PRO A 1 549 ? -24.091 3.213 11.308 1.00 86.19 549 PRO A O 1
ATOM 4290 N N . VAL A 1 550 ? -25.654 4.574 10.415 1.00 84.81 550 VAL A N 1
ATOM 4291 C CA . VAL A 1 550 ? -25.678 3.915 9.104 1.00 84.81 550 VAL A CA 1
ATOM 4292 C C . VAL A 1 550 ? -24.259 3.903 8.514 1.00 84.81 550 VAL A C 1
ATOM 4294 O O . VAL A 1 550 ? -23.618 4.959 8.494 1.00 84.81 550 VAL A O 1
ATOM 4297 N N . PRO A 1 551 ? -23.759 2.746 8.040 1.00 84.12 551 PRO A N 1
ATOM 4298 C CA . PRO A 1 551 ? -22.450 2.667 7.404 1.00 84.12 551 PRO A CA 1
ATOM 4299 C C . PRO A 1 551 ? -22.343 3.623 6.216 1.00 84.12 551 PRO A C 1
ATOM 4301 O O . PRO A 1 551 ? -23.220 3.651 5.349 1.00 84.12 551 PRO A O 1
ATOM 4304 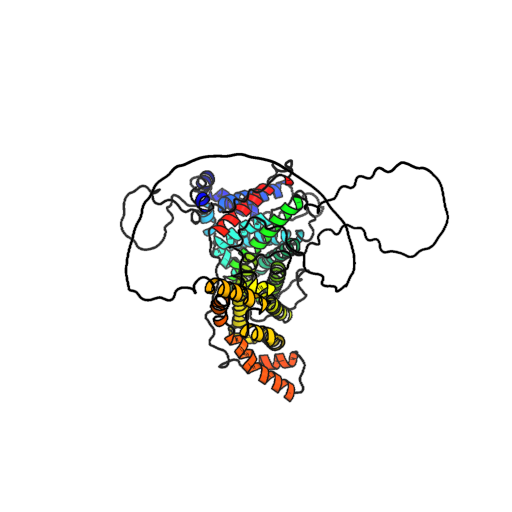N N . HIS A 1 552 ? -21.262 4.401 6.164 1.00 84.69 552 HIS A N 1
ATOM 4305 C CA . HIS A 1 552 ? -20.949 5.206 4.983 1.00 84.69 552 HIS A CA 1
ATOM 4306 C C . HIS A 1 552 ? -20.527 4.282 3.839 1.00 84.69 552 HIS A C 1
ATOM 4308 O O . HIS A 1 552 ? -19.918 3.262 4.130 1.00 84.69 552 HIS A O 1
ATOM 4314 N N . PRO A 1 553 ? -20.756 4.603 2.554 1.00 89.69 553 PRO A N 1
ATOM 4315 C CA . PRO A 1 553 ? -20.275 3.774 1.447 1.00 89.69 553 PRO A CA 1
ATOM 4316 C C . PRO A 1 553 ? -18.772 3.475 1.555 1.00 89.69 553 PRO A C 1
ATOM 4318 O O . PRO A 1 553 ? -18.000 4.339 1.972 1.00 89.69 553 PRO A O 1
ATOM 4321 N N . ILE A 1 554 ? -18.349 2.266 1.172 1.00 92.00 554 ILE A N 1
ATOM 4322 C CA . ILE A 1 554 ? -16.922 1.917 1.116 1.00 92.00 554 ILE A CA 1
ATOM 4323 C C . ILE A 1 554 ? -16.255 2.797 0.054 1.00 92.00 554 ILE A C 1
ATOM 4325 O O . ILE A 1 554 ? -16.578 2.700 -1.131 1.00 92.00 554 ILE A O 1
ATOM 4329 N N . ILE A 1 555 ? -15.319 3.645 0.481 1.00 92.06 555 ILE A N 1
ATOM 4330 C CA . ILE A 1 555 ? -14.550 4.524 -0.403 1.00 92.06 555 ILE A CA 1
ATOM 4331 C C . ILE A 1 555 ? -13.215 3.853 -0.708 1.00 92.06 555 ILE A C 1
ATOM 4333 O O . ILE A 1 555 ? -12.378 3.693 0.178 1.00 92.06 555 ILE A O 1
ATOM 4337 N N . ILE A 1 556 ? -13.011 3.497 -1.976 1.00 94.12 556 ILE A N 1
ATOM 4338 C CA . ILE A 1 556 ? -11.728 3.005 -2.477 1.00 94.12 556 ILE A CA 1
ATOM 4339 C C . ILE A 1 556 ? -10.966 4.161 -3.111 1.00 94.12 556 ILE A C 1
ATOM 4341 O O . ILE A 1 556 ? -11.449 4.815 -4.038 1.00 94.12 556 ILE A O 1
ATOM 4345 N N . ARG A 1 557 ? -9.763 4.405 -2.604 1.00 94.31 557 ARG A N 1
ATOM 4346 C CA . ARG A 1 557 ? -8.871 5.471 -3.046 1.00 94.31 557 ARG A CA 1
ATOM 4347 C C . ARG A 1 557 ? -7.841 4.887 -4.004 1.00 94.31 557 ARG A C 1
ATOM 4349 O O . ARG A 1 557 ? -6.984 4.100 -3.610 1.00 94.31 557 ARG A O 1
ATOM 4356 N N . ASN A 1 558 ? -7.954 5.261 -5.274 1.00 92.19 558 ASN A N 1
ATOM 4357 C CA . ASN A 1 558 ? -7.042 4.826 -6.330 1.00 92.19 558 ASN A CA 1
ATOM 4358 C C . ASN A 1 558 ? -5.851 5.778 -6.436 1.00 92.19 558 ASN A C 1
ATOM 4360 O O . ASN A 1 558 ? -6.022 6.987 -6.271 1.00 92.19 558 ASN A O 1
ATOM 4364 N N . TYR A 1 559 ? -4.685 5.252 -6.818 1.00 89.62 559 TYR A N 1
ATOM 4365 C CA . TYR A 1 559 ? -3.559 6.089 -7.229 1.00 89.62 559 TYR A CA 1
ATOM 4366 C C . TYR A 1 559 ? -3.994 7.062 -8.335 1.00 89.62 559 TYR A C 1
ATOM 4368 O O . TYR A 1 559 ? -4.540 6.647 -9.360 1.00 89.62 559 TYR A O 1
ATOM 4376 N N . GLN A 1 560 ? -3.743 8.353 -8.117 1.00 84.62 560 GLN A N 1
ATOM 4377 C CA . GLN A 1 560 ? -3.986 9.405 -9.097 1.00 84.62 560 GLN A CA 1
ATOM 4378 C C . GLN A 1 560 ? -2.649 9.862 -9.687 1.00 84.62 560 GLN A C 1
ATOM 4380 O O . GLN A 1 560 ? -1.844 10.461 -8.967 1.00 84.62 560 GLN A O 1
ATOM 4385 N N . PRO A 1 561 ? -2.391 9.607 -10.983 1.00 79.81 561 PRO A N 1
ATOM 4386 C CA . PRO A 1 561 ? -1.216 10.139 -11.653 1.00 79.81 561 PRO A CA 1
ATOM 4387 C C . PRO A 1 561 ? -1.222 11.666 -11.598 1.00 79.81 561 PRO A C 1
ATOM 4389 O O . PRO A 1 561 ? -2.216 12.304 -11.942 1.00 79.81 561 PRO A O 1
ATOM 4392 N N . ASN A 1 562 ? -0.099 12.256 -11.203 1.00 80.31 562 ASN A N 1
ATOM 4393 C CA . ASN A 1 562 ? 0.087 13.702 -11.214 1.00 80.31 562 ASN A CA 1
ATOM 4394 C C . ASN A 1 562 ? 1.493 14.059 -11.723 1.00 80.31 562 ASN A C 1
ATOM 4396 O O . ASN A 1 562 ? 2.376 13.202 -11.793 1.00 80.31 562 ASN A O 1
ATOM 4400 N N . ALA A 1 563 ? 1.692 15.324 -12.099 1.00 75.12 563 ALA A N 1
ATOM 4401 C CA . ALA A 1 563 ? 2.949 15.821 -12.661 1.00 75.12 563 ALA A CA 1
ATOM 4402 C C . ALA A 1 563 ? 4.162 15.543 -11.754 1.00 75.12 563 ALA A C 1
ATOM 4404 O O . ALA A 1 563 ? 5.202 15.093 -12.235 1.00 75.12 563 ALA A O 1
ATOM 4405 N N . TYR A 1 564 ? 4.009 15.756 -10.445 1.00 78.75 564 TYR A N 1
ATOM 4406 C CA . TYR A 1 564 ? 5.073 15.586 -9.456 1.00 78.75 564 TYR A CA 1
ATOM 4407 C C . TYR A 1 564 ? 5.499 14.126 -9.297 1.00 78.75 564 TYR A C 1
ATOM 4409 O O . TYR A 1 564 ? 6.683 13.813 -9.373 1.00 78.75 564 TYR A O 1
ATOM 4417 N N . THR A 1 565 ? 4.539 13.214 -9.139 1.00 81.88 565 THR A N 1
ATOM 4418 C CA . THR A 1 565 ? 4.813 11.774 -9.044 1.00 81.88 565 THR A CA 1
ATOM 4419 C C . THR A 1 565 ? 5.390 11.244 -10.350 1.00 81.88 565 THR A C 1
ATOM 4421 O O . THR A 1 565 ? 6.348 10.481 -10.308 1.00 81.88 565 THR A O 1
ATOM 4424 N N . ALA A 1 566 ? 4.896 11.689 -11.510 1.00 79.31 566 ALA A N 1
ATOM 4425 C CA . ALA A 1 566 ? 5.463 11.314 -12.805 1.00 79.31 566 ALA A CA 1
ATOM 4426 C C . ALA A 1 566 ? 6.929 11.761 -12.948 1.00 79.31 566 ALA A C 1
ATOM 4428 O O . ALA A 1 566 ? 7.778 10.973 -13.373 1.00 79.31 566 ALA A O 1
ATOM 4429 N N . LEU A 1 567 ? 7.243 12.997 -12.546 1.00 78.88 567 LEU A N 1
ATOM 4430 C CA . LEU A 1 567 ? 8.614 13.503 -12.532 1.00 78.88 567 LEU A CA 1
ATOM 4431 C C . LEU A 1 567 ? 9.493 12.730 -11.547 1.00 78.88 567 LEU A C 1
ATOM 4433 O O . LEU A 1 567 ? 10.631 12.400 -11.881 1.00 78.88 567 LEU A O 1
ATOM 4437 N N . TRP A 1 568 ? 8.970 12.415 -10.363 1.00 85.31 568 TRP A N 1
ATOM 4438 C CA . TRP A 1 568 ? 9.668 11.616 -9.363 1.00 85.31 568 TRP A CA 1
ATOM 4439 C C . TRP A 1 568 ? 9.989 10.213 -9.892 1.00 85.31 568 TRP A C 1
ATOM 4441 O O . TRP A 1 568 ? 11.148 9.810 -9.841 1.00 85.31 568 TRP A O 1
ATOM 4451 N N . PHE A 1 569 ? 9.016 9.508 -10.484 1.00 85.31 569 PHE A N 1
ATOM 4452 C CA . PHE A 1 569 ? 9.225 8.187 -11.093 1.00 85.31 569 PHE A CA 1
ATOM 4453 C C . PHE A 1 569 ? 10.281 8.242 -12.200 1.00 85.31 569 PHE A C 1
ATOM 4455 O O . PHE A 1 569 ? 11.193 7.417 -12.213 1.00 85.31 569 PHE A O 1
ATOM 4462 N N . THR A 1 570 ? 10.188 9.237 -13.087 1.00 82.25 570 THR A N 1
ATOM 4463 C CA . THR A 1 570 ? 11.148 9.440 -14.183 1.00 82.25 570 THR A CA 1
ATOM 4464 C C . THR A 1 570 ? 12.551 9.682 -13.618 1.00 82.25 570 THR A C 1
ATOM 4466 O O . THR A 1 570 ? 13.507 8.999 -13.981 1.00 82.25 570 THR A O 1
ATOM 4469 N N . SER A 1 571 ? 12.682 10.610 -12.667 1.00 82.88 571 SER A N 1
ATOM 4470 C CA . SER A 1 571 ? 13.962 10.969 -12.043 1.00 82.88 571 SER A CA 1
ATOM 4471 C C . SER A 1 571 ? 14.578 9.795 -11.285 1.00 82.88 571 SER A C 1
ATOM 4473 O O . SER A 1 571 ? 15.775 9.536 -11.409 1.00 82.88 571 SER A O 1
ATOM 4475 N N . PHE A 1 572 ? 13.760 9.047 -10.542 1.00 85.75 572 PHE A N 1
ATOM 4476 C CA . PHE A 1 572 ? 14.186 7.852 -9.827 1.00 85.75 572 PHE A CA 1
ATOM 4477 C C . PHE A 1 572 ? 14.657 6.764 -10.795 1.00 85.75 572 PHE A C 1
ATOM 4479 O O . PHE A 1 572 ? 15.755 6.235 -10.627 1.00 85.75 572 PHE A O 1
ATOM 4486 N N . MET A 1 573 ? 13.883 6.477 -11.845 1.00 87.12 573 MET A N 1
ATOM 4487 C CA . MET A 1 573 ? 14.243 5.487 -12.858 1.00 87.12 573 MET A CA 1
ATOM 4488 C C . MET A 1 573 ? 15.574 5.835 -13.527 1.00 87.12 573 MET A C 1
ATOM 4490 O O . MET A 1 573 ? 16.498 5.022 -13.515 1.00 87.12 573 MET A O 1
ATOM 4494 N N . TRP A 1 574 ? 15.711 7.047 -14.070 1.00 84.38 574 TRP A N 1
ATOM 4495 C CA . TRP A 1 574 ? 16.948 7.477 -14.726 1.00 84.38 574 TRP A CA 1
ATOM 4496 C C . TRP A 1 574 ? 18.131 7.548 -13.751 1.00 84.38 574 TRP A C 1
ATOM 4498 O O . TRP A 1 574 ? 19.248 7.198 -14.132 1.00 84.38 574 TRP A O 1
ATOM 4508 N N . GLY A 1 575 ? 17.898 7.910 -12.485 1.00 82.12 575 GLY A N 1
ATOM 4509 C CA . GLY A 1 575 ? 18.907 7.860 -11.425 1.00 82.12 575 GLY A CA 1
ATOM 4510 C C . GLY A 1 575 ? 19.403 6.439 -11.146 1.00 82.12 575 GLY A C 1
ATOM 4511 O O . GLY A 1 575 ? 20.612 6.196 -11.130 1.00 82.12 575 GLY A O 1
ATOM 4512 N N . VAL A 1 576 ? 18.486 5.478 -11.006 1.00 82.81 576 VAL A N 1
ATOM 4513 C CA . VAL A 1 576 ? 18.806 4.053 -10.828 1.00 82.81 576 VAL A CA 1
ATOM 4514 C C . VAL A 1 576 ? 19.590 3.513 -12.025 1.00 82.81 576 VAL A C 1
ATOM 4516 O O . VAL A 1 576 ? 20.609 2.842 -11.840 1.00 82.81 576 VAL A O 1
ATOM 4519 N N . LEU A 1 577 ? 19.163 3.828 -13.250 1.00 83.00 577 LEU A N 1
ATOM 4520 C CA . LEU A 1 577 ? 19.834 3.404 -14.483 1.00 83.00 577 LEU A CA 1
ATOM 4521 C C . LEU A 1 577 ? 21.252 3.971 -14.584 1.00 83.00 577 LEU A C 1
ATOM 4523 O O . LEU A 1 577 ? 22.194 3.231 -14.878 1.00 83.00 577 LEU A O 1
ATOM 4527 N N . LEU A 1 578 ? 21.419 5.263 -14.284 1.00 79.31 578 LEU A N 1
ATOM 4528 C CA . LEU A 1 578 ? 22.720 5.919 -14.276 1.00 79.31 578 LEU A CA 1
ATOM 4529 C C . LEU A 1 578 ? 23.664 5.216 -13.298 1.00 79.31 578 LEU A C 1
ATOM 4531 O O . LEU A 1 578 ? 24.725 4.760 -13.712 1.00 79.31 578 LEU A O 1
ATOM 4535 N N . VAL A 1 579 ? 23.262 5.052 -12.032 1.00 76.44 579 VAL A N 1
ATOM 4536 C CA . VAL A 1 579 ? 24.095 4.432 -10.980 1.00 76.44 579 VAL A CA 1
ATOM 4537 C C . VAL A 1 579 ? 24.422 2.962 -11.279 1.00 76.44 579 VAL A C 1
ATOM 4539 O O . VAL A 1 579 ? 25.495 2.468 -10.909 1.00 76.44 579 VAL A O 1
ATOM 4542 N N . SER A 1 580 ? 23.532 2.272 -11.994 1.00 75.81 580 SER A N 1
ATOM 4543 C CA . SER A 1 580 ? 23.721 0.882 -12.422 1.00 75.81 580 SER A CA 1
ATOM 4544 C C . SER A 1 580 ? 24.722 0.723 -13.573 1.00 75.81 580 SER A C 1
ATOM 4546 O O . SER A 1 580 ? 25.173 -0.392 -13.835 1.00 75.81 580 SER A O 1
ATOM 4548 N N . SER A 1 581 ? 25.102 1.810 -14.254 1.00 73.81 581 SER A N 1
ATOM 4549 C CA . SER A 1 581 ? 25.978 1.759 -15.426 1.00 73.81 581 SER A CA 1
ATOM 4550 C C . SER A 1 581 ? 27.408 1.324 -15.089 1.00 73.81 581 SER A C 1
ATOM 4552 O O . SER A 1 581 ? 28.086 1.902 -14.232 1.00 73.81 581 SER A O 1
ATOM 4554 N N . ALA A 1 582 ? 27.917 0.343 -15.842 1.00 66.62 582 ALA A N 1
ATOM 4555 C CA . ALA A 1 582 ? 29.309 -0.106 -15.767 1.00 66.62 582 ALA A CA 1
ATOM 4556 C C . ALA A 1 582 ? 30.312 0.980 -16.205 1.00 66.62 582 ALA A C 1
ATOM 4558 O O . ALA A 1 582 ? 31.466 0.974 -15.769 1.00 66.62 582 ALA A O 1
ATOM 4559 N N . ALA A 1 583 ? 29.878 1.954 -17.012 1.00 66.00 583 ALA A N 1
ATOM 4560 C CA . ALA A 1 583 ? 30.715 3.081 -17.425 1.00 66.00 583 ALA A CA 1
ATOM 4561 C C . ALA A 1 583 ? 31.155 3.953 -16.233 1.00 66.00 583 ALA A C 1
ATOM 4563 O O . ALA A 1 583 ? 32.191 4.609 -16.296 1.00 66.00 583 ALA A O 1
ATOM 4564 N N . LEU A 1 584 ? 30.418 3.907 -15.118 1.00 64.31 584 LEU A N 1
ATOM 4565 C CA . LEU A 1 584 ? 30.747 4.630 -13.891 1.00 64.31 584 LEU A CA 1
ATOM 4566 C C . LEU A 1 584 ? 31.702 3.868 -12.959 1.00 64.31 584 LEU A C 1
ATOM 4568 O O . LEU A 1 584 ? 31.893 4.301 -11.827 1.00 64.31 584 LEU A O 1
ATOM 4572 N N . HIS A 1 585 ? 32.292 2.741 -13.381 1.00 61.00 585 HIS A N 1
ATOM 4573 C CA . HIS A 1 585 ? 33.156 1.938 -12.501 1.00 61.00 585 HIS A CA 1
ATOM 4574 C C . HIS A 1 585 ? 34.407 2.691 -12.013 1.00 61.00 585 HIS A C 1
ATOM 4576 O O . HIS A 1 585 ? 34.811 2.497 -10.874 1.00 61.00 585 HIS A O 1
ATOM 4582 N N . ASN A 1 586 ? 34.971 3.582 -12.838 1.00 61.22 586 ASN A N 1
ATOM 4583 C CA . ASN A 1 586 ? 36.138 4.411 -12.490 1.00 61.22 586 ASN A CA 1
ATOM 4584 C C . ASN A 1 586 ? 35.768 5.841 -12.080 1.00 61.22 586 ASN A C 1
ATOM 4586 O O . ASN A 1 586 ? 36.645 6.663 -11.814 1.00 61.22 586 ASN A O 1
ATOM 4590 N N . VAL A 1 587 ? 34.477 6.173 -12.070 1.00 63.03 587 VAL A N 1
ATOM 4591 C CA . VAL A 1 587 ? 34.024 7.494 -11.648 1.00 63.03 587 VAL A CA 1
ATOM 4592 C C . VAL A 1 587 ? 33.785 7.427 -10.152 1.00 63.03 587 VAL A C 1
ATOM 4594 O O . VAL A 1 587 ? 32.983 6.621 -9.685 1.00 63.03 587 VAL A O 1
ATOM 4597 N N . ALA A 1 588 ? 34.461 8.292 -9.395 1.00 59.38 588 ALA A N 1
ATOM 4598 C CA . ALA A 1 588 ? 34.162 8.470 -7.983 1.00 59.38 588 ALA A CA 1
ATOM 4599 C C . ALA A 1 588 ? 32.690 8.884 -7.861 1.00 59.38 588 ALA A C 1
ATOM 4601 O O . ALA A 1 588 ? 32.329 10.024 -8.152 1.00 59.38 588 ALA A O 1
ATOM 4602 N N . ARG A 1 589 ? 31.830 7.936 -7.473 1.00 58.31 589 ARG A N 1
ATOM 4603 C CA . ARG A 1 589 ? 30.371 8.123 -7.409 1.00 58.31 589 ARG A CA 1
ATOM 4604 C C . ARG A 1 589 ? 29.987 9.252 -6.451 1.00 58.31 589 ARG A C 1
ATOM 4606 O O . ARG A 1 589 ? 28.980 9.909 -6.661 1.00 58.31 589 ARG A O 1
ATOM 4613 N N . SER A 1 590 ? 30.872 9.560 -5.501 1.00 53.03 590 SER A N 1
ATOM 4614 C CA . SER A 1 590 ? 30.844 10.751 -4.650 1.00 53.03 590 SER A CA 1
ATOM 4615 C C . SER A 1 590 ? 30.772 12.089 -5.377 1.00 53.03 590 SER A C 1
ATOM 4617 O O . SER A 1 590 ? 30.293 13.074 -4.822 1.00 53.03 590 SER A O 1
ATOM 4619 N N . ARG A 1 591 ? 31.286 12.140 -6.604 1.00 53.44 591 ARG A N 1
ATOM 4620 C CA . ARG A 1 591 ? 31.302 13.331 -7.454 1.00 53.44 591 ARG A CA 1
ATOM 4621 C C . ARG A 1 591 ? 30.085 13.407 -8.371 1.00 53.44 591 ARG A C 1
ATOM 4623 O O . ARG A 1 591 ? 29.879 14.438 -9.002 1.00 53.44 591 ARG A O 1
ATOM 4630 N N . ILE A 1 592 ? 29.287 12.340 -8.450 1.00 56.53 592 ILE A N 1
ATOM 4631 C CA . ILE A 1 592 ? 28.058 12.311 -9.238 1.00 56.53 592 ILE A CA 1
ATOM 4632 C C . ILE A 1 592 ? 26.966 12.945 -8.387 1.00 56.53 592 ILE A C 1
ATOM 4634 O O . ILE A 1 592 ? 26.384 12.308 -7.515 1.00 56.53 592 ILE A O 1
ATOM 4638 N N . ARG A 1 593 ? 26.697 14.225 -8.637 1.00 50.38 593 ARG A N 1
ATOM 4639 C CA . ARG A 1 593 ? 25.509 14.884 -8.104 1.00 50.38 593 ARG A CA 1
ATOM 4640 C C . ARG A 1 593 ? 24.373 14.663 -9.093 1.00 50.38 593 ARG A C 1
ATOM 4642 O O . ARG A 1 593 ? 24.465 15.099 -10.238 1.00 50.38 593 ARG A O 1
ATOM 4649 N N . LEU A 1 594 ? 23.313 13.983 -8.658 1.00 47.59 594 LEU A N 1
ATOM 4650 C CA . LEU A 1 594 ? 22.021 14.092 -9.329 1.00 47.59 594 LEU A CA 1
ATOM 4651 C C . LEU A 1 594 ? 21.586 15.545 -9.154 1.00 47.59 594 LEU A C 1
ATOM 4653 O O . LEU A 1 594 ? 21.275 15.973 -8.045 1.00 47.59 594 LEU A O 1
ATOM 4657 N N . ILE A 1 595 ? 21.655 16.322 -10.234 1.00 43.84 595 ILE A N 1
ATOM 4658 C CA . ILE A 1 595 ? 21.096 17.669 -10.253 1.00 43.84 595 ILE A CA 1
ATOM 4659 C C . ILE A 1 595 ? 19.585 17.473 -10.267 1.00 43.84 595 ILE A C 1
ATOM 4661 O O . ILE A 1 595 ? 18.978 17.287 -11.321 1.00 43.84 595 ILE A O 1
ATOM 4665 N N . VAL A 1 596 ? 18.998 17.427 -9.075 1.00 41.03 596 VAL A N 1
ATOM 4666 C CA . VAL A 1 596 ? 17.553 17.502 -8.913 1.00 41.03 596 VAL A CA 1
ATOM 4667 C C . VAL A 1 596 ? 17.188 18.928 -9.290 1.00 41.03 596 VAL A C 1
ATOM 4669 O O . VAL A 1 596 ? 17.523 19.874 -8.579 1.00 41.03 596 VAL A O 1
ATOM 4672 N N . MET A 1 597 ? 16.572 19.094 -10.457 1.00 36.34 597 MET A N 1
ATOM 4673 C CA . MET A 1 597 ? 15.879 20.337 -10.760 1.00 36.34 597 MET A CA 1
ATOM 4674 C C . MET A 1 597 ? 14.671 20.381 -9.830 1.00 36.34 597 MET A C 1
ATOM 4676 O O . MET A 1 597 ? 13.654 19.748 -10.115 1.00 36.34 597 MET A O 1
ATOM 4680 N N . ASN A 1 598 ? 14.819 21.055 -8.687 1.00 31.64 598 ASN A N 1
ATOM 4681 C CA . ASN A 1 598 ? 13.656 21.433 -7.901 1.00 31.64 598 ASN A CA 1
ATOM 4682 C C . ASN A 1 598 ? 12.785 22.350 -8.784 1.00 31.64 598 ASN A C 1
ATOM 4684 O O . ASN A 1 598 ? 13.350 23.230 -9.444 1.00 31.64 598 ASN A O 1
ATOM 4688 N N . PRO A 1 599 ? 11.470 22.076 -8.877 1.00 35.28 599 PRO A N 1
ATOM 4689 C CA . PRO A 1 599 ? 10.506 22.896 -9.604 1.00 35.28 599 PRO A CA 1
ATOM 4690 C C . PRO A 1 599 ? 10.654 24.386 -9.336 1.00 35.28 599 PRO A C 1
ATOM 4692 O O . PRO A 1 599 ? 10.812 24.736 -8.145 1.00 35.28 599 PRO A O 1
#

InterPro domains:
  IPR026705 HID1/Ecm30 [PTHR21575] (12-581)

Nearest PDB structures (foldseek):
  7k17-assembly1_A  TM=1.717E-01  e=5.857E-01  Homo sapiens
  7z88-assembly1_A  TM=2.012E-01  e=1.579E+00  Homo sapiens
  6gkf-assembly1_B  TM=2.918E-01  e=4.609E+00  Homo sapiens
  5has-assembly3_C  TM=1.906E-01  e=4.430E+00  Thermothielavioides terrestris

Sequence (599 aa):
TVDEYQLRVPTWIRVATAGNAPYTANLFCSLLSVVCSTDTSTRGVFGIFGNAEVKDMVSSALQLLVILLDFNVGVFVLPDGTEETEGAKGEKGGRRNSPALRNVFRSMLSGVHRPEELDFIFDGLTHHLASAASRSRTSSVSEKPDLFCEQLLILTWHLLTLNGHFLRHVCSRRGADALLRPLIALLLDASFFIHRRPTPQTHDARPLAETRDTLSPSTNGGSLLANDGAESPSSSSPAEAATALSRIGLLHMCSFILLVLSSERDFAVRLNEPFLGKAPADIPVFQGSYADLLCLAVHRVVMDATGPRGSSDSLVDMLLTVLCNVSAYVKSFCLESCLRLMAMMERLTRRYWLFSAPQHYHDVFFLLDVFNNLIQYQFEGNCQLVYAILRQKKIFCDLENLSLPASLRRNSRREMKEGEDSTACDRPRAEGSLPSSHGNGGDGGTDGGAARHREEREDEVNGDNKGKRDDERSDREDEDDSLAGDEDRWEPTEEWLDEWKHKLPLQTILRLIQCLLPQVEEECARREVTDQQDILAFLEKTTMVGLLPVPHPIIIRNYQPNAYTALWFTSFMWGVLLVSSAALHNVARSRIRLIVMNP

Mean predicted aligned error: 14.87 Å